Protein 3UXF (pdb70)

Nearest PDB structures (foldseek):
  3uxf-assembly1_A  TM=1.002E+00  e=2.538E-98  Actinomyces oris
  3qdh-assembly1_A  TM=6.823E-01  e=2.660E-15  Actinomyces naeslundii
  7k7f-assembly1_A  TM=7.252E-01  e=3.217E-06  Corynebacterium diphtheriae NCTC 13129
  7fe0-assembly1_C  TM=3.734E-01  e=6.989E-04  Streptomyces hygroscopicus
  7fe6-assembly1_C  TM=3.518E-01  e=1.606E-03  Streptomyces hygroscopicus

Radius of gyration: 30.36 Å; Cα contacts (8 Å, |Δi|>4): 1164; chains: 1; bounding box: 41×104×48 Å

Secondary structure (DSSP, 8-state):
--SSS--TT---EEEEE-BS----SS--S-S---B--S-EEEEEEES--TTSHHHHHHHHHTTT-HHHHGGGEEEEEEEEE--TT-EEEE-TTT--SEEEEEEEEE--TTSPPBPPEEEEESEE-TT-TT-EESEEEE-PPBSS--EEEEEE-TT--BTTS-EEEEEEEE-----TTTT------EEEEEE-TTS-TT----EEEEESSS-EE--BTTTEEEEEEE-SSSEEEEEEE-HHHHHHHHHHHHTS-TT-EEEEEEEE---TT---BEEEEEEEEEE-S--TT----TT--TT--SPPSEEPPPEEEEEEEEEEEEEETT--S-GGGGTT-EEEEEEEEEETTEEEEPPS-TTSSS-PPPPBTTBS-EE-BTTTEEEEEEEE-TTEETTEE--S--TTSEEEEEEEEPPTTBPPPSS-EEE---HHHHTTT--EEEEEEEPB-

Sequence (449 aa):
PNGSTIDPDAATTLTVHKCEQTGTGNEDPQAECKPVSDVEFTITKLNVDLTTYDGWKTLADLKGDVVKAGALKSTTVQKITTGANGLASFTDAQTEVGAYLVSETRTPDKVIPAEDFVVTLPMTNPQDTAKWNYNVHVYPKNTLSGVDKQVTDKPAPGSGRDITYTITTSIPKVDYPGGARIKRYEVVDRLDKRIKKEALTPVVKIVGQNEVTLAETTDYTTLITAEGKDHNWATIQLTEEGRRKASEARYNGNGETKLQVTLNAKFDAAVNLEGDLSNTAGLIPNDSPNFTWDPNNPGTTTDIPGIPTTPVLSKYGKVILTKTGTDDLADKTKYNGAQFQVYECTKTASGATLRDSDPSTQTVDPLTIGGEKTFTTAGQGTVEINYLRANDYVNGAKKDQLTDEDYYCLVETKAPEGYNLQADPLPFRVLAEKAEKKAATEVTVTDIPK

Organism: Actinomyces viscosus (NCBI:txid1656)

B-factor: mean 20.88, std 10.11, range [7.26, 96.85]

Solvent-accessible surface area: 21769 Å² total; per-residue (Å²): 149,98,59,83,86,28,32,82,135,19,64,0,40,0,12,0,20,4,8,95,120,90,124,56,4,38,104,73,108,149,41,173,49,139,63,14,55,70,0,31,1,16,1,14,38,0,97,10,77,3,63,57,164,103,5,70,92,50,23,63,85,28,183,69,51,46,129,127,0,17,96,38,111,25,137,66,69,69,121,41,61,6,37,92,95,1,54,0,48,1,66,74,104,37,9,91,13,0,0,4,15,0,29,21,71,98,29,39,58,94,27,23,35,7,76,67,37,49,7,20,0,0,39,64,22,63,129,57,106,82,120,59,25,40,75,0,33,21,81,12,129,16,46,5,62,11,17,78,12,107,4,55,0,127,94,0,10,0,1,13,117,79,1,42,2,25,1,23,2,3,2,23,119,34,76,36,92,60,48,40,84,7,129,43,1,6,2,0,2,57,0,28,92,74,5,64,47,135,33,3,89,24,56,0,50,10,26,41,124,136,97,74,88,8,47,91,107,75,4,9,45,43,27,44,11,117,12,118,79,39,10,1,2,0,3,57,1,31,137,58,0,52,70,57,0,0,63,29,28,78,104,24,71,29,104,9,15,1,40,1,26,3,33,0,62,15,89,53,88,16,91,0,23,0,59,1,41,1,10,0,1,0,0,5,49,86,39,123,62,21,119,22,58,11,97,102,10,50,107,50,58,78,11,20,2,5,41,6,106,80,16,43,2,10,0,0,34,0,47,0,52,2,24,5,86,56,104,65,96,70,75,64,117,0,40,30,0,53,0,35,0,20,40,0,34,89,53,119,94,16,20,83,54,92,36,44,60,119,96,57,173,96,74,37,20,9,37,1,15,39,101,111,59,16,56,2,58,50,110,0,48,24,80,0,44,24,0,12,0,12,6,33,21,59,23,56,121,69,120,137,60,71,77,109,22,33,0,0,0,34,10,61,119,21,2,167,41,16,53,105,51,105,64,24,47,47,15,64,0,55,4,111,94,0,66,150,130,37,24,15,144,26,89,2,62,0,96,49,179

CATH classification: 2.60.40.10 (+2 more: 2.60.40.740, 2.60.40.10)

Structure (mmCIF, N/CA/C/O backbone):
data_3UXF
#
_entry.id   3UXF
#
_cell.length_a   77.239
_cell.length_b   176.587
_cell.length_c   40.119
_cell.angle_alpha   90.00
_cell.angle_beta   90.00
_cell.angle_gamma   90.00
#
_symmetry.space_group_name_H-M   'P 21 21 2'
#
loop_
_entity.id
_entity.type
_entity.pdbx_description
1 polymer 'Fimbrial subunit type 1'
2 non-polymer 'CALCIUM ION'
3 water water
#
loop_
_atom_site.group_PDB
_atom_site.id
_atom_site.type_symbol
_atom_site.label_atom_id
_atom_site.label_alt_id
_atom_site.label_comp_id
_atom_site.label_asym_id
_atom_site.label_entity_id
_atom_site.label_seq_id
_atom_site.pdbx_PDB_ins_code
_atom_site.Cartn_x
_atom_site.Cartn_y
_atom_site.Cartn_z
_atom_site.occupancy
_atom_site.B_iso_or_equiv
_atom_site.auth_seq_id
_atom_site.auth_comp_id
_atom_site.auth_asym_id
_atom_site.auth_atom_id
_atom_site.pdbx_PDB_model_num
ATOM 1 N N . PRO A 1 32 ? 35.488 -74.520 -21.921 1.00 53.64 35 PRO A N 1
ATOM 2 C CA . PRO A 1 32 ? 34.179 -74.598 -21.251 1.00 47.57 35 PRO A CA 1
ATOM 3 C C . PRO A 1 32 ? 33.006 -74.150 -22.146 1.00 45.36 35 PRO A C 1
ATOM 4 O O . PRO A 1 32 ? 33.187 -73.390 -23.110 1.00 47.45 35 PRO A O 1
ATOM 8 N N . ASN A 1 33 ? 31.809 -74.632 -21.830 1.00 32.81 36 ASN A N 1
ATOM 9 C CA . ASN A 1 33 ? 30.632 -74.289 -22.618 1.00 30.04 36 ASN A CA 1
ATOM 10 C C . ASN A 1 33 ? 30.310 -72.806 -22.450 1.00 29.57 36 ASN A C 1
ATOM 11 O O . ASN A 1 33 ? 30.325 -72.283 -21.324 1.00 31.24 36 ASN A O 1
ATOM 16 N N . GLY A 1 34 ? 30.005 -72.124 -23.552 1.00 24.82 37 GLY A N 1
ATOM 17 C CA . GLY A 1 34 ? 29.796 -70.693 -23.481 1.00 23.02 37 GLY A CA 1
ATOM 18 C C . GLY A 1 34 ? 28.472 -70.315 -22.859 1.00 18.23 37 GLY A C 1
ATOM 19 O O . GLY A 1 34 ? 28.312 -69.192 -22.393 1.00 21.86 37 GLY A O 1
ATOM 20 N N . SER A 1 35 ? 27.503 -71.241 -22.855 1.00 13.87 38 SER A N 1
ATOM 21 C CA . SER A 1 35 ? 26.149 -70.870 -22.455 1.00 14.02 38 SER A CA 1
ATOM 22 C C . SER A 1 35 ? 25.918 -70.999 -20.968 1.00 11.50 38 SER A C 1
ATOM 23 O O . SER A 1 35 ? 24.987 -70.396 -20.430 1.00 12.58 38 SER A O 1
ATOM 26 N N . THR A 1 36 ? 26.735 -71.819 -20.314 1.00 14.24 39 THR A N 1
ATOM 27 C CA . THR A 1 36 ? 26.624 -72.021 -18.879 1.00 13.35 39 THR A CA 1
ATOM 28 C C . THR A 1 36 ? 27.769 -71.314 -18.174 1.00 13.58 39 THR A C 1
ATOM 29 O O . THR A 1 36 ? 28.742 -70.904 -18.820 1.00 14.84 39 THR A O 1
ATOM 33 N N . ILE A 1 37 ? 27.657 -71.153 -16.861 1.00 13.24 40 ILE A N 1
ATOM 34 C CA . ILE A 1 37 ? 28.666 -70.386 -16.125 1.00 13.42 40 ILE A CA 1
ATOM 35 C C . ILE A 1 37 ? 29.906 -71.194 -15.842 1.00 15.57 40 ILE A C 1
ATOM 36 O O . ILE A 1 37 ? 29.839 -72.321 -15.322 1.00 15.56 40 ILE A O 1
ATOM 41 N N . ASP A 1 38 ? 31.045 -70.643 -16.245 1.00 15.08 41 ASP A N 1
ATOM 42 C CA . ASP A 1 38 ? 32.334 -71.282 -15.979 1.00 15.70 41 ASP A CA 1
ATOM 43 C C . ASP A 1 38 ? 32.835 -70.893 -14.582 1.00 18.27 41 ASP A C 1
ATOM 44 O O . ASP A 1 38 ? 33.225 -69.752 -14.361 1.00 14.56 41 ASP A O 1
ATOM 49 N N . PRO A 1 39 ? 32.790 -71.812 -13.615 1.00 13.01 42 PRO A N 1
ATOM 50 C CA . PRO A 1 39 ? 33.150 -71.460 -12.237 1.00 15.41 42 PRO A CA 1
ATOM 51 C C . PRO A 1 39 ? 34.553 -70.889 -12.133 1.00 17.10 42 PRO A C 1
ATOM 52 O O . PRO A 1 39 ? 34.811 -70.117 -11.198 1.00 18.69 42 PRO A O 1
ATOM 56 N N . ASP A 1 40 ? 35.435 -71.255 -13.051 1.00 17.30 43 ASP A N 1
ATOM 57 C CA . ASP A 1 40 ? 36.819 -70.806 -12.945 1.00 18.76 43 ASP A CA 1
ATOM 58 C C . ASP A 1 40 ? 37.155 -69.656 -13.895 1.00 18.03 43 ASP A C 1
ATOM 59 O O . ASP A 1 40 ? 38.337 -69.363 -14.141 1.00 18.63 43 ASP A O 1
ATOM 64 N N . ALA A 1 41 ? 36.121 -69.005 -14.430 1.00 16.66 44 ALA A N 1
ATOM 65 C CA . ALA A 1 41 ? 36.340 -67.933 -15.403 1.00 16.94 44 ALA A CA 1
ATOM 66 C C . ALA A 1 41 ? 37.094 -66.781 -14.776 1.00 15.98 44 ALA A C 1
ATOM 67 O O . ALA A 1 41 ? 36.888 -66.465 -13.604 1.00 15.48 44 ALA A O 1
ATOM 69 N N . ALA A 1 42 ? 37.944 -66.143 -15.580 1.00 15.96 45 ALA A N 1
ATOM 70 C CA . ALA A 1 42 ? 38.504 -64.841 -15.195 1.00 13.83 45 ALA A CA 1
ATOM 71 C C . ALA A 1 42 ? 37.373 -63.834 -15.231 1.00 14.13 45 ALA A C 1
ATOM 72 O O . ALA A 1 42 ? 36.481 -63.917 -16.080 1.00 16.49 45 ALA A O 1
ATOM 74 N N . THR A 1 43 ? 37.419 -62.888 -14.292 1.00 13.19 46 THR A N 1
ATOM 75 C CA . THR A 1 43 ? 36.398 -61.836 -14.237 1.00 13.44 46 THR A CA 1
ATOM 76 C C . THR A 1 43 ? 37.048 -60.501 -13.984 1.00 12.93 46 THR A C 1
ATOM 77 O O . THR A 1 43 ? 38.135 -60.429 -13.418 1.00 14.19 46 THR A O 1
ATOM 81 N N . THR A 1 44 ? 36.356 -59.420 -14.369 1.00 10.99 47 THR A N 1
ATOM 82 C CA . THR A 1 44 ? 36.741 -58.083 -13.905 1.00 14.38 47 THR A CA 1
ATOM 83 C C . THR A 1 44 ? 35.475 -57.284 -13.640 1.00 13.67 47 THR A C 1
ATOM 84 O O . THR A 1 44 ? 34.415 -57.595 -14.194 1.00 12.84 47 THR A O 1
ATOM 88 N N . LEU A 1 45 ? 35.596 -56.268 -12.779 1.00 12.39 48 LEU A N 1
ATOM 89 C CA . LEU A 1 45 ? 34.482 -55.365 -12.496 1.00 12.31 48 LEU A CA 1
ATOM 90 C C . LEU A 1 45 ? 35.037 -53.954 -12.609 1.00 11.12 48 LEU A C 1
ATOM 91 O O . LEU A 1 45 ? 35.953 -53.634 -11.884 1.00 14.40 48 LEU A O 1
ATOM 96 N N . THR A 1 46 ? 34.477 -53.126 -13.484 1.00 12.75 49 THR A N 1
ATOM 97 C CA . THR A 1 46 ? 34.993 -51.768 -13.690 1.00 13.67 49 THR A CA 1
ATOM 98 C C . THR A 1 46 ? 33.877 -50.805 -13.330 1.00 12.99 49 THR A C 1
ATOM 99 O O . THR A 1 46 ? 32.821 -50.812 -13.959 1.00 13.69 49 THR A O 1
ATOM 103 N N . VAL A 1 47 ? 34.088 -50.019 -12.280 1.00 13.46 50 VAL A N 1
ATOM 104 C CA . VAL A 1 47 ? 33.083 -49.042 -11.830 1.00 13.91 50 VAL A CA 1
ATOM 105 C C . VAL A 1 47 ? 33.490 -47.665 -12.371 1.00 13.60 50 VAL A C 1
ATOM 106 O O . VAL A 1 47 ? 34.627 -47.261 -12.178 1.00 15.10 50 VAL A O 1
ATOM 110 N N . HIS A 1 48 ? 32.575 -47.003 -13.083 1.00 14.82 51 HIS A N 1
ATOM 111 C CA . HIS A 1 48 ? 32.858 -45.704 -13.703 1.00 16.54 51 HIS A CA 1
ATOM 112 C C . HIS A 1 48 ? 32.263 -44.607 -12.806 1.00 14.19 51 HIS A C 1
ATOM 113 O O . HIS A 1 48 ? 31.043 -44.526 -12.670 1.00 16.92 51 HIS A O 1
ATOM 120 N N . LYS A 1 49 ? 33.127 -43.802 -12.179 1.00 14.41 52 LYS A N 1
ATOM 121 C CA . LYS A 1 49 ? 32.670 -42.744 -11.281 1.00 16.74 52 LYS A CA 1
ATOM 122 C C . LYS A 1 49 ? 32.659 -41.417 -12.046 1.00 20.12 52 LYS A C 1
ATOM 123 O O . LYS A 1 49 ? 33.687 -40.976 -12.565 1.00 20.23 52 LYS A O 1
ATOM 129 N N . CYS A 1 50 ? 31.471 -40.821 -12.121 1.00 16.48 53 CYS A N 1
ATOM 130 C CA . CYS A 1 50 ? 31.223 -39.626 -12.930 1.00 20.90 53 CYS A CA 1
ATOM 131 C C . CYS A 1 50 ? 30.558 -38.566 -12.068 1.00 22.43 53 CYS A C 1
ATOM 132 O O . CYS A 1 50 ? 29.818 -38.882 -11.152 1.00 21.56 53 CYS A O 1
ATOM 135 N N . GLU A 1 51 ? 30.798 -37.294 -12.379 1.00 21.38 54 GLU A N 1
ATOM 136 C CA . GLU A 1 51 ? 30.223 -36.208 -11.581 1.00 23.70 54 GLU A CA 1
ATOM 137 C C . GLU A 1 51 ? 28.702 -36.187 -11.648 1.00 24.90 54 GLU A C 1
ATOM 138 O O . GLU A 1 51 ? 28.043 -35.949 -10.635 1.00 25.35 54 GLU A O 1
ATOM 144 N N . GLN A 1 52 ? 28.173 -36.415 -12.851 1.00 27.13 55 GLN A N 1
ATOM 145 C CA . GLN A 1 52 ? 26.735 -36.403 -13.129 1.00 30.31 55 GLN A CA 1
ATOM 146 C C . GLN A 1 52 ? 26.224 -37.759 -13.572 1.00 32.64 55 GLN A C 1
ATOM 147 O O . GLN A 1 52 ? 26.876 -38.457 -14.354 1.00 33.15 55 GLN A O 1
ATOM 153 N N . THR A 1 53 ? 25.035 -38.111 -13.097 1.00 33.60 56 THR A N 1
ATOM 154 C CA . THR A 1 53 ? 24.409 -39.353 -13.495 1.00 37.22 56 THR A CA 1
ATOM 155 C C . THR A 1 53 ? 22.918 -39.104 -13.744 1.00 41.77 56 THR A C 1
ATOM 156 O O . THR A 1 53 ? 22.348 -39.616 -14.711 1.00 50.66 56 THR A O 1
ATOM 160 N N . GLY A 1 61 ? 21.255 -50.316 -17.012 1.00 43.49 64 GLY A N 1
ATOM 161 C CA . GLY A 1 61 ? 22.618 -50.788 -16.797 1.00 37.58 64 GLY A CA 1
ATOM 162 C C . GLY A 1 61 ? 22.894 -52.112 -17.493 1.00 29.21 64 GLY A C 1
ATOM 163 O O . GLY A 1 61 ? 22.582 -53.183 -16.952 1.00 29.96 64 GLY A O 1
ATOM 164 N N . THR A 1 62 ? 23.521 -52.045 -18.669 1.00 24.34 65 THR A N 1
ATOM 165 C CA . THR A 1 62 ? 23.743 -53.243 -19.486 1.00 21.74 65 THR A CA 1
ATOM 166 C C . THR A 1 62 ? 24.899 -54.123 -19.046 1.00 19.05 65 THR A C 1
ATOM 167 O O . THR A 1 62 ? 24.952 -55.295 -19.429 1.00 17.70 65 THR A O 1
ATOM 171 N N . GLY A 1 63 ? 25.829 -53.575 -18.265 1.00 17.81 66 GLY A N 1
ATOM 172 C CA . GLY A 1 63 ? 27.058 -54.295 -17.929 1.00 15.12 66 GLY A CA 1
ATOM 173 C C . GLY A 1 63 ? 28.176 -54.146 -18.945 1.00 13.87 66 GLY A C 1
ATOM 174 O O . GLY A 1 63 ? 29.326 -54.599 -18.724 1.00 14.61 66 GLY A O 1
ATOM 175 N N . ASN A 1 64 ? 27.857 -53.485 -20.047 1.00 14.64 67 ASN A N 1
ATOM 176 C CA . ASN A 1 64 ? 28.847 -53.263 -21.104 1.00 19.01 67 ASN A CA 1
ATOM 177 C C . ASN A 1 64 ? 29.423 -51.866 -21.011 1.00 19.45 67 ASN A C 1
ATOM 178 O O . ASN A 1 64 ? 28.730 -50.917 -20.646 1.00 21.43 67 ASN A O 1
ATOM 183 N N . GLU A 1 65 ? 30.685 -51.718 -21.393 1.00 19.30 68 GLU A N 1
ATOM 184 C CA . GLU A 1 65 ? 31.303 -50.400 -21.415 1.00 21.15 68 GLU A CA 1
ATOM 185 C C . GLU A 1 65 ? 30.561 -49.503 -22.406 1.00 25.70 68 GLU A C 1
ATOM 186 O O . GLU A 1 65 ? 30.185 -49.943 -23.488 1.00 28.19 68 GLU A O 1
ATOM 192 N N . ASP A 1 66 ? 30.352 -48.247 -22.023 1.00 23.06 69 ASP A N 1
ATOM 193 C CA . ASP A 1 66 ? 29.648 -47.279 -22.860 1.00 31.39 69 ASP A CA 1
ATOM 194 C C . ASP A 1 66 ? 30.531 -46.065 -23.138 1.00 40.33 69 ASP A C 1
ATOM 195 O O . ASP A 1 66 ? 30.499 -45.083 -22.402 1.00 40.11 69 ASP A O 1
ATOM 200 N N . PRO A 1 67 ? 31.319 -46.144 -24.204 1.00 57.84 70 PRO A N 1
ATOM 201 C CA . PRO A 1 67 ? 32.259 -45.078 -24.565 1.00 63.96 70 PRO A CA 1
ATOM 202 C C . PRO A 1 67 ? 31.587 -43.749 -24.907 1.00 65.66 70 PRO A C 1
ATOM 203 O O . PRO A 1 67 ? 31.793 -43.232 -26.002 1.00 68.85 70 PRO A O 1
ATOM 207 N N . GLN A 1 68 ? 30.808 -43.203 -23.980 1.00 75.68 71 GLN A N 1
ATOM 208 C CA . GLN A 1 68 ? 30.142 -41.923 -24.199 1.00 76.06 71 GLN A CA 1
ATOM 209 C C . GLN A 1 68 ? 28.664 -42.089 -24.516 1.00 77.94 71 GLN A C 1
ATOM 210 O O . GLN A 1 68 ? 28.284 -42.192 -25.680 1.00 82.07 71 GLN A O 1
ATOM 216 N N . ALA A 1 69 ? 27.828 -42.097 -23.483 1.00 57.15 72 ALA A N 1
ATOM 217 C CA . ALA A 1 69 ? 28.285 -42.026 -22.098 1.00 54.30 72 ALA A CA 1
ATOM 218 C C . ALA A 1 69 ? 29.043 -40.752 -21.723 1.00 51.76 72 ALA A C 1
ATOM 219 O O . ALA A 1 69 ? 30.270 -40.747 -21.658 1.00 50.61 72 ALA A O 1
ATOM 221 N N . GLU A 1 70 ? 28.304 -39.681 -21.460 1.00 68.34 73 GLU A N 1
ATOM 222 C CA . GLU A 1 70 ? 28.893 -38.452 -20.967 1.00 67.71 73 GLU A CA 1
ATOM 223 C C . GLU A 1 70 ? 29.347 -38.738 -19.546 1.00 60.47 73 GLU A C 1
ATOM 224 O O . GLU A 1 70 ? 28.560 -39.189 -18.707 1.00 62.65 73 GLU A O 1
ATOM 230 N N . CYS A 1 71 ? 30.623 -38.504 -19.278 1.00 48.51 74 CYS A N 1
ATOM 231 C CA . CYS A 1 71 ? 31.161 -38.755 -17.952 1.00 38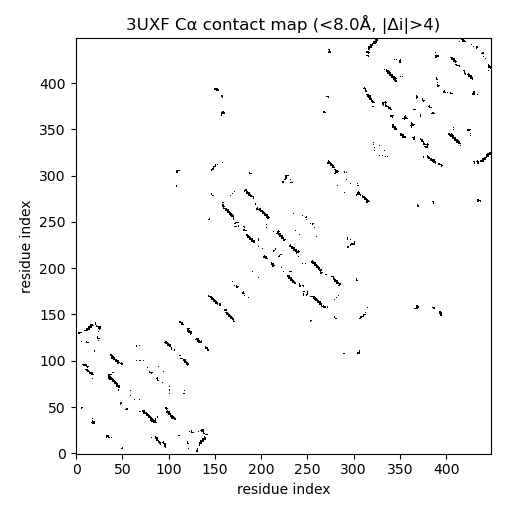.83 74 CYS A CA 1
ATOM 232 C C . CYS A 1 71 ? 32.291 -37.798 -17.648 1.00 36.46 74 CYS A C 1
ATOM 233 O O . CYS A 1 71 ? 33.329 -37.813 -18.314 1.00 39.10 74 CYS A O 1
ATOM 236 N N . LYS A 1 72 ? 32.090 -36.944 -16.657 1.00 27.52 75 LYS A N 1
ATOM 237 C CA . LYS A 1 72 ? 33.201 -36.185 -16.128 1.00 25.95 75 LYS A CA 1
ATOM 238 C C . LYS A 1 72 ? 33.781 -36.991 -14.980 1.00 23.13 75 LYS A C 1
ATOM 239 O O . LYS A 1 72 ? 33.154 -37.139 -13.938 1.00 22.93 75 LYS A O 1
ATOM 245 N N . PRO A 1 73 ? 34.973 -37.551 -15.189 1.00 26.10 76 PRO A N 1
ATOM 246 C CA . PRO A 1 73 ? 35.480 -38.539 -14.235 1.00 22.23 76 PRO A CA 1
ATOM 247 C C . PRO A 1 73 ? 35.824 -37.891 -12.914 1.00 23.84 76 PRO A C 1
ATOM 248 O O . PRO A 1 73 ? 36.178 -36.697 -12.849 1.00 23.46 76 PRO A O 1
ATOM 252 N N . VAL A 1 74 ? 35.680 -38.658 -11.846 1.00 18.59 77 VAL A N 1
ATOM 253 C CA . VAL A 1 74 ? 36.017 -38.180 -10.514 1.00 17.47 77 VAL A CA 1
ATOM 254 C C . VAL A 1 74 ? 37.119 -39.029 -9.906 1.00 20.57 77 VAL A C 1
ATOM 255 O O . VAL A 1 74 ? 36.945 -40.247 -9.769 1.00 18.62 77 VAL A O 1
ATOM 259 N N . SER A 1 75 ? 38.240 -38.404 -9.546 1.00 21.74 78 SER A N 1
ATOM 260 C CA . SER A 1 75 ? 39.374 -39.122 -8.965 1.00 21.98 78 SER A CA 1
ATOM 261 C C . SER A 1 75 ? 39.265 -39.200 -7.464 1.00 20.17 78 SER A C 1
ATOM 262 O O . SER A 1 75 ? 38.499 -38.470 -6.849 1.00 21.41 78 SER A O 1
ATOM 265 N N . ASP A 1 76 ? 40.041 -40.110 -6.867 1.00 19.75 79 ASP A N 1
ATOM 266 C CA . ASP A 1 76 ? 40.170 -40.210 -5.431 1.00 18.37 79 ASP A CA 1
ATOM 267 C C . ASP A 1 76 ? 38.914 -40.654 -4.696 1.00 19.62 79 ASP A C 1
ATOM 268 O O . ASP A 1 76 ? 38.726 -40.318 -3.532 1.00 20.63 79 ASP A O 1
ATOM 273 N N . VAL A 1 77 ? 38.103 -41.483 -5.350 1.00 16.28 80 VAL A N 1
ATOM 274 C CA . VAL A 1 77 ? 36.927 -42.043 -4.722 1.00 16.22 80 VAL A CA 1
ATOM 275 C C . VAL A 1 77 ? 37.203 -43.525 -4.476 1.00 15.79 80 VAL A C 1
ATOM 276 O O . VAL A 1 77 ? 37.628 -44.204 -5.386 1.00 18.93 80 VAL A O 1
ATOM 280 N N . GLU A 1 78 ? 36.969 -43.989 -3.263 1.00 14.84 81 GLU A N 1
ATOM 281 C CA . GLU A 1 78 ? 37.214 -45.412 -2.963 1.00 16.16 81 GLU A CA 1
ATOM 282 C C . GLU A 1 78 ? 35.924 -46.210 -3.085 1.00 17.27 81 GLU A C 1
ATOM 283 O O . GLU A 1 78 ? 34.896 -45.816 -2.524 1.00 16.38 81 GLU A O 1
ATOM 289 N N . PHE A 1 79 ? 35.974 -47.342 -3.794 1.00 15.12 82 PHE A N 1
ATOM 290 C CA . PHE A 1 79 ? 34.883 -48.311 -3.819 1.00 16.24 82 PHE A CA 1
ATOM 291 C C . PHE A 1 79 ? 35.315 -49.571 -3.129 1.00 15.83 82 PHE A C 1
ATOM 292 O O . PHE A 1 79 ? 36.458 -49.983 -3.270 1.00 17.44 82 PHE A O 1
ATOM 300 N N . THR A 1 80 ? 34.404 -50.135 -2.361 1.00 13.93 83 THR A N 1
ATOM 301 C CA . THR A 1 80 ? 34.610 -51.436 -1.748 1.00 13.39 83 THR A CA 1
ATOM 302 C C . THR A 1 80 ? 33.621 -52.417 -2.372 1.00 17.38 83 THR A C 1
ATOM 303 O O . THR A 1 80 ? 32.449 -52.105 -2.537 1.00 16.54 83 THR A O 1
ATOM 307 N N . ILE A 1 81 ? 34.087 -53.613 -2.712 1.00 14.24 84 ILE A N 1
ATOM 308 C CA . ILE A 1 81 ? 33.164 -54.662 -3.107 1.00 14.95 84 ILE A CA 1
ATOM 309 C C . ILE A 1 81 ? 33.156 -55.752 -2.044 1.00 13.45 84 ILE A C 1
ATOM 310 O O . ILE A 1 81 ? 34.218 -56.115 -1.517 1.00 15.96 84 ILE A O 1
ATOM 315 N N . THR A 1 82 ? 31.974 -56.274 -1.727 1.00 13.89 85 THR A N 1
ATOM 316 C CA . THR A 1 82 ? 31.891 -57.361 -0.755 1.00 13.17 85 THR A CA 1
ATOM 317 C C . THR A 1 82 ? 31.187 -58.552 -1.399 1.00 12.88 85 THR A C 1
ATOM 318 O O . THR A 1 82 ? 30.069 -58.403 -1.897 1.00 13.16 85 THR A O 1
ATOM 322 N N . LYS A 1 83 ? 31.828 -59.731 -1.433 1.00 13.53 86 LYS A N 1
ATOM 323 C CA . LYS A 1 83 ? 31.177 -60.896 -2.031 1.00 13.52 86 LYS A CA 1
ATOM 324 C C . LYS A 1 83 ? 29.983 -61.371 -1.209 1.00 13.72 86 LYS A C 1
ATOM 325 O O . LYS A 1 83 ? 30.049 -61.389 0.022 1.00 18.05 86 LYS A O 1
ATOM 331 N N . LEU A 1 84 ? 28.890 -61.697 -1.885 1.00 14.53 87 LEU A N 1
ATOM 332 C CA . LEU A 1 84 ? 27.684 -62.140 -1.187 1.00 14.59 87 LEU A CA 1
ATOM 333 C C . LEU A 1 84 ? 27.699 -63.645 -1.113 1.00 16.92 87 LEU A C 1
ATOM 334 O O . LEU A 1 84 ? 28.331 -64.328 -1.943 1.00 16.38 87 LEU A O 1
ATOM 339 N N . ASN A 1 85 ? 26.999 -64.173 -0.111 1.00 14.96 88 ASN A N 1
ATOM 340 C CA . ASN A 1 85 ? 26.964 -65.618 0.086 1.00 16.95 88 ASN A CA 1
ATOM 341 C C . ASN A 1 85 ? 25.869 -66.244 -0.766 1.00 18.76 88 ASN A C 1
ATOM 342 O O . ASN A 1 85 ? 24.857 -66.759 -0.263 1.00 19.49 88 ASN A O 1
ATOM 347 N N . VAL A 1 86 ? 26.070 -66.162 -2.078 1.00 16.54 89 VAL A N 1
ATOM 348 C CA . VAL A 1 86 ? 25.251 -66.868 -3.051 1.00 16.83 89 VAL A CA 1
ATOM 349 C C . VAL A 1 86 ? 26.198 -67.528 -4.034 1.00 14.97 89 VAL A C 1
ATOM 350 O O . VAL A 1 86 ? 27.254 -66.984 -4.380 1.00 16.56 89 VAL A O 1
ATOM 354 N N . ASP A 1 87 ? 25.849 -68.735 -4.458 1.00 14.59 90 ASP A N 1
ATOM 355 C CA . ASP A 1 87 ? 26.710 -69.450 -5.389 1.00 13.39 90 ASP A CA 1
ATOM 356 C C . ASP A 1 87 ? 26.139 -69.300 -6.792 1.00 13.87 90 ASP A C 1
ATOM 357 O O . ASP A 1 87 ? 25.132 -69.936 -7.127 1.00 14.64 90 ASP A O 1
ATOM 362 N N . LEU A 1 88 ? 26.788 -68.476 -7.629 1.00 12.70 91 LEU A N 1
ATOM 363 C CA . LEU A 1 88 ? 26.204 -68.192 -8.940 1.00 12.31 91 LEU A CA 1
ATOM 364 C C . LEU A 1 88 ? 26.540 -69.309 -9.948 1.00 12.52 91 LEU A C 1
ATOM 365 O O . LEU A 1 88 ? 26.177 -69.226 -11.137 1.00 12.59 91 LEU A O 1
ATOM 370 N N . THR A 1 89 ? 27.207 -70.361 -9.482 1.00 11.20 92 THR A N 1
ATOM 371 C CA . THR A 1 89 ? 27.338 -71.535 -10.327 1.00 13.06 92 THR A CA 1
ATOM 372 C C . THR A 1 89 ? 26.142 -72.468 -10.149 1.00 12.51 92 THR A C 1
ATOM 373 O O . THR A 1 89 ? 26.128 -73.564 -10.722 1.00 13.63 92 THR A O 1
ATOM 377 N N . THR A 1 90 ? 25.144 -72.028 -9.387 1.00 13.44 93 THR A N 1
ATOM 378 C CA . THR A 1 90 ? 23.907 -72.781 -9.172 1.00 15.13 93 THR A CA 1
ATOM 379 C C . THR A 1 90 ? 22.688 -71.892 -9.445 1.00 14.08 93 THR A C 1
ATOM 380 O O . THR A 1 90 ? 22.697 -70.661 -9.210 1.00 14.58 93 THR A O 1
ATOM 384 N N . TYR A 1 91 ? 21.620 -72.521 -9.912 1.00 14.01 94 TYR A N 1
ATOM 385 C CA . TYR A 1 91 ? 20.361 -71.828 -10.064 1.00 14.23 94 TYR A CA 1
ATOM 386 C C . TYR A 1 91 ? 19.909 -71.248 -8.712 1.00 14.65 94 TYR A C 1
ATOM 387 O O . TYR A 1 91 ? 19.426 -70.111 -8.655 1.00 15.12 94 TYR A O 1
ATOM 396 N N . ASP A 1 92 ? 20.082 -72.013 -7.624 1.00 16.46 95 ASP A N 1
ATOM 397 C CA . ASP A 1 92 ? 19.615 -71.537 -6.311 1.00 19.84 95 ASP A CA 1
ATOM 398 C C . ASP A 1 92 ? 20.236 -70.194 -5.917 1.00 16.21 95 ASP A C 1
ATOM 399 O O . ASP A 1 92 ? 19.574 -69.359 -5.311 1.00 17.29 95 ASP A O 1
ATOM 404 N N . GLY A 1 93 ? 21.497 -69.988 -6.266 1.00 14.48 96 GLY A N 1
ATOM 405 C CA . GLY A 1 93 ? 22.151 -68.726 -5.956 1.00 14.95 96 GLY A CA 1
ATOM 406 C C . GLY A 1 93 ? 21.494 -67.574 -6.698 1.00 13.63 96 GLY A C 1
ATOM 407 O O . GLY A 1 93 ? 21.264 -66.505 -6.136 1.00 14.74 96 GLY A O 1
ATOM 408 N N . TRP A 1 94 ? 21.184 -67.784 -7.974 1.00 14.40 97 TRP A N 1
ATOM 409 C CA . TRP A 1 94 ? 20.527 -66.746 -8.743 1.00 15.35 97 TRP A CA 1
ATOM 410 C C . TRP A 1 94 ? 19.118 -66.509 -8.223 1.00 17.61 97 TRP A C 1
ATOM 411 O O . TRP A 1 94 ? 18.670 -65.381 -8.193 1.00 15.87 97 TRP A O 1
ATOM 422 N N . LYS A 1 95 ? 18.453 -67.584 -7.797 1.00 14.98 98 LYS A N 1
ATOM 423 C CA . LYS A 1 95 ? 17.093 -67.488 -7.256 1.00 18.18 98 LYS A CA 1
ATOM 424 C C . LYS A 1 95 ? 17.088 -66.669 -5.962 1.00 19.05 98 LYS A C 1
ATOM 425 O O . LYS A 1 95 ? 16.217 -65.836 -5.777 1.00 19.15 98 LYS A O 1
ATOM 431 N N . THR A 1 96 ? 18.070 -66.898 -5.091 1.00 16.99 99 THR A N 1
ATOM 432 C CA . THR A 1 96 ? 18.201 -66.090 -3.874 1.00 19.39 99 THR A CA 1
ATOM 433 C C . THR A 1 96 ? 18.282 -64.612 -4.208 1.00 20.20 99 THR A C 1
ATOM 434 O O . THR A 1 96 ? 17.622 -63.768 -3.580 1.00 21.47 99 THR A O 1
ATOM 438 N N . LEU A 1 97 ? 19.100 -64.276 -5.198 1.00 17.77 100 LEU A N 1
ATOM 439 C CA . LEU A 1 97 ? 19.191 -62.869 -5.611 1.00 17.40 100 LEU A CA 1
ATOM 440 C C . LEU A 1 97 ? 17.868 -62.330 -6.155 1.00 19.90 100 LEU A C 1
ATOM 441 O O . LEU A 1 97 ? 17.487 -61.191 -5.848 1.00 20.62 100 LEU A O 1
ATOM 446 N N . ALA A 1 98 ? 17.205 -63.115 -6.994 1.00 16.73 101 ALA A N 1
ATOM 447 C CA . ALA A 1 98 ? 15.947 -62.708 -7.598 1.00 22.10 101 ALA A CA 1
ATOM 448 C C . ALA A 1 98 ? 14.927 -62.414 -6.499 1.00 21.63 101 ALA A C 1
ATOM 449 O O . ALA A 1 98 ? 14.176 -61.448 -6.590 1.00 23.71 101 ALA A O 1
ATOM 451 N N . ASP A 1 99 ? 14.943 -63.244 -5.456 1.00 21.67 102 ASP A N 1
ATOM 452 C CA . ASP A 1 99 ? 13.977 -63.126 -4.361 1.00 25.57 102 ASP A CA 1
ATOM 453 C C . ASP A 1 99 ? 14.123 -61.824 -3.598 1.00 25.95 102 ASP A C 1
ATOM 454 O O . ASP A 1 99 ? 13.192 -61.412 -2.900 1.00 27.74 102 ASP A O 1
ATOM 459 N N . LEU A 1 100 ? 15.283 -61.181 -3.700 1.00 21.48 103 LEU A N 1
ATOM 460 C CA . LEU A 1 100 ? 15.499 -59.892 -3.044 1.00 23.41 103 LEU A CA 1
ATOM 461 C C . LEU A 1 100 ? 14.705 -58.794 -3.729 1.00 23.32 103 LEU A C 1
ATOM 462 O O . LEU A 1 100 ? 14.474 -57.743 -3.148 1.00 26.59 103 LEU A O 1
ATOM 467 N N . LYS A 1 101 ? 14.303 -59.038 -4.968 1.00 30.33 104 LYS A N 1
ATOM 468 C CA . LYS A 1 101 ? 13.519 -58.064 -5.727 1.00 29.48 104 LYS A CA 1
ATOM 469 C C . LYS A 1 101 ? 14.228 -56.719 -5.744 1.00 31.90 104 LYS A C 1
ATOM 470 O O . LYS A 1 101 ? 13.598 -55.655 -5.635 1.00 34.54 104 LYS A O 1
ATOM 476 N N . GLY A 1 102 ? 15.549 -56.773 -5.879 1.00 26.79 105 GLY A N 1
ATOM 477 C CA . GLY A 1 102 ? 16.335 -55.562 -6.029 1.00 27.31 105 GLY A CA 1
ATOM 478 C C . GLY A 1 102 ? 16.553 -54.750 -4.766 1.00 28.53 105 GLY A C 1
ATOM 479 O O . GLY A 1 102 ? 17.067 -53.632 -4.816 1.00 32.65 105 GLY A O 1
ATOM 480 N N . ASP A 1 103 ? 16.167 -55.295 -3.623 1.00 28.97 106 ASP A N 1
ATOM 481 C CA . ASP A 1 103 ? 16.413 -54.617 -2.361 1.00 27.32 106 ASP A CA 1
ATOM 482 C C . ASP A 1 103 ? 17.885 -54.709 -1.945 1.00 25.77 106 ASP A C 1
ATOM 483 O O . ASP A 1 103 ? 18.360 -55.768 -1.520 1.00 27.66 106 ASP A O 1
ATOM 488 N N . VAL A 1 104 ? 18.602 -53.597 -2.049 1.00 21.00 107 VAL A N 1
ATOM 489 C CA . VAL A 1 104 ? 20.036 -53.570 -1.789 1.00 21.93 107 VAL A CA 1
ATOM 490 C C . VAL A 1 104 ? 20.338 -53.706 -0.313 1.00 22.94 107 VAL A C 1
ATOM 491 O O . VAL A 1 104 ? 21.326 -54.320 0.075 1.00 23.94 107 VAL A O 1
ATOM 495 N N . VAL A 1 105 ? 19.470 -53.174 0.541 1.00 25.77 108 VAL A N 1
ATOM 496 C CA . VAL A 1 105 ? 19.687 -53.367 1.971 1.00 24.95 108 VAL A CA 1
ATOM 497 C C . VAL A 1 105 ? 19.549 -54.836 2.396 1.00 24.10 108 VAL A C 1
ATOM 498 O O . VAL A 1 105 ? 20.339 -55.327 3.190 1.00 28.35 108 VAL A O 1
ATOM 502 N N . LYS A 1 106 ? 18.547 -55.530 1.874 1.00 22.87 109 LYS A N 1
ATOM 503 C CA . LYS A 1 106 ? 18.389 -56.953 2.148 1.00 24.10 109 LYS A CA 1
ATOM 504 C C . LYS A 1 106 ? 19.586 -57.749 1.618 1.00 24.18 109 LYS A C 1
ATOM 505 O O . LYS A 1 106 ? 19.990 -58.736 2.230 1.00 24.55 109 LYS A O 1
ATOM 511 N N . ALA A 1 107 ? 20.165 -57.304 0.498 1.00 23.11 110 ALA A N 1
ATOM 512 C CA . ALA A 1 107 ? 21.371 -57.967 -0.015 1.00 24.45 110 ALA A CA 1
ATOM 513 C C . ALA A 1 107 ? 22.497 -57.935 1.002 1.00 22.04 110 ALA A C 1
ATOM 514 O O . ALA A 1 107 ? 23.329 -58.843 1.042 1.00 22.46 110 ALA A O 1
ATOM 516 N N . GLY A 1 108 ? 22.535 -56.883 1.817 1.00 24.37 111 GLY A N 1
ATOM 517 C CA . GLY A 1 108 ? 23.560 -56.746 2.839 1.00 23.99 111 GLY A CA 1
ATOM 518 C C . GLY A 1 108 ? 23.595 -57.868 3.859 1.00 21.61 111 GLY A C 1
ATOM 519 O O . GLY A 1 108 ? 24.658 -58.164 4.411 1.00 25.29 111 GLY A O 1
ATOM 520 N N . ALA A 1 109 ? 22.446 -58.497 4.093 1.00 22.48 112 ALA A N 1
ATOM 521 C CA . ALA A 1 109 ? 22.342 -59.636 4.995 1.00 25.00 112 ALA A CA 1
ATOM 522 C C . ALA A 1 109 ? 23.126 -60.839 4.470 1.00 25.43 112 ALA A C 1
ATOM 523 O O . ALA A 1 109 ? 23.410 -61.777 5.211 1.00 26.22 112 ALA A O 1
ATOM 525 N N . LEU A 1 110 ? 23.468 -60.810 3.182 1.00 18.67 113 LEU A N 1
ATOM 526 C CA . LEU A 1 110 ? 24.227 -61.910 2.553 1.00 19.03 113 LEU A CA 1
ATOM 527 C C . LEU A 1 110 ? 25.734 -61.661 2.477 1.00 19.30 113 LEU A C 1
ATOM 528 O O . LEU A 1 110 ? 26.475 -62.465 1.898 1.00 18.74 113 LEU A O 1
ATOM 533 N N . LYS A 1 111 ? 26.210 -60.574 3.085 1.00 17.70 114 LYS A N 1
ATOM 534 C CA . LYS A 1 111 ? 27.625 -60.227 2.976 1.00 16.56 114 LYS A CA 1
ATOM 535 C C . LYS A 1 111 ? 28.534 -61.249 3.592 1.00 20.18 114 LYS A C 1
ATOM 536 O O . LYS A 1 111 ? 28.293 -61.670 4.726 1.00 21.56 114 LYS A O 1
ATOM 542 N N . SER A 1 112 ? 29.588 -61.617 2.860 1.00 17.99 115 SER A N 1
ATOM 543 C CA . SER A 1 112 ? 30.664 -62.458 3.389 1.00 19.84 115 SER A CA 1
ATOM 544 C C . SER A 1 112 ? 31.730 -61.544 3.969 1.00 21.15 115 SER A C 1
ATOM 545 O O . SER A 1 112 ? 31.581 -60.328 3.942 1.00 21.64 115 SER A O 1
ATOM 548 N N . THR A 1 113 ? 32.827 -62.137 4.438 1.00 22.24 116 THR A N 1
ATOM 549 C CA . THR A 1 113 ? 33.982 -61.376 4.863 1.00 22.27 116 THR A CA 1
ATOM 550 C C . THR A 1 113 ? 34.991 -61.166 3.728 1.00 22.64 116 THR A C 1
ATOM 551 O O . THR A 1 113 ? 36.071 -60.627 3.954 1.00 25.24 116 THR A O 1
ATOM 555 N N . THR A 1 114 ? 34.634 -61.579 2.511 1.00 18.16 117 THR A N 1
ATOM 556 C CA . THR A 1 114 ? 35.511 -61.388 1.367 1.00 19.23 117 THR A CA 1
ATOM 557 C C . THR A 1 114 ? 35.320 -59.989 0.777 1.00 16.49 117 THR A C 1
ATOM 558 O O . THR A 1 114 ? 34.273 -59.701 0.196 1.00 18.25 117 THR A O 1
ATOM 562 N N . VAL A 1 115 ? 36.326 -59.142 0.953 1.00 16.14 118 VAL A N 1
ATOM 563 C CA . VAL A 1 115 ? 36.234 -57.708 0.625 1.00 18.46 118 VAL A CA 1
ATOM 564 C C . VAL A 1 115 ? 37.454 -57.235 -0.188 1.00 19.42 118 VAL A C 1
ATOM 565 O O . VAL A 1 115 ? 38.561 -57.698 0.047 1.00 19.70 118 VAL A O 1
ATOM 569 N N . GLN A 1 116 ? 37.257 -56.338 -1.160 1.00 16.83 119 GLN A N 1
ATOM 570 C CA . GLN A 1 116 ? 38.353 -55.719 -1.877 1.00 15.42 119 GLN A CA 1
ATOM 571 C C . GLN A 1 116 ? 38.023 -54.249 -2.058 1.00 17.86 119 GLN A C 1
ATOM 572 O O . GLN A 1 116 ? 36.841 -53.892 -2.107 1.00 16.78 119 GLN A O 1
ATOM 578 N N . LYS A 1 117 ? 39.055 -53.417 -2.158 1.00 17.01 120 LYS A N 1
ATOM 579 C CA . LYS A 1 117 ? 38.879 -51.981 -2.344 1.00 18.75 120 LYS A CA 1
ATOM 580 C C . LYS A 1 117 ? 39.786 -51.436 -3.436 1.00 21.78 120 LYS A C 1
ATOM 581 O O . LYS A 1 117 ? 40.866 -51.963 -3.685 1.00 22.67 120 LYS A O 1
ATOM 587 N N . ILE A 1 118 ? 39.336 -50.358 -4.066 1.00 18.67 121 ILE A N 1
ATOM 588 C CA . ILE A 1 118 ? 40.104 -49.664 -5.089 1.00 17.57 121 ILE A CA 1
ATOM 589 C C . ILE A 1 118 ? 39.727 -48.18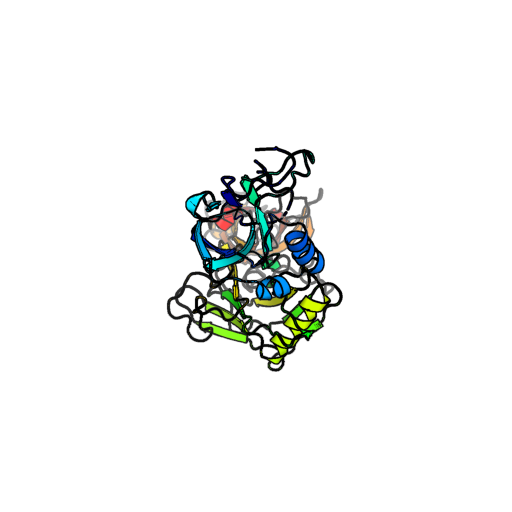8 -5.071 1.00 21.72 121 ILE A C 1
ATOM 590 O O . ILE A 1 118 ? 38.577 -47.842 -4.822 1.00 20.26 121 ILE A O 1
ATOM 595 N N . THR A 1 119 ? 40.700 -47.323 -5.336 1.00 20.54 122 THR A N 1
ATOM 596 C CA . THR A 1 119 ? 40.451 -45.887 -5.382 1.00 20.82 122 THR A CA 1
ATOM 597 C C . THR A 1 119 ? 40.618 -45.400 -6.813 1.00 25.37 122 THR A C 1
ATOM 598 O O . THR A 1 119 ? 41.556 -45.797 -7.499 1.00 27.22 122 THR A O 1
ATOM 602 N N . THR A 1 120 ? 39.706 -44.550 -7.274 1.00 19.30 123 THR A N 1
ATOM 603 C CA . THR A 1 120 ? 39.758 -44.113 -8.651 1.00 17.49 123 THR A CA 1
ATOM 604 C C . THR A 1 120 ? 40.910 -43.134 -8.867 1.00 19.75 123 THR A C 1
ATOM 605 O O . THR A 1 120 ? 41.313 -42.390 -7.955 1.00 21.18 123 THR A O 1
ATOM 609 N N . GLY A 1 121 ? 41.410 -43.147 -10.090 1.00 22.09 124 GLY A N 1
ATOM 610 C CA . GLY A 1 121 ? 42.416 -42.203 -10.522 1.00 23.27 124 GLY A CA 1
ATOM 611 C C . GLY A 1 121 ? 41.764 -41.155 -11.406 1.00 25.49 124 GLY A C 1
ATOM 612 O O . GLY A 1 121 ? 40.549 -40.955 -11.353 1.00 22.40 124 GLY A O 1
ATOM 613 N N . ALA A 1 122 ? 42.576 -40.499 -12.231 1.00 26.38 125 ALA A N 1
ATOM 614 C CA . ALA A 1 122 ? 42.129 -39.372 -13.039 1.00 27.23 125 ALA A CA 1
ATOM 615 C C . ALA A 1 122 ? 40.947 -39.704 -13.927 1.00 26.03 125 ALA A C 1
ATOM 616 O O . ALA A 1 122 ? 40.086 -38.834 -14.177 1.00 23.47 125 ALA A O 1
ATOM 618 N N . ASN A 1 123 ? 40.901 -40.943 -14.418 1.00 23.60 126 ASN A N 1
ATOM 619 C CA . ASN A 1 123 ? 39.866 -41.340 -15.357 1.00 25.44 126 ASN A CA 1
ATOM 620 C C . ASN A 1 123 ? 38.596 -41.864 -14.685 1.00 19.37 126 ASN A C 1
ATOM 621 O O . ASN A 1 123 ? 37.683 -42.264 -15.377 1.00 21.73 126 ASN A O 1
ATOM 626 N N . GLY A 1 124 ? 38.559 -41.799 -13.352 1.00 21.46 127 GLY A N 1
ATOM 627 C CA . GLY A 1 124 ? 37.358 -42.080 -12.580 1.00 17.54 127 GLY A CA 1
ATOM 628 C C . GLY A 1 124 ? 37.059 -43.575 -12.491 1.00 17.92 127 GLY A C 1
ATOM 629 O O . GLY A 1 124 ? 36.014 -43.930 -11.976 1.00 17.53 127 GLY A O 1
ATOM 630 N N . LEU A 1 125 ? 37.960 -44.426 -12.984 1.00 17.36 128 LEU A N 1
ATOM 631 C CA . LEU A 1 125 ? 37.687 -45.872 -12.936 1.00 16.74 128 LEU A CA 1
ATOM 632 C C . LEU A 1 125 ? 38.135 -46.552 -11.662 1.00 16.68 128 LEU A C 1
ATOM 633 O O . LEU A 1 125 ? 39.253 -46.369 -11.217 1.00 16.42 128 LEU A O 1
ATOM 638 N N . ALA A 1 126 ? 37.282 -47.396 -11.088 1.00 16.01 129 ALA A N 1
ATOM 639 C CA . ALA A 1 126 ? 37.739 -48.330 -10.077 1.00 15.96 129 ALA A CA 1
ATOM 640 C C . ALA A 1 126 ? 37.731 -49.713 -10.756 1.00 14.61 129 ALA A C 1
ATOM 641 O O . ALA A 1 126 ? 36.664 -50.293 -11.001 1.00 16.48 129 ALA A O 1
ATOM 643 N N . SER A 1 127 ? 38.919 -50.180 -11.131 1.00 15.07 130 SER A N 1
ATOM 644 C CA . SER A 1 127 ? 39.011 -51.365 -11.979 1.00 14.72 130 SER A CA 1
ATOM 645 C C . SER A 1 127 ? 39.387 -52.568 -11.173 1.00 15.73 130 SER A C 1
ATOM 646 O O . SER A 1 127 ? 40.569 -52.812 -10.962 1.00 19.75 130 SER A O 1
ATOM 649 N N . PHE A 1 128 ? 38.396 -53.325 -10.724 1.00 14.03 131 PHE A N 1
ATOM 650 C CA . PHE A 1 128 ? 38.695 -54.525 -9.952 1.00 14.03 131 PHE A CA 1
ATOM 651 C C . PHE A 1 128 ? 39.131 -55.645 -10.888 1.00 13.85 131 PHE A C 1
ATOM 652 O O . PHE A 1 128 ? 38.487 -55.894 -11.905 1.00 15.68 131 PHE A O 1
ATOM 660 N N . THR A 1 129 ? 40.239 -56.309 -10.550 1.00 13.06 132 THR A N 1
ATOM 661 C CA . THR A 1 129 ? 40.878 -57.213 -11.499 1.00 15.92 132 THR A CA 1
ATOM 662 C C . THR A 1 129 ? 40.410 -58.635 -11.278 1.00 12.73 132 THR A C 1
ATOM 663 O O . THR A 1 129 ? 39.648 -58.913 -10.354 1.00 14.76 132 THR A O 1
ATOM 667 N N . ASP A 1 130 ? 40.939 -59.530 -12.099 1.00 13.76 133 ASP A N 1
ATOM 668 C CA . ASP A 1 130 ? 40.718 -60.969 -11.911 1.00 14.19 133 ASP A CA 1
ATOM 669 C C . ASP A 1 130 ? 41.267 -61.451 -10.562 1.00 15.33 133 ASP A C 1
ATOM 670 O O . ASP A 1 130 ? 40.701 -62.353 -9.941 1.00 14.69 133 ASP A O 1
ATOM 675 N N . ALA A 1 131 ? 42.355 -60.861 -10.087 1.00 14.11 134 ALA A N 1
ATOM 676 C CA . ALA A 1 131 ? 42.845 -61.245 -8.756 1.00 14.88 134 ALA A CA 1
ATOM 677 C C . ALA A 1 131 ? 41.873 -60.867 -7.648 1.00 15.33 134 ALA A C 1
ATOM 678 O O . ALA A 1 131 ? 41.842 -61.510 -6.590 1.00 16.90 134 ALA A O 1
ATOM 680 N N . GLN A 1 132 ? 41.120 -59.779 -7.880 1.00 13.27 135 GLN A N 1
ATOM 681 C CA . GLN A 1 132 ? 40.211 -59.270 -6.863 1.00 14.49 135 GLN A CA 1
ATOM 682 C C . GLN A 1 132 ? 38.787 -59.773 -6.955 1.00 14.88 135 GLN A C 1
ATOM 683 O O . GLN A 1 132 ? 37.984 -59.502 -6.068 1.00 15.37 135 GLN A O 1
ATOM 689 N N . THR A 1 133 ? 38.461 -60.506 -8.010 1.00 13.54 136 THR A N 1
ATOM 690 C CA . THR A 1 133 ? 37.071 -60.882 -8.213 1.00 13.05 136 THR A CA 1
ATOM 691 C C . THR A 1 133 ? 36.977 -62.324 -8.662 1.00 13.65 136 THR A C 1
ATOM 692 O O . THR A 1 133 ? 37.906 -62.859 -9.286 1.00 13.71 136 THR A O 1
ATOM 696 N N . GLU A 1 134 ? 35.855 -62.948 -8.343 1.00 14.63 137 GLU A N 1
ATOM 697 C CA . GLU A 1 134 ? 35.589 -64.288 -8.845 1.00 15.32 137 GLU A CA 1
ATOM 698 C C . GLU A 1 134 ? 34.124 -64.339 -9.262 1.00 13.68 137 GLU A C 1
ATOM 699 O O . GLU A 1 134 ? 33.380 -63.377 -9.042 1.00 14.21 137 GLU A O 1
ATOM 705 N N . VAL A 1 135 ? 33.734 -65.431 -9.913 1.00 11.59 138 VAL A N 1
ATOM 706 C CA . VAL A 1 135 ? 32.320 -65.634 -10.240 1.00 12.10 138 VAL A CA 1
ATOM 707 C C . VAL A 1 135 ? 31.485 -65.540 -8.981 1.00 12.12 138 VAL A C 1
ATOM 708 O O . VAL A 1 135 ? 31.710 -66.254 -7.975 1.00 14.15 138 VAL A O 1
ATOM 712 N N . GLY A 1 136 ? 30.500 -64.652 -9.010 1.00 11.77 139 GLY A N 1
ATOM 713 C CA . GLY A 1 136 ? 29.630 -64.465 -7.868 1.00 12.79 139 GLY A CA 1
ATOM 714 C C . GLY A 1 136 ? 28.971 -63.102 -7.848 1.00 12.50 139 GLY A C 1
ATOM 715 O O . GLY A 1 136 ? 29.117 -62.320 -8.780 1.00 12.69 139 GLY A O 1
ATOM 716 N N . ALA A 1 137 ? 28.239 -62.824 -6.776 1.00 12.39 140 ALA A N 1
ATOM 717 C CA . ALA A 1 137 ? 27.554 -61.550 -6.629 1.00 13.63 140 ALA A CA 1
ATOM 718 C C . ALA A 1 137 ? 28.282 -60.670 -5.622 1.00 13.31 140 ALA A C 1
ATOM 719 O O . ALA A 1 137 ? 28.815 -61.155 -4.631 1.00 13.92 140 ALA A O 1
ATOM 721 N N . TYR A 1 138 ? 28.304 -59.370 -5.889 1.00 13.63 141 TYR A N 1
ATOM 722 C CA . TYR A 1 138 ? 28.996 -58.431 -5.021 1.00 13.03 141 TYR A CA 1
ATOM 723 C C . TYR A 1 138 ? 28.147 -57.227 -4.666 1.00 17.21 141 TYR A C 1
ATOM 724 O O . TYR A 1 138 ? 27.413 -56.700 -5.498 1.00 16.28 141 TYR A O 1
ATOM 733 N N . LEU A 1 139 ? 28.278 -56.786 -3.423 1.00 14.08 142 LEU A N 1
ATOM 734 C CA . LEU A 1 139 ? 27.661 -55.556 -2.975 1.00 15.40 142 LEU A CA 1
ATOM 735 C C . LEU A 1 139 ? 28.738 -54.498 -3.149 1.00 16.92 142 LEU A C 1
ATOM 736 O O . LEU A 1 139 ? 29.837 -54.635 -2.621 1.00 16.29 142 LEU A O 1
ATOM 741 N N . VAL A 1 140 ? 28.428 -53.457 -3.910 1.00 13.97 143 VAL A N 1
ATOM 742 C CA . VAL A 1 140 ? 29.398 -52.412 -4.212 1.00 14.41 143 VAL A CA 1
ATOM 743 C C . VAL A 1 140 ? 29.020 -51.132 -3.498 1.00 13.48 143 VAL A C 1
ATOM 744 O O . VAL A 1 140 ? 27.889 -50.643 -3.651 1.00 14.96 143 VAL A O 1
ATOM 748 N N . SER A 1 141 ? 29.950 -50.586 -2.736 1.00 13.94 144 SER A N 1
ATOM 749 C CA . SER A 1 141 ? 29.660 -49.385 -1.960 1.00 15.13 144 SER A CA 1
ATOM 750 C C . SER A 1 141 ? 30.789 -48.366 -2.079 1.00 15.15 144 SER A C 1
ATOM 751 O O . SER A 1 141 ? 31.979 -48.703 -2.040 1.00 14.70 144 SER A O 1
ATOM 754 N N . GLU A 1 142 ? 30.425 -47.092 -2.207 1.00 14.27 145 GLU A N 1
ATOM 755 C CA . GLU A 1 142 ? 31.436 -46.054 -2.186 1.00 14.71 145 GLU A CA 1
ATOM 756 C C . GLU A 1 142 ? 31.817 -45.737 -0.749 1.00 16.06 145 GLU A C 1
ATOM 757 O O . GLU A 1 142 ? 30.998 -45.231 0.017 1.00 19.21 145 GLU A O 1
ATOM 763 N N . THR A 1 143 ? 33.045 -46.071 -0.370 1.00 15.21 146 THR A N 1
ATOM 764 C CA . THR A 1 143 ? 33.419 -46.052 1.045 1.00 14.76 146 THR A CA 1
ATOM 765 C C . THR A 1 143 ? 34.344 -44.910 1.462 1.00 17.83 146 THR A C 1
ATOM 766 O O . THR A 1 143 ? 34.602 -44.727 2.668 1.00 20.66 146 THR A O 1
ATOM 770 N N . ARG A 1 144 ? 34.902 -44.197 0.485 1.00 17.01 147 ARG A N 1
ATOM 771 C CA . ARG A 1 144 ? 35.543 -42.906 0.785 1.00 19.81 147 ARG A CA 1
ATOM 772 C C . ARG A 1 144 ? 35.278 -41.920 -0.330 1.00 19.96 147 ARG A C 1
ATOM 773 O O . ARG A 1 144 ? 35.567 -42.193 -1.504 1.00 19.18 147 ARG A O 1
ATOM 781 N N . THR A 1 145 ? 34.769 -40.744 0.055 1.00 19.71 148 THR A N 1
ATOM 782 C CA . THR A 1 145 ? 34.267 -39.774 -0.888 1.00 16.92 148 THR A CA 1
ATOM 783 C C . THR A 1 145 ? 34.825 -38.423 -0.491 1.00 18.35 148 THR A C 1
ATOM 784 O O . THR A 1 145 ? 34.576 -38.007 0.621 1.00 19.50 148 THR A O 1
ATOM 788 N N . PRO A 1 146 ? 35.571 -37.771 -1.383 1.00 18.03 149 PRO A N 1
ATOM 789 C CA . PRO A 1 146 ? 36.047 -36.409 -1.093 1.00 18.25 149 PRO A CA 1
ATOM 790 C C . PRO A 1 146 ? 34.860 -35.522 -0.715 1.00 19.86 149 PRO A C 1
ATOM 791 O O . PRO A 1 146 ? 33.760 -35.752 -1.221 1.00 18.21 149 PRO A O 1
ATOM 795 N N . ASP A 1 147 ? 35.088 -34.524 0.134 1.00 19.69 150 ASP A N 1
ATOM 796 C CA . ASP A 1 147 ? 33.980 -33.732 0.654 1.00 19.31 150 ASP A CA 1
ATOM 797 C C . ASP A 1 147 ? 33.036 -33.192 -0.429 1.00 18.43 150 ASP A C 1
ATOM 798 O O . ASP A 1 147 ? 31.809 -33.121 -0.231 1.00 19.22 150 ASP A O 1
ATOM 803 N N . LYS A 1 148 ? 33.613 -32.750 -1.538 1.00 16.22 151 LYS A N 1
ATOM 804 C CA . LYS A 1 148 ? 32.860 -32.073 -2.580 1.00 17.31 151 LYS A CA 1
ATOM 805 C C . LYS A 1 148 ? 32.071 -32.996 -3.482 1.00 15.63 151 LYS A C 1
ATOM 806 O O . LYS A 1 148 ? 31.323 -32.528 -4.339 1.00 18.00 151 LYS A O 1
ATOM 812 N N . VAL A 1 149 ? 32.258 -34.309 -3.331 1.00 17.29 152 VAL A N 1
ATOM 813 C CA . VAL A 1 149 ? 31.725 -35.255 -4.306 1.00 16.70 152 VAL A CA 1
ATOM 814 C C . VAL A 1 149 ? 30.423 -35.899 -3.817 1.00 15.85 152 VAL A C 1
ATOM 815 O O . VAL A 1 149 ? 30.270 -36.231 -2.656 1.00 18.01 152 VAL A O 1
ATOM 819 N N . ILE A 1 150 ? 29.450 -36.083 -4.704 1.00 15.62 153 ILE A N 1
ATOM 820 C CA . ILE A 1 150 ? 28.236 -36.787 -4.324 1.00 17.01 153 ILE A CA 1
ATOM 821 C C . ILE A 1 150 ? 28.443 -38.328 -4.344 1.00 14.23 153 ILE A C 1
ATOM 822 O O . ILE A 1 150 ? 28.848 -38.851 -5.369 1.00 18.26 153 ILE A O 1
ATOM 827 N N . PRO A 1 151 ? 28.152 -39.013 -3.227 1.00 16.03 154 PRO A N 1
ATOM 828 C CA . PRO A 1 151 ? 28.388 -40.467 -3.226 1.00 16.33 154 PRO A CA 1
ATOM 829 C C . PRO A 1 151 ? 27.467 -41.200 -4.179 1.00 17.67 154 PRO A C 1
ATOM 830 O O . PRO A 1 151 ? 26.305 -40.810 -4.401 1.00 17.90 154 PRO A O 1
ATOM 834 N N . ALA A 1 152 ? 27.983 -42.295 -4.730 1.00 16.16 155 ALA A N 1
ATOM 835 C CA . ALA A 1 152 ? 27.131 -43.245 -5.446 1.00 16.51 155 ALA A CA 1
ATOM 836 C C . ALA A 1 152 ? 26.202 -44.028 -4.522 1.00 16.33 155 ALA A C 1
ATOM 837 O O . ALA A 1 152 ? 26.514 -44.267 -3.344 1.00 19.14 155 ALA A O 1
ATOM 839 N N . GLU A 1 153 ? 25.070 -44.486 -5.065 1.00 19.13 156 GLU A N 1
ATOM 840 C CA . GLU A 1 153 ? 24.200 -45.393 -4.324 1.00 19.30 156 GLU A CA 1
ATOM 841 C C . GLU A 1 153 ? 24.807 -46.777 -4.317 1.00 18.54 156 GLU A C 1
ATOM 842 O O . GLU A 1 153 ? 25.371 -47.174 -5.315 1.00 17.96 156 GLU A O 1
ATOM 848 N N . ASP A 1 154 ? 24.683 -47.480 -3.205 1.00 15.16 157 ASP A N 1
ATOM 849 C CA . ASP A 1 154 ? 25.116 -48.887 -3.147 1.00 14.35 157 ASP A CA 1
ATOM 850 C C . ASP A 1 154 ? 24.342 -49.698 -4.183 1.00 17.13 157 ASP A C 1
ATOM 851 O O . ASP A 1 154 ? 23.152 -49.437 -4.472 1.00 18.40 157 ASP A O 1
ATOM 856 N N . PHE A 1 155 ? 24.974 -50.755 -4.690 1.00 15.02 158 PHE A N 1
ATOM 857 C CA . PHE A 1 155 ? 24.292 -51.576 -5.662 1.00 16.37 158 PHE A CA 1
ATOM 858 C C . PHE A 1 155 ? 24.880 -52.976 -5.660 1.00 13.99 158 PHE A C 1
ATOM 859 O O . PHE A 1 155 ? 25.949 -53.202 -5.071 1.00 15.59 158 PHE A O 1
ATOM 867 N N . VAL A 1 156 ? 24.139 -53.906 -6.258 1.00 15.85 159 VAL A N 1
ATOM 868 C CA . VAL A 1 156 ? 24.566 -55.294 -6.352 1.00 16.25 159 VAL A CA 1
ATOM 869 C C . VAL A 1 156 ? 24.888 -55.587 -7.805 1.00 15.73 159 VAL A C 1
ATOM 870 O O . VAL A 1 156 ? 24.136 -55.180 -8.712 1.00 16.72 159 VAL A O 1
ATOM 874 N N . VAL A 1 157 ? 25.992 -56.299 -8.042 1.00 14.63 160 VAL A N 1
ATOM 875 C CA . VAL A 1 157 ? 26.364 -56.684 -9.387 1.00 15.54 160 VAL A CA 1
ATOM 876 C C . VAL A 1 157 ? 26.674 -58.180 -9.396 1.00 12.76 160 VAL A C 1
ATOM 877 O O . VAL A 1 157 ? 27.078 -58.731 -8.362 1.00 14.59 160 VAL A O 1
ATOM 881 N N . THR A 1 158 ? 26.443 -58.846 -10.524 1.00 13.18 161 THR A N 1
ATOM 882 C CA . THR A 1 158 ? 26.862 -60.228 -10.668 1.00 12.22 161 THR A CA 1
ATOM 883 C C . THR A 1 158 ? 28.004 -60.312 -11.686 1.00 12.25 161 THR A C 1
ATOM 884 O O . THR A 1 158 ? 27.992 -59.592 -12.689 1.00 11.92 161 THR A O 1
ATOM 888 N N . LEU A 1 159 ? 28.960 -61.192 -11.418 1.00 12.62 162 LEU A N 1
ATOM 889 C CA . LEU A 1 159 ? 29.984 -61.563 -12.395 1.00 11.90 162 LEU A CA 1
ATOM 890 C C . LEU A 1 159 ? 29.798 -63.042 -12.623 1.00 12.89 162 LEU A C 1
ATOM 891 O O . LEU A 1 159 ? 30.019 -63.834 -11.707 1.00 12.58 162 LEU A O 1
ATOM 896 N N . PRO A 1 160 ? 29.398 -63.457 -13.839 1.00 11.58 163 PRO A N 1
ATOM 897 C CA . PRO A 1 160 ? 29.076 -62.639 -15.013 1.00 14.12 163 PRO A CA 1
ATOM 898 C C . PRO A 1 160 ? 27.655 -62.095 -14.964 1.00 12.84 163 PRO A C 1
ATOM 899 O O . PRO A 1 160 ? 26.881 -62.391 -14.035 1.00 13.65 163 PRO A O 1
ATOM 903 N N . MET A 1 161 ? 27.321 -61.289 -15.974 1.00 11.86 164 MET A N 1
ATOM 904 C CA . MET A 1 161 ? 25.974 -60.838 -16.268 1.00 11.78 164 MET A CA 1
ATOM 905 C C . MET A 1 161 ? 25.634 -61.424 -17.603 1.00 12.56 164 MET A C 1
ATOM 906 O O . MET A 1 161 ? 26.531 -61.639 -18.416 1.00 14.95 164 MET A O 1
ATOM 911 N N . THR A 1 162 ? 24.349 -61.615 -17.863 1.00 11.81 165 THR A N 1
ATOM 912 C CA . THR A 1 162 ? 23.903 -62.001 -19.185 1.00 13.32 165 THR A CA 1
ATOM 913 C C . THR A 1 162 ? 23.875 -60.712 -20.000 1.00 14.83 165 THR A C 1
ATOM 914 O O . THR A 1 162 ? 23.245 -59.741 -19.598 1.00 17.07 165 THR A O 1
ATOM 918 N N . ASN A 1 163 ? 24.577 -60.702 -21.127 1.00 12.20 166 ASN A N 1
ATOM 919 C CA . ASN A 1 163 ? 24.651 -59.521 -21.984 1.00 13.61 166 ASN A CA 1
ATOM 920 C C . ASN A 1 163 ? 23.319 -59.217 -22.662 1.00 17.61 166 ASN A C 1
ATOM 921 O O . ASN A 1 163 ? 22.878 -59.962 -23.528 1.00 17.07 166 ASN A O 1
ATOM 926 N N . PRO A 1 164 ? 22.682 -58.118 -22.268 1.00 17.53 167 PRO A N 1
ATOM 927 C CA . PRO A 1 164 ? 21.387 -57.747 -22.847 1.00 18.27 167 PRO A CA 1
ATOM 928 C C . PRO A 1 164 ? 21.481 -57.429 -24.338 1.00 21.46 167 PRO A C 1
ATOM 929 O O . PRO A 1 164 ? 20.479 -57.520 -25.040 1.00 24.53 167 PRO A O 1
ATOM 933 N N . GLN A 1 165 ? 22.670 -57.070 -24.810 1.00 22.08 168 GLN A N 1
ATOM 934 C CA . GLN A 1 165 ? 22.865 -56.763 -26.223 1.00 25.79 168 GLN A CA 1
ATOM 935 C C . GLN A 1 165 ? 23.117 -58.034 -27.030 1.00 27.47 168 GLN A C 1
ATOM 936 O O . GLN A 1 165 ? 23.081 -58.024 -28.257 1.00 26.68 168 GLN A O 1
ATOM 942 N N . ASP A 1 166 ? 23.372 -59.125 -26.319 1.00 21.43 169 ASP A N 1
ATOM 943 C CA . ASP A 1 166 ? 23.582 -60.432 -26.927 1.00 16.64 169 ASP A CA 1
ATOM 944 C C . ASP A 1 166 ? 23.305 -61.478 -25.855 1.00 16.10 169 ASP A C 1
ATOM 945 O O . ASP A 1 166 ? 24.213 -61.931 -25.167 1.00 16.25 169 ASP A O 1
ATOM 950 N N . THR A 1 167 ? 22.035 -61.836 -25.708 1.00 17.67 170 THR A N 1
ATOM 951 C CA . THR A 1 167 ? 21.602 -62.738 -24.646 1.00 13.77 170 THR A CA 1
ATOM 952 C C . THR A 1 167 ? 22.070 -64.182 -24.806 1.00 15.93 170 THR A C 1
ATOM 953 O O . THR A 1 167 ? 21.609 -65.071 -24.097 1.00 14.53 170 THR A O 1
ATOM 957 N N . ALA A 1 168 ? 22.997 -64.405 -25.728 1.00 14.40 171 ALA A N 1
ATOM 958 C CA . ALA A 1 168 ? 23.587 -65.722 -25.897 1.00 14.86 171 ALA A CA 1
ATOM 959 C C . ALA A 1 168 ? 24.933 -65.740 -25.185 1.00 12.51 171 ALA A C 1
ATOM 960 O O . ALA A 1 168 ? 25.615 -66.760 -25.142 1.00 14.39 171 ALA A O 1
ATOM 962 N N . LYS A 1 169 ? 25.307 -64.596 -24.623 1.00 14.10 172 LYS A N 1
ATOM 963 C CA . LYS A 1 169 ? 26.608 -64.450 -23.991 1.00 13.62 172 LYS A CA 1
ATOM 964 C C . LYS A 1 169 ? 26.567 -64.104 -22.510 1.00 13.56 172 LYS A C 1
ATOM 965 O O . LYS A 1 169 ? 25.772 -63.276 -22.072 1.00 13.99 172 LYS A O 1
ATOM 971 N N . TRP A 1 170 ? 27.458 -64.733 -21.754 1.00 14.06 173 TRP A N 1
ATOM 972 C CA . TRP A 1 170 ? 27.692 -64.375 -20.371 1.00 13.71 173 TRP A CA 1
ATOM 973 C C . TRP A 1 170 ? 28.843 -63.379 -20.433 1.00 14.10 173 TRP A C 1
ATOM 974 O O . TRP A 1 170 ? 29.862 -63.650 -21.060 1.00 16.87 173 TRP A O 1
ATOM 985 N N . ASN A 1 171 ? 28.682 -62.224 -19.801 1.00 12.53 174 ASN A N 1
ATOM 986 C CA . ASN A 1 171 ? 29.736 -61.217 -19.794 1.00 13.80 174 ASN A CA 1
ATOM 987 C C . ASN A 1 171 ? 30.484 -61.246 -18.469 1.00 11.92 174 ASN A C 1
ATOM 988 O O . ASN A 1 171 ? 29.917 -60.936 -17.428 1.00 11.60 174 ASN A O 1
ATOM 993 N N . TYR A 1 172 ? 31.754 -61.638 -18.512 1.00 13.28 175 TYR A N 1
ATOM 994 C CA . TYR A 1 172 ? 32.556 -61.772 -17.301 1.00 11.92 175 TYR A CA 1
ATOM 995 C C . TYR A 1 172 ? 33.365 -60.519 -16.972 1.00 12.63 175 TYR A C 1
ATOM 996 O O . TYR A 1 172 ? 34.028 -60.458 -15.945 1.00 12.25 175 TYR A O 1
ATOM 1005 N N . ASN A 1 173 ? 33.313 -59.529 -17.853 1.00 13.13 176 ASN A N 1
ATOM 1006 C CA . ASN A 1 173 ? 34.021 -58.273 -17.640 1.00 12.95 176 ASN A CA 1
ATOM 1007 C C . ASN A 1 173 ? 32.987 -57.168 -17.583 1.00 12.41 176 ASN A C 1
ATOM 1008 O O . ASN A 1 173 ? 32.663 -56.552 -18.593 1.00 14.64 176 ASN A O 1
ATOM 1013 N N . VAL A 1 174 ? 32.423 -56.981 -16.399 1.00 12.69 177 VAL A N 1
ATOM 1014 C CA . VAL A 1 174 ? 31.296 -56.090 -16.215 1.00 14.32 177 VAL A CA 1
ATOM 1015 C C . VAL A 1 174 ? 31.692 -54.646 -15.945 1.00 11.84 177 VAL A C 1
ATOM 1016 O O . VAL A 1 174 ? 32.609 -54.372 -15.178 1.00 13.19 177 VAL A O 1
ATOM 1020 N N . HIS A 1 175 ? 30.981 -53.733 -16.594 1.00 13.19 178 HIS A N 1
ATOM 1021 C CA . HIS A 1 175 ? 31.185 -52.308 -16.408 1.00 13.23 178 HIS A CA 1
ATOM 1022 C C . HIS A 1 175 ? 29.915 -51.730 -15.817 1.00 12.71 178 HIS A C 1
ATOM 1023 O O . HIS A 1 175 ? 28.824 -51.987 -16.312 1.00 15.67 178 HIS A O 1
ATOM 1030 N N . VAL A 1 176 ? 30.056 -50.955 -14.751 1.00 14.76 179 VAL A N 1
ATOM 1031 C CA . VAL A 1 176 ? 28.899 -50.350 -14.114 1.00 13.85 179 VAL A CA 1
ATOM 1032 C C . VAL A 1 176 ? 29.077 -48.845 -13.954 1.00 15.67 179 VAL A C 1
ATOM 1033 O O . VAL A 1 176 ? 30.170 -48.364 -13.669 1.00 15.20 179 VAL A O 1
ATOM 1037 N N . TYR A 1 177 ? 27.987 -48.113 -14.153 1.00 17.37 180 TYR A N 1
ATOM 1038 C CA . TYR A 1 177 ? 27.975 -46.664 -14.007 1.00 19.79 180 TYR A CA 1
ATOM 1039 C C . TYR A 1 177 ? 26.984 -46.315 -12.908 1.00 17.65 180 TYR A C 1
ATOM 1040 O O . TYR A 1 177 ? 25.803 -46.107 -13.171 1.00 23.36 180 TYR A O 1
ATOM 1049 N N . PRO A 1 178 ? 27.468 -46.275 -11.672 1.00 19.41 181 PRO A N 1
ATOM 1050 C CA . PRO A 1 178 ? 26.601 -46.036 -10.516 1.00 21.49 181 PRO A CA 1
ATOM 1051 C C . PRO A 1 178 ? 25.924 -44.672 -10.539 1.00 23.93 181 PRO A C 1
ATOM 1052 O O . PRO A 1 178 ? 26.431 -43.721 -11.128 1.00 23.98 181 PRO A O 1
ATOM 1056 N N . LYS A 1 179 ? 24.773 -44.602 -9.886 1.00 19.91 182 LYS A N 1
ATOM 1057 C CA . LYS A 1 179 ? 23.980 -43.385 -9.808 1.00 23.30 182 LYS A CA 1
ATOM 1058 C C . LYS A 1 179 ? 24.322 -42.570 -8.562 1.00 19.60 182 LYS A C 1
ATOM 1059 O O . LYS A 1 179 ? 24.508 -43.120 -7.479 1.00 20.48 182 LYS A O 1
ATOM 1065 N N . ASN A 1 180 ? 24.351 -41.243 -8.708 1.00 17.62 183 ASN A N 1
ATOM 1066 C CA . ASN A 1 180 ? 24.472 -40.385 -7.540 1.00 17.79 183 ASN A CA 1
ATOM 1067 C C . ASN A 1 180 ? 23.316 -40.490 -6.556 1.00 16.79 183 ASN A C 1
ATOM 1068 O O . ASN A 1 180 ? 22.143 -40.542 -6.946 1.00 20.32 183 ASN A O 1
ATOM 1073 N N . THR A 1 181 ? 23.627 -40.472 -5.270 1.00 19.36 184 THR A N 1
ATOM 1074 C CA . THR A 1 181 ? 22.595 -40.481 -4.254 1.00 18.71 184 THR A CA 1
ATOM 1075 C C . THR A 1 181 ? 21.824 -39.179 -4.194 1.00 22.13 184 THR A C 1
ATOM 1076 O O . THR A 1 181 ? 20.708 -39.152 -3.670 1.00 24.80 184 THR A O 1
ATOM 1080 N N . LEU A 1 182 ? 22.436 -38.112 -4.681 1.00 18.24 185 LEU A N 1
ATOM 1081 C CA . LEU A 1 182 ? 21.791 -36.791 -4.642 1.00 18.30 185 LEU A CA 1
ATOM 1082 C C . LEU A 1 182 ? 21.781 -36.210 -6.025 1.00 19.06 185 LEU A C 1
ATOM 1083 O O . LEU A 1 182 ? 22.795 -36.225 -6.713 1.00 19.89 185 LEU A O 1
ATOM 1088 N N . SER A 1 183 ? 20.645 -35.652 -6.429 1.00 18.50 186 SER A N 1
ATOM 1089 C CA . SER A 1 183 ? 20.517 -35.100 -7.759 1.00 21.40 186 SER A CA 1
ATOM 1090 C C . SER A 1 183 ? 21.226 -33.778 -7.938 1.00 24.04 186 SER A C 1
ATOM 1091 O O . SER A 1 183 ? 21.535 -33.397 -9.063 1.00 28.00 186 SER A O 1
ATOM 1094 N N . GLY A 1 184 ? 21.488 -33.061 -6.846 1.00 22.75 187 GLY A N 1
ATOM 1095 C CA . GLY A 1 184 ? 22.269 -31.851 -6.990 1.00 25.30 187 GLY A CA 1
ATOM 1096 C C . GLY A 1 184 ? 22.096 -30.811 -5.902 1.00 19.31 187 GLY A C 1
ATOM 1097 O O . GLY A 1 184 ? 21.231 -30.935 -5.026 1.00 17.71 187 GLY A O 1
ATOM 1098 N N . VAL A 1 185 ? 22.962 -29.811 -5.960 1.00 17.29 188 VAL A N 1
ATOM 1099 C CA . VAL A 1 185 ? 22.855 -28.643 -5.112 1.00 13.62 188 VAL A CA 1
ATOM 1100 C C . VAL A 1 185 ? 23.002 -27.454 -6.036 1.00 16.38 188 VAL A C 1
ATOM 1101 O O . VAL A 1 185 ? 23.802 -27.484 -6.972 1.00 18.93 188 VAL A O 1
ATOM 1105 N N . ASP A 1 186 ? 22.260 -26.382 -5.770 1.00 14.49 189 ASP A N 1
ATOM 1106 C CA . ASP A 1 186 ? 22.232 -25.269 -6.691 1.00 13.36 189 ASP A CA 1
ATOM 1107 C C . ASP A 1 186 ? 22.039 -23.977 -5.923 1.00 12.54 189 ASP A C 1
ATOM 1108 O O . ASP A 1 186 ? 21.455 -23.995 -4.835 1.00 13.40 189 ASP A O 1
ATOM 1113 N N . LYS A 1 187 ? 22.627 -22.905 -6.442 1.00 12.78 190 LYS A N 1
ATOM 1114 C CA . LYS A 1 187 ? 22.372 -21.577 -5.873 1.00 11.20 190 LYS A CA 1
ATOM 1115 C C . LYS A 1 187 ? 21.947 -20.647 -6.980 1.00 13.53 190 LYS A C 1
ATOM 1116 O O . LYS A 1 187 ? 22.516 -20.691 -8.073 1.00 16.03 190 LYS A O 1
ATOM 1122 N N . GLN A 1 188 ? 20.943 -19.822 -6.700 1.00 10.91 191 GLN A N 1
ATOM 1123 C CA . GLN A 1 188 ? 20.509 -18.800 -7.642 1.00 11.32 191 GLN A CA 1
ATOM 1124 C C . GLN A 1 188 ? 20.550 -17.456 -6.971 1.00 11.88 191 GLN A C 1
ATOM 1125 O O . GLN A 1 188 ? 20.509 -17.337 -5.728 1.00 10.38 191 GLN A O 1
ATOM 1131 N N . VAL A 1 189 ? 20.586 -16.422 -7.793 1.00 10.47 192 VAL A N 1
ATOM 1132 C CA . VAL A 1 189 ? 20.497 -15.062 -7.271 1.00 10.17 192 VAL A CA 1
ATOM 1133 C C . VAL A 1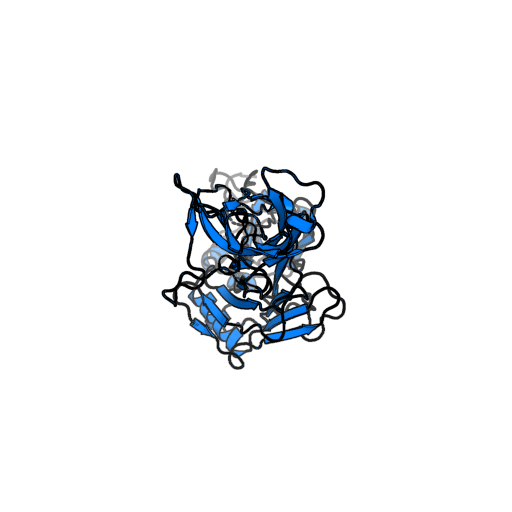 189 ? 19.405 -14.332 -8.029 1.00 12.64 192 VAL A C 1
ATOM 1134 O O . VAL A 1 189 ? 19.228 -14.527 -9.242 1.00 12.69 192 VAL A O 1
ATOM 1138 N N . THR A 1 190 ? 18.639 -13.501 -7.318 1.00 10.18 193 THR A N 1
ATOM 1139 C CA . THR A 1 190 ? 17.676 -12.645 -7.976 1.00 10.72 193 THR A CA 1
ATOM 1140 C C . THR A 1 190 ? 18.112 -11.217 -7.720 1.00 10.86 193 THR A C 1
ATOM 1141 O O . THR A 1 190 ? 18.044 -10.758 -6.584 1.00 11.28 193 THR A O 1
ATOM 1145 N N . ASP A 1 191 ? 18.615 -10.553 -8.758 1.00 9.40 194 ASP A N 1
ATOM 1146 C CA . ASP A 1 191 ? 19.022 -9.160 -8.632 1.00 9.97 194 ASP A CA 1
ATOM 1147 C C . ASP A 1 191 ? 18.432 -8.309 -9.717 1.00 10.24 194 ASP A C 1
ATOM 1148 O O . ASP A 1 191 ? 18.788 -7.155 -9.848 1.00 9.45 194 ASP A O 1
ATOM 1153 N N . LYS A 1 192 ? 17.479 -8.865 -10.468 1.00 8.84 195 LYS A N 1
ATOM 1154 C CA . LYS A 1 192 ? 16.687 -7.984 -11.350 1.00 10.32 195 LYS A CA 1
ATOM 1155 C C . LYS A 1 192 ? 16.043 -6.788 -10.587 1.00 11.71 195 LYS A C 1
ATOM 1156 O O . LYS A 1 192 ? 16.003 -5.675 -11.117 1.00 12.67 195 LYS A O 1
ATOM 1162 N N . PRO A 1 193 ? 15.576 -6.991 -9.345 1.00 10.43 196 PRO A N 1
ATOM 1163 C CA . PRO A 1 193 ? 15.062 -5.863 -8.552 1.00 12.06 196 PRO A CA 1
ATOM 1164 C C . PRO A 1 193 ? 16.123 -4.924 -8.016 1.00 13.73 196 PRO A C 1
ATOM 1165 O O . PRO A 1 193 ? 15.740 -3.947 -7.356 1.00 14.93 196 PRO A O 1
ATOM 1169 N N . ALA A 1 194 ? 17.393 -5.182 -8.295 1.00 11.67 197 ALA A N 1
ATOM 1170 C CA . ALA A 1 194 ? 18.468 -4.367 -7.727 1.00 11.96 197 ALA A CA 1
ATOM 1171 C C . ALA A 1 194 ? 19.392 -3.778 -8.808 1.00 8.67 197 ALA A C 1
ATOM 1172 O O . ALA A 1 194 ? 20.608 -3.948 -8.768 1.00 9.02 197 ALA A O 1
ATOM 1174 N N . PRO A 1 195 ? 18.835 -2.976 -9.724 1.00 9.28 198 PRO A N 1
ATOM 1175 C CA . PRO A 1 195 ? 19.703 -2.330 -10.710 1.00 9.44 198 PRO A CA 1
ATOM 1176 C C . PRO A 1 195 ? 20.681 -1.354 -10.032 1.00 9.91 198 PRO A C 1
ATOM 1177 O O . PRO A 1 195 ? 21.839 -1.277 -10.416 1.00 9.62 198 PRO A O 1
ATOM 1181 N N . GLY A 1 196 ? 20.212 -0.623 -9.020 1.00 9.68 199 GLY A N 1
ATOM 1182 C CA . GLY A 1 196 ? 21.095 0.288 -8.301 1.00 11.62 199 GLY A CA 1
ATOM 1183 C C . GLY A 1 196 ? 21.807 -0.436 -7.174 1.00 9.99 199 GLY A C 1
ATOM 1184 O O . GLY A 1 196 ? 21.172 -1.176 -6.412 1.00 10.57 199 GLY A O 1
ATOM 1185 N N . SER A 1 197 ? 23.093 -0.171 -7.000 1.00 10.40 200 SER A N 1
ATOM 1186 C CA . SER A 1 197 ? 23.837 -0.836 -5.943 1.00 9.71 200 SER A CA 1
ATOM 1187 C C . SER A 1 197 ? 23.283 -0.445 -4.590 1.00 11.16 200 SER A C 1
ATOM 1188 O O . SER A 1 197 ? 22.870 0.695 -4.362 1.00 12.24 200 SER A O 1
ATOM 1191 N N . GLY A 1 198 ? 23.317 -1.429 -3.702 1.00 11.13 201 GLY A N 1
ATOM 1192 C CA . GLY A 1 198 ? 22.829 -1.224 -2.355 1.00 11.51 201 GLY A CA 1
ATOM 1193 C C . GLY A 1 198 ? 21.406 -1.686 -2.135 1.00 12.90 201 GLY A C 1
ATOM 1194 O O . GLY A 1 198 ? 20.944 -1.752 -0.998 1.00 14.39 201 GLY A O 1
ATOM 1195 N N . ARG A 1 199 ? 20.677 -1.973 -3.211 1.00 11.74 202 ARG A N 1
ATOM 1196 C CA . ARG A 1 199 ? 19.341 -2.528 -3.076 1.00 12.97 202 ARG A CA 1
ATOM 1197 C C . ARG A 1 199 ? 19.427 -4.022 -2.730 1.00 11.66 202 ARG A C 1
ATOM 1198 O O . ARG A 1 199 ? 20.423 -4.701 -3.005 1.00 12.86 202 ARG A O 1
ATOM 1206 N N . ASP A 1 200 ? 18.349 -4.523 -2.134 1.00 12.24 203 ASP A N 1
ATOM 1207 C CA . ASP A 1 200 ? 18.294 -5.892 -1.650 1.00 11.45 203 ASP A CA 1
ATOM 1208 C C . ASP A 1 200 ? 18.538 -6.906 -2.767 1.00 10.92 203 ASP A C 1
ATOM 1209 O O . ASP A 1 200 ? 17.984 -6.752 -3.858 1.00 11.88 203 ASP A O 1
ATOM 1214 N N . ILE A 1 201 ? 19.277 -7.964 -2.461 1.00 11.18 204 ILE A N 1
ATOM 1215 C CA . ILE A 1 201 ? 19.470 -9.055 -3.419 1.00 10.29 204 ILE A CA 1
ATOM 1216 C C . ILE A 1 201 ? 18.993 -10.336 -2.741 1.00 14.14 204 ILE A C 1
ATOM 1217 O O . ILE A 1 201 ? 19.215 -10.516 -1.556 1.00 14.48 204 ILE A O 1
ATOM 1222 N N . THR A 1 202 ? 18.350 -11.244 -3.473 1.00 10.75 205 THR A N 1
ATOM 1223 C CA . THR A 1 202 ? 17.853 -12.463 -2.851 1.00 12.05 205 THR A CA 1
ATOM 1224 C C . THR A 1 202 ? 18.642 -13.676 -3.349 1.00 11.18 205 THR A C 1
ATOM 1225 O O . THR A 1 202 ? 18.843 -13.826 -4.560 1.00 12.60 205 THR A O 1
ATOM 1229 N N . TYR A 1 203 ? 19.092 -14.516 -2.426 1.00 9.70 206 TYR A N 1
ATOM 1230 C CA . TYR A 1 203 ? 19.737 -15.770 -2.808 1.00 9.80 206 TYR A CA 1
ATOM 1231 C C . TYR A 1 203 ? 18.850 -16.960 -2.488 1.00 11.12 206 TYR A C 1
ATOM 1232 O O . TYR A 1 203 ? 18.160 -16.976 -1.458 1.00 10.49 206 TYR A O 1
ATOM 1241 N N . THR A 1 204 ? 18.819 -17.947 -3.391 1.00 8.70 207 THR A N 1
ATOM 1242 C CA . THR A 1 204 ? 17.982 -19.120 -3.185 1.00 9.62 207 THR A CA 1
ATOM 1243 C C . THR A 1 204 ? 18.861 -20.324 -3.357 1.00 10.47 207 THR A C 1
ATOM 1244 O O . THR A 1 204 ? 19.494 -20.494 -4.404 1.00 12.92 207 THR A O 1
ATOM 1248 N N . ILE A 1 205 ? 18.968 -21.140 -2.305 1.00 8.72 208 ILE A N 1
ATOM 1249 C CA . ILE A 1 205 ? 19.838 -22.311 -2.329 1.00 10.86 208 ILE A CA 1
ATOM 1250 C C . ILE A 1 205 ? 18.964 -23.562 -2.269 1.00 11.68 208 ILE A C 1
ATOM 1251 O O . ILE A 1 205 ? 18.107 -23.684 -1.417 1.00 10.61 208 ILE A O 1
ATOM 1256 N N . THR A 1 206 ? 19.141 -24.491 -3.213 1.00 10.15 209 THR A N 1
ATOM 1257 C CA . THR A 1 206 ? 18.271 -25.641 -3.278 1.00 11.25 209 THR A CA 1
ATOM 1258 C C . THR A 1 206 ? 19.117 -26.889 -3.260 1.00 10.99 209 THR A C 1
ATOM 1259 O O . THR A 1 206 ? 20.000 -27.047 -4.110 1.00 13.83 209 THR A O 1
ATOM 1263 N N . THR A 1 207 ? 18.865 -27.748 -2.283 1.00 10.51 210 THR A N 1
ATOM 1264 C CA . THR A 1 207 ? 19.763 -28.901 -2.042 1.00 12.48 210 THR A CA 1
ATOM 1265 C C . THR A 1 207 ? 18.990 -30.212 -1.960 1.00 14.32 210 THR A C 1
ATOM 1266 O O . THR A 1 207 ? 17.982 -30.323 -1.238 1.00 14.18 210 THR A O 1
ATOM 1270 N N . SER A 1 208 ? 19.507 -31.250 -2.635 1.00 14.02 211 SER A N 1
ATOM 1271 C CA . SER A 1 208 ? 18.933 -32.592 -2.480 1.00 14.53 211 SER A CA 1
ATOM 1272 C C . SER A 1 208 ? 18.953 -33.051 -1.029 1.00 13.35 211 SER A C 1
ATOM 1273 O O . SER A 1 208 ? 19.793 -32.605 -0.214 1.00 14.29 211 SER A O 1
ATOM 1276 N N . ILE A 1 209 ? 18.055 -33.984 -0.707 1.00 14.35 212 ILE A N 1
ATOM 1277 C CA . ILE A 1 209 ? 17.956 -34.564 0.625 1.00 15.20 212 ILE A CA 1
ATOM 1278 C C . ILE A 1 209 ? 18.215 -36.073 0.476 1.00 16.89 212 ILE A C 1
ATOM 1279 O O . ILE A 1 209 ? 17.629 -36.701 -0.395 1.00 18.50 212 ILE A O 1
ATOM 1284 N N . PRO A 1 210 ? 19.108 -36.639 1.295 1.00 17.26 213 PRO A N 1
ATOM 1285 C CA . PRO A 1 210 ? 19.331 -38.097 1.184 1.00 18.37 213 PRO A CA 1
ATOM 1286 C C . PRO A 1 210 ? 18.061 -38.899 1.441 1.00 20.80 213 PRO A C 1
ATOM 1287 O O . PRO A 1 210 ? 17.281 -38.525 2.293 1.00 18.25 213 PRO A O 1
ATOM 1291 N N . LYS A 1 211 ? 17.891 -40.012 0.726 1.00 21.85 214 LYS A N 1
ATOM 1292 C CA . LYS A 1 211 ? 16.797 -40.936 1.040 1.00 26.56 214 LYS A CA 1
ATOM 1293 C C . LYS A 1 211 ? 17.252 -41.948 2.092 1.00 21.24 214 LYS A C 1
ATOM 1294 O O . LYS A 1 211 ? 18.226 -42.668 1.872 1.00 28.67 214 LYS A O 1
ATOM 1300 N N . VAL A 1 212 ? 16.608 -41.954 3.251 1.00 19.74 215 VAL A N 1
ATOM 1301 C CA . VAL A 1 212 ? 16.925 -42.915 4.310 1.00 21.31 215 VAL A CA 1
ATOM 1302 C C . VAL A 1 212 ? 15.650 -43.720 4.570 1.00 24.57 215 VAL A C 1
ATOM 1303 O O . VAL A 1 212 ? 14.587 -43.316 4.113 1.00 21.19 215 VAL A O 1
ATOM 1307 N N . ASP A 1 213 ? 15.762 -44.845 5.292 1.00 23.71 216 ASP A N 1
ATOM 1308 C CA . ASP A 1 213 ? 14.627 -45.750 5.509 1.00 23.93 216 ASP A CA 1
ATOM 1309 C C . ASP A 1 213 ? 13.779 -45.248 6.650 1.00 22.88 216 ASP A C 1
ATOM 1310 O O . ASP A 1 213 ? 13.845 -45.733 7.796 1.00 22.41 216 ASP A O 1
ATOM 1315 N N . TYR A 1 214 ? 12.994 -44.218 6.348 1.00 21.73 217 TYR A N 1
ATOM 1316 C CA . TYR A 1 214 ? 12.245 -43.559 7.381 1.00 23.46 217 TYR A CA 1
ATOM 1317 C C . TYR A 1 214 ? 11.323 -44.512 8.177 1.00 22.36 217 TYR A C 1
ATOM 1318 O O . TYR A 1 214 ? 11.321 -44.493 9.403 1.00 25.19 217 TYR A O 1
ATOM 1327 N N . PRO A 1 215 ? 10.558 -45.360 7.476 1.00 27.80 218 PRO A N 1
ATOM 1328 C CA . PRO A 1 215 ? 9.645 -46.179 8.280 1.00 30.69 218 PRO A CA 1
ATOM 1329 C C . PRO A 1 215 ? 10.385 -47.179 9.167 1.00 31.77 218 PRO A C 1
ATOM 1330 O O . PRO A 1 215 ? 9.878 -47.546 10.234 1.00 33.27 218 PRO A O 1
ATOM 1334 N N . GLY A 1 216 ? 11.592 -47.556 8.751 1.00 32.96 219 GLY A N 1
ATOM 1335 C CA . GLY A 1 216 ? 12.453 -48.432 9.539 1.00 31.55 219 GLY A CA 1
ATOM 1336 C C . GLY A 1 216 ? 13.118 -47.796 10.752 1.00 34.50 219 GLY A C 1
ATOM 1337 O O . GLY A 1 216 ? 13.719 -48.475 11.595 1.00 34.95 219 GLY A O 1
ATOM 1338 N N . GLY A 1 217 ? 13.028 -46.476 10.847 1.00 26.21 220 GLY A N 1
ATOM 1339 C CA . GLY A 1 217 ? 13.576 -45.790 11.998 1.00 26.21 220 GLY A CA 1
ATOM 1340 C C . GLY A 1 217 ? 14.812 -44.975 11.675 1.00 24.06 220 GLY A C 1
ATOM 1341 O O . GLY A 1 217 ? 15.306 -44.277 12.564 1.00 27.68 220 GLY A O 1
ATOM 1342 N N . ALA A 1 218 ? 15.264 -45.051 10.424 1.00 22.96 221 ALA A N 1
ATOM 1343 C CA . ALA A 1 218 ? 16.465 -44.334 9.967 1.00 23.55 221 ALA A CA 1
ATOM 1344 C C . ALA A 1 218 ? 16.153 -42.849 9.870 1.00 24.46 221 ALA A C 1
ATOM 1345 O O . ALA A 1 218 ? 15.069 -42.468 9.453 1.00 23.94 221 ALA A O 1
ATOM 1347 N N . ARG A 1 219 ? 17.130 -42.032 10.229 1.00 20.51 222 ARG A N 1
ATOM 1348 C CA . ARG A 1 219 ? 16.951 -40.586 10.256 1.00 19.65 222 ARG A CA 1
ATOM 1349 C C . ARG A 1 219 ? 18.233 -39.951 9.784 1.00 22.77 222 ARG A C 1
ATOM 1350 O O . ARG A 1 219 ? 19.320 -40.374 10.171 1.00 22.93 222 ARG A O 1
ATOM 1358 N N . ILE A 1 220 ? 18.110 -38.917 8.959 1.00 18.35 223 ILE A N 1
ATOM 1359 C CA . ILE A 1 220 ? 19.271 -38.071 8.685 1.00 17.02 223 ILE A CA 1
ATOM 1360 C C . ILE A 1 220 ? 19.780 -37.512 10.007 1.00 17.31 223 ILE A C 1
ATOM 1361 O O . ILE A 1 220 ? 18.997 -37.007 10.826 1.00 18.94 223 ILE A O 1
ATOM 1366 N N . LYS A 1 221 ? 21.084 -37.637 10.245 1.00 18.04 224 LYS A N 1
ATOM 1367 C CA . LYS A 1 221 ? 21.672 -37.237 11.524 1.00 18.72 224 LYS A CA 1
ATOM 1368 C C . LYS A 1 221 ? 22.275 -35.836 11.528 1.00 15.70 224 LYS A C 1
ATOM 1369 O O . LYS A 1 221 ? 22.441 -35.229 12.580 1.00 19.01 224 LYS A O 1
ATOM 1375 N N . ARG A 1 222 ? 22.608 -35.337 10.347 1.00 16.88 225 ARG A N 1
ATOM 1376 C CA . ARG A 1 222 ? 23.136 -33.990 10.207 1.00 15.91 225 ARG A CA 1
ATOM 1377 C C . ARG A 1 222 ? 22.786 -33.457 8.829 1.00 13.42 225 ARG A C 1
ATOM 1378 O O . ARG A 1 222 ? 22.959 -34.142 7.829 1.00 14.04 225 ARG A O 1
ATOM 1386 N N . TYR A 1 223 ? 22.285 -32.231 8.788 1.00 15.78 226 TYR A N 1
ATOM 1387 C CA . TYR A 1 223 ? 21.949 -31.592 7.530 1.00 13.45 226 TYR A CA 1
ATOM 1388 C C . TYR A 1 223 ? 22.151 -30.095 7.670 1.00 12.65 226 TYR A C 1
ATOM 1389 O O . TYR A 1 223 ? 21.364 -29.410 8.314 1.00 13.20 226 TYR A O 1
ATOM 1398 N N . GLU A 1 224 ? 23.225 -29.600 7.069 1.00 12.24 227 GLU A N 1
ATOM 1399 C CA . GLU A 1 224 ? 23.545 -28.186 7.130 1.00 12.16 227 GLU A CA 1
ATOM 1400 C C . GLU A 1 224 ? 23.788 -27.619 5.740 1.00 11.01 227 GLU A C 1
ATOM 1401 O O . GLU A 1 224 ? 24.455 -28.235 4.913 1.00 13.26 227 GLU A O 1
ATOM 1407 N N . VAL A 1 225 ? 23.228 -26.440 5.499 1.00 10.83 228 VAL A N 1
ATOM 1408 C CA . VAL A 1 225 ? 23.440 -25.713 4.261 1.00 10.78 228 VAL A CA 1
ATOM 1409 C C . VAL A 1 225 ? 24.281 -24.504 4.639 1.00 11.48 228 VAL A C 1
ATOM 1410 O O . VAL A 1 225 ? 23.865 -23.685 5.455 1.00 13.12 228 VAL A O 1
ATOM 1414 N N . VAL A 1 226 ? 25.474 -24.414 4.065 1.00 9.04 229 VAL A N 1
ATOM 1415 C CA . VAL A 1 226 ? 26.425 -23.368 4.450 1.00 9.99 229 VAL A CA 1
ATOM 1416 C C . VAL A 1 226 ? 26.559 -22.388 3.328 1.00 10.54 229 VAL A C 1
ATOM 1417 O O . VAL A 1 226 ? 26.724 -22.774 2.169 1.00 12.53 229 VAL A O 1
ATOM 1421 N N . ASP A 1 227 ? 26.486 -21.091 3.651 1.00 10.73 230 ASP A N 1
ATOM 1422 C CA . ASP A 1 227 ? 26.676 -20.100 2.637 1.00 10.81 230 ASP A CA 1
ATOM 1423 C C . ASP A 1 227 ? 27.940 -19.295 2.962 1.00 10.33 230 ASP A C 1
ATOM 1424 O O . ASP A 1 227 ? 28.104 -18.760 4.074 1.00 12.14 230 ASP A O 1
ATOM 1429 N N . ARG A 1 228 ? 28.833 -19.223 1.985 1.00 8.97 231 ARG A N 1
ATOM 1430 C CA . ARG A 1 228 ? 30.013 -18.373 2.097 1.00 9.61 231 ARG A CA 1
ATOM 1431 C C . ARG A 1 228 ? 29.639 -16.975 1.632 1.00 11.36 231 ARG A C 1
ATOM 1432 O O . ARG A 1 228 ? 29.431 -16.741 0.443 1.00 11.63 231 ARG A O 1
ATOM 1440 N N . LEU A 1 229 ? 29.574 -16.046 2.581 1.00 10.20 232 LEU A N 1
ATOM 1441 C CA . LEU A 1 229 ? 29.042 -14.705 2.314 1.00 11.70 232 LEU A CA 1
ATOM 1442 C C . LEU A 1 229 ? 30.152 -13.704 2.086 1.00 12.42 232 LEU A C 1
ATOM 1443 O O . LEU A 1 229 ? 31.082 -13.587 2.874 1.00 13.19 232 LEU A O 1
ATOM 1448 N N . ASP A 1 230 ? 30.031 -12.944 1.010 1.00 10.30 233 ASP A N 1
ATOM 1449 C CA . ASP A 1 230 ? 30.902 -11.806 0.823 1.00 11.54 233 ASP A CA 1
ATOM 1450 C C . ASP A 1 230 ? 30.743 -10.881 2.033 1.00 11.30 233 ASP A C 1
ATOM 1451 O O . ASP A 1 230 ? 29.640 -10.670 2.548 1.00 12.32 233 ASP A O 1
ATOM 1456 N N . LYS A 1 231 ? 31.863 -10.332 2.488 1.00 10.99 234 LYS A N 1
ATOM 1457 C CA . LYS A 1 231 ? 31.800 -9.456 3.650 1.00 13.30 234 LYS A CA 1
ATOM 1458 C C . LYS A 1 231 ? 31.016 -8.161 3.471 1.00 11.58 234 LYS A C 1
ATOM 1459 O O . LYS A 1 231 ? 30.664 -7.518 4.471 1.00 14.06 234 LYS A O 1
ATOM 1465 N N . ARG A 1 232 ? 30.665 -7.783 2.240 1.00 11.25 235 ARG A N 1
ATOM 1466 C CA . ARG A 1 232 ? 29.785 -6.633 2.037 1.00 10.81 235 ARG A CA 1
ATOM 1467 C C . ARG A 1 232 ? 28.307 -6.858 2.423 1.00 10.45 235 ARG A C 1
ATOM 1468 O O . ARG A 1 232 ? 27.562 -5.901 2.560 1.00 12.10 235 ARG A O 1
ATOM 1476 N N . ILE A 1 233 ? 27.888 -8.124 2.620 1.00 10.13 236 ILE A N 1
ATOM 1477 C CA . ILE A 1 233 ? 26.525 -8.448 3.016 1.00 9.58 236 ILE A CA 1
ATOM 1478 C C . ILE A 1 233 ? 26.391 -8.322 4.537 1.00 10.11 236 ILE A C 1
ATOM 1479 O O . ILE A 1 233 ? 27.309 -8.684 5.264 1.00 13.07 236 ILE A O 1
ATOM 1484 N N . LYS A 1 234 ? 25.256 -7.809 4.989 1.00 11.54 237 LYS A N 1
ATOM 1485 C CA . LYS A 1 234 ? 24.973 -7.713 6.424 1.00 12.29 237 LYS A CA 1
ATOM 1486 C C . LYS A 1 234 ? 24.601 -9.105 6.941 1.00 11.13 237 LYS A C 1
ATOM 1487 O O . LYS A 1 234 ? 23.472 -9.566 6.787 1.00 13.43 237 LYS A O 1
ATOM 1493 N N . LYS A 1 235 ? 25.545 -9.781 7.580 1.00 10.03 238 LYS A N 1
ATOM 1494 C CA . LYS A 1 235 ? 25.240 -11.157 7.978 1.00 10.45 238 LYS A CA 1
ATOM 1495 C C . LYS A 1 235 ? 24.223 -11.271 9.098 1.00 9.50 238 LYS A C 1
ATOM 1496 O O . LYS A 1 235 ? 23.588 -12.308 9.275 1.00 11.63 238 LYS A O 1
ATOM 1502 N N . GLU A 1 236 ? 23.999 -10.166 9.816 1.00 11.74 239 GLU A N 1
ATOM 1503 C CA . GLU A 1 236 ? 23.018 -10.124 10.894 1.00 10.89 239 GLU A CA 1
ATOM 1504 C C . GLU A 1 236 ? 21.600 -9.842 10.401 1.00 10.28 239 GLU A C 1
ATOM 1505 O O . GLU A 1 236 ? 20.672 -9.761 11.178 1.00 10.28 239 GLU A O 1
ATOM 1511 N N . ALA A 1 237 ? 21.403 -9.712 9.082 1.00 9.95 240 ALA A N 1
ATOM 1512 C CA . ALA A 1 237 ? 20.083 -9.353 8.578 1.00 10.39 240 ALA A CA 1
ATOM 1513 C C . ALA A 1 237 ? 19.717 -10.128 7.337 1.00 12.34 240 ALA A C 1
ATOM 1514 O O . ALA A 1 237 ? 19.371 -9.543 6.305 1.00 13.30 240 ALA A O 1
ATOM 1516 N N . LEU A 1 238 ? 19.755 -11.447 7.464 1.00 9.84 241 LEU A N 1
ATOM 1517 C CA . LEU A 1 238 ? 19.499 -12.333 6.317 1.00 10.02 241 LEU A CA 1
ATOM 1518 C C . LEU A 1 238 ? 18.032 -12.763 6.188 1.00 13.19 241 LEU A C 1
ATOM 1519 O O . LEU A 1 238 ? 17.643 -13.351 5.155 1.00 11.30 241 LEU A O 1
ATOM 1524 N N . THR A 1 239 ? 17.217 -12.519 7.222 1.00 10.95 242 THR A N 1
ATOM 1525 C CA . THR A 1 239 ? 15.812 -12.968 7.300 1.00 12.17 242 THR A CA 1
ATOM 1526 C C . THR A 1 239 ? 15.502 -14.242 6.509 1.00 11.94 242 THR A C 1
ATOM 1527 O O . THR A 1 239 ? 14.695 -14.208 5.588 1.00 12.31 242 THR A O 1
ATOM 1531 N N . PRO A 1 240 ? 16.135 -15.352 6.885 1.00 12.02 243 PRO A N 1
ATOM 1532 C CA . PRO A 1 240 ? 16.003 -16.578 6.090 1.00 12.26 243 PRO A CA 1
ATOM 1533 C C . PRO A 1 240 ? 14.572 -17.133 6.070 1.00 11.32 243 PRO A C 1
ATOM 1534 O O . PRO A 1 240 ? 13.832 -16.990 7.069 1.00 13.56 243 PRO A O 1
ATOM 1538 N N . VAL A 1 241 ? 14.246 -17.812 4.959 1.00 11.54 244 VAL A N 1
ATOM 1539 C CA . VAL A 1 241 ? 13.037 -18.602 4.830 1.00 10.66 244 VAL A CA 1
ATOM 1540 C C . VAL A 1 241 ? 13.515 -19.973 4.373 1.00 11.90 244 VAL A C 1
ATOM 1541 O O . VAL A 1 241 ? 14.338 -20.063 3.455 1.00 12.41 244 VAL A O 1
ATOM 1545 N N . VAL A 1 242 ? 13.049 -21.024 5.043 1.00 10.83 245 VAL A N 1
ATOM 1546 C CA . VAL A 1 242 ? 13.465 -22.389 4.741 1.00 10.53 245 VAL A CA 1
ATOM 1547 C C . VAL A 1 242 ? 12.233 -23.218 4.429 1.00 11.69 245 VAL A C 1
ATOM 1548 O O . VAL A 1 242 ? 11.273 -23.214 5.188 1.00 12.61 245 VAL A O 1
ATOM 1552 N N . LYS A 1 243 ? 12.278 -23.911 3.308 1.00 10.62 246 LYS A N 1
ATOM 1553 C CA . LYS A 1 243 ? 11.152 -24.741 2.863 1.00 10.62 246 LYS A CA 1
ATOM 1554 C C . LYS A 1 243 ? 11.616 -26.111 2.438 1.00 11.92 246 LYS A C 1
ATOM 1555 O O . LYS A 1 243 ? 12.770 -26.311 2.059 1.00 12.03 246 LYS A O 1
ATOM 1561 N N . ILE A 1 244 ? 10.682 -27.050 2.421 1.00 10.74 247 ILE A N 1
ATOM 1562 C CA . ILE A 1 244 ? 10.910 -28.281 1.677 1.00 11.15 247 ILE A CA 1
ATOM 1563 C C . ILE A 1 244 ? 10.054 -28.132 0.432 1.00 15.49 247 ILE A C 1
ATOM 1564 O O . ILE A 1 244 ? 8.849 -27.925 0.549 1.00 17.40 247 ILE A O 1
ATOM 1569 N N . VAL A 1 245 ? 10.679 -28.197 -0.746 1.00 14.22 248 VAL A N 1
ATOM 1570 C CA . VAL A 1 245 ? 9.983 -27.988 -2.022 1.00 14.41 248 VAL A CA 1
ATOM 1571 C C . VAL A 1 245 ? 9.890 -29.280 -2.792 1.00 18.48 248 VAL A C 1
ATOM 1572 O O . VAL A 1 245 ? 10.525 -30.250 -2.443 1.00 20.01 248 VAL A O 1
ATOM 1576 N N . GLY A 1 246 ? 9.100 -29.254 -3.857 1.00 22.15 249 GLY A N 1
ATOM 1577 C CA . GLY A 1 246 ? 8.835 -30.471 -4.613 1.00 25.86 249 GLY A CA 1
ATOM 1578 C C . GLY A 1 246 ? 7.339 -30.518 -4.807 1.00 29.47 249 GLY A C 1
ATOM 1579 O O . GLY A 1 246 ? 6.727 -29.469 -5.058 1.00 33.60 249 GLY A O 1
ATOM 1580 N N . GLN A 1 247 ? 6.748 -31.699 -4.662 1.00 51.29 250 GLN A N 1
ATOM 1581 C CA . GLN A 1 247 ? 5.319 -31.889 -4.927 1.00 58.11 250 GLN A CA 1
ATOM 1582 C C . GLN A 1 247 ? 4.441 -30.872 -4.190 1.00 53.53 250 GLN A C 1
ATOM 1583 O O . GLN A 1 247 ? 3.750 -30.066 -4.822 1.00 59.94 250 GLN A O 1
ATOM 1589 N N . ASN A 1 248 ? 4.478 -30.916 -2.861 1.00 33.76 251 ASN A N 1
ATOM 1590 C CA . ASN A 1 248 ? 3.656 -30.039 -2.029 1.00 32.29 251 ASN A CA 1
ATOM 1591 C C . ASN A 1 248 ? 4.503 -29.351 -0.986 1.00 25.21 251 ASN A C 1
ATOM 1592 O O . ASN A 1 248 ? 4.821 -29.941 0.057 1.00 26.71 251 ASN A O 1
ATOM 1597 N N . GLU A 1 249 ? 4.849 -28.108 -1.256 1.00 23.64 252 GLU A N 1
ATOM 1598 C CA . GLU A 1 249 ? 5.830 -27.436 -0.428 1.00 23.37 252 GLU A CA 1
ATOM 1599 C C . GLU A 1 249 ? 5.344 -27.142 0.991 1.00 21.64 252 GLU A C 1
ATOM 1600 O O . GLU A 1 249 ? 4.148 -26.951 1.237 1.00 20.24 252 GLU A O 1
ATOM 1606 N N . VAL A 1 250 ? 6.269 -27.128 1.945 1.00 18.73 253 VAL A N 1
ATOM 1607 C CA . VAL A 1 250 ? 5.957 -26.607 3.263 1.00 17.69 253 VAL A CA 1
ATOM 1608 C C . VAL A 1 250 ? 7.037 -25.613 3.645 1.00 15.36 253 VAL A C 1
ATOM 1609 O O . VAL A 1 250 ? 8.159 -25.681 3.148 1.00 14.61 253 VAL A O 1
ATOM 1613 N N . THR A 1 251 ? 6.684 -24.721 4.547 1.00 14.15 254 THR A N 1
ATOM 1614 C CA . THR A 1 251 ? 7.656 -23.828 5.140 1.00 13.00 254 THR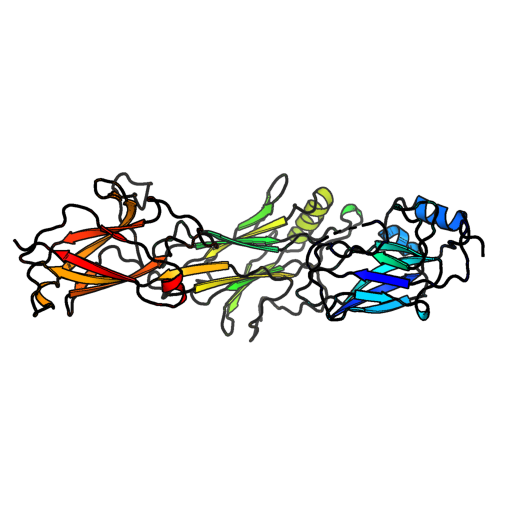 A CA 1
ATOM 1615 C C . THR A 1 251 ? 8.010 -24.330 6.527 1.00 15.43 254 THR A C 1
ATOM 1616 O O . THR A 1 251 ? 7.128 -24.680 7.329 1.00 17.10 254 THR A O 1
ATOM 1620 N N . LEU A 1 252 ? 9.309 -24.372 6.816 1.00 12.88 255 LEU A N 1
ATOM 1621 C CA . LEU A 1 252 ? 9.793 -24.792 8.103 1.00 12.71 255 LEU A CA 1
ATOM 1622 C C . LEU A 1 252 ? 9.921 -23.612 9.064 1.00 14.72 255 LEU A C 1
ATOM 1623 O O . LEU A 1 252 ? 9.925 -22.440 8.639 1.00 16.41 255 LEU A O 1
ATOM 1628 N N . ALA A 1 253 ? 9.996 -23.925 10.353 1.00 14.56 256 ALA A N 1
ATOM 1629 C CA . ALA A 1 253 ? 9.972 -22.895 11.391 1.00 16.94 256 ALA A CA 1
ATOM 1630 C C . ALA A 1 253 ? 11.314 -22.740 12.062 1.00 16.70 256 ALA A C 1
ATOM 1631 O O . ALA A 1 253 ? 11.948 -23.730 12.447 1.00 16.36 256 ALA A O 1
ATOM 1633 N N . GLU A 1 254 ? 11.760 -21.491 12.238 1.00 16.31 257 GLU A N 1
ATOM 1634 C CA . GLU A 1 254 ? 13.017 -21.304 12.948 1.00 18.96 257 GLU A CA 1
ATOM 1635 C C . GLU A 1 254 ? 12.857 -21.819 14.385 1.00 19.54 257 GLU A C 1
ATOM 1636 O O . GLU A 1 254 ? 11.743 -21.773 14.939 1.00 22.11 257 GLU A O 1
ATOM 1642 N N . THR A 1 255 ? 13.960 -22.296 14.954 1.00 21.62 258 THR A N 1
ATOM 1643 C CA . THR A 1 255 ? 14.031 -22.924 16.277 1.00 20.73 258 THR A CA 1
ATOM 1644 C C . THR A 1 255 ? 13.443 -24.326 16.280 1.00 19.38 258 THR A C 1
ATOM 1645 O O . THR A 1 255 ? 14.114 -25.297 16.659 1.00 24.19 258 THR A O 1
ATOM 1649 N N . THR A 1 256 ? 12.186 -24.452 15.853 1.00 17.45 259 THR A N 1
ATOM 1650 C CA . THR A 1 256 ? 11.572 -25.781 15.775 1.00 17.89 259 THR A CA 1
ATOM 1651 C C . THR A 1 256 ? 12.295 -26.694 14.788 1.00 16.68 259 THR A C 1
ATOM 1652 O O . THR A 1 256 ? 12.660 -27.823 15.124 1.00 16.63 259 THR A O 1
ATOM 1656 N N . ASP A 1 257 ? 12.515 -26.207 13.561 1.00 16.04 260 ASP A N 1
ATOM 1657 C CA . ASP A 1 257 ? 13.001 -27.063 12.487 1.00 14.24 260 ASP A CA 1
ATOM 1658 C C . ASP A 1 257 ? 14.450 -26.791 12.069 1.00 13.49 260 ASP A C 1
ATOM 1659 O O . ASP A 1 257 ? 15.126 -27.662 11.508 1.00 15.34 260 ASP A O 1
ATOM 1664 N N . TYR A 1 258 ? 14.885 -25.558 12.289 1.00 14.64 261 TYR A N 1
ATOM 1665 C CA . TYR A 1 258 ? 16.268 -25.223 11.937 1.00 16.16 261 TYR A CA 1
ATOM 1666 C C . TYR A 1 258 ? 16.732 -24.063 12.766 1.00 16.90 261 TYR A C 1
ATOM 1667 O O . TYR A 1 258 ? 15.927 -23.357 13.382 1.00 17.50 261 TYR A O 1
ATOM 1676 N N A THR A 1 259 ? 18.042 -23.856 12.836 0.61 15.42 262 THR A N 1
ATOM 1677 N N B THR A 1 259 ? 18.040 -23.856 12.737 0.39 15.39 262 THR A N 1
ATOM 1678 C CA A THR A 1 259 ? 18.552 -22.601 13.384 0.61 17.30 262 THR A CA 1
ATOM 1679 C CA B THR A 1 259 ? 18.644 -22.669 13.291 0.39 17.28 262 THR A CA 1
ATOM 1680 C C A THR A 1 259 ? 19.574 -22.008 12.404 0.61 14.44 262 THR A C 1
ATOM 1681 C C B THR A 1 259 ? 19.460 -21.984 12.200 0.39 14.31 262 THR A C 1
ATOM 1682 O O A THR A 1 259 ? 20.324 -22.773 11.751 0.61 14.71 262 THR A O 1
ATOM 1683 O O B THR A 1 259 ? 19.958 -22.633 11.277 0.39 14.18 262 THR A O 1
ATOM 1690 N N . LEU A 1 260 ? 19.582 -20.673 12.302 1.00 15.29 263 LEU A N 1
ATOM 1691 C CA . LEU A 1 260 ? 20.549 -19.949 11.480 1.00 15.84 263 LEU A CA 1
ATOM 1692 C C . LEU A 1 260 ? 21.728 -19.601 12.373 1.00 16.67 263 LEU A C 1
ATOM 1693 O O . LEU A 1 260 ? 21.530 -19.015 13.441 1.00 18.13 263 LEU A O 1
ATOM 1698 N N . ILE A 1 261 ? 22.928 -20.001 11.961 1.00 11.26 264 ILE A N 1
ATOM 1699 C CA . ILE A 1 261 ? 24.151 -19.668 12.704 1.00 13.08 264 ILE A CA 1
ATOM 1700 C C . ILE A 1 261 ? 25.077 -18.860 11.813 1.00 13.93 264 ILE A C 1
ATOM 1701 O O . ILE A 1 261 ? 25.522 -19.384 10.795 1.00 12.74 264 ILE A O 1
ATOM 1706 N N . THR A 1 262 ? 25.367 -17.600 12.151 1.00 14.24 265 THR A N 1
ATOM 1707 C CA . THR A 1 262 ? 26.323 -16.845 11.345 1.00 14.21 265 THR A CA 1
ATOM 1708 C C . THR A 1 262 ? 27.621 -16.657 12.104 1.00 15.96 265 THR A C 1
ATOM 1709 O O . THR A 1 262 ? 27.656 -16.750 13.342 1.00 18.81 265 THR A O 1
ATOM 1713 N N . ALA A 1 263 ? 28.690 -16.391 11.365 1.00 12.47 266 ALA A N 1
ATOM 1714 C CA . ALA A 1 263 ? 30.012 -16.260 11.994 1.00 14.09 266 ALA A CA 1
ATOM 1715 C C . ALA A 1 263 ? 30.902 -15.388 11.119 1.00 18.04 266 ALA A C 1
ATOM 1716 O O . ALA A 1 263 ? 30.820 -15.428 9.888 1.00 15.37 266 ALA A O 1
ATOM 1718 N N . GLU A 1 264 ? 31.788 -14.628 11.762 1.00 17.13 267 GLU A N 1
ATOM 1719 C CA . GLU A 1 264 ? 32.804 -13.900 11.040 1.00 16.91 267 GLU A CA 1
ATOM 1720 C C . GLU A 1 264 ? 33.872 -14.848 10.503 1.00 20.38 267 GLU A C 1
ATOM 1721 O O . GLU A 1 264 ? 34.293 -15.788 11.167 1.00 21.28 267 GLU A O 1
ATOM 1727 N N . GLY A 1 265 ? 34.349 -14.577 9.301 1.00 16.81 268 GLY A N 1
ATOM 1728 C CA . GLY A 1 265 ? 35.393 -15.365 8.726 1.00 16.50 268 GLY A CA 1
ATOM 1729 C C . GLY A 1 265 ? 36.593 -14.508 8.366 1.00 16.56 268 GLY A C 1
ATOM 1730 O O . GLY A 1 265 ? 36.643 -13.284 8.646 1.00 18.58 268 GLY A O 1
ATOM 1731 N N . LYS A 1 266 ? 37.540 -15.157 7.716 1.00 18.74 269 LYS A N 1
ATOM 1732 C CA . LYS A 1 266 ? 38.812 -14.522 7.382 1.00 19.76 269 LYS A CA 1
ATOM 1733 C C . LYS A 1 266 ? 38.649 -13.580 6.208 1.00 20.89 269 LYS A C 1
ATOM 1734 O O . LYS A 1 266 ? 38.881 -12.381 6.345 1.00 19.46 269 LYS A O 1
ATOM 1740 N N . ASP A 1 267 ? 38.233 -14.131 5.066 1.00 19.43 270 ASP A N 1
ATOM 1741 C CA . ASP A 1 267 ? 38.055 -13.354 3.846 1.00 14.92 270 ASP A CA 1
ATOM 1742 C C . ASP A 1 267 ? 36.586 -13.256 3.465 1.00 16.40 270 ASP A C 1
ATOM 1743 O O . ASP A 1 267 ? 36.229 -12.557 2.508 1.00 15.67 270 ASP A O 1
ATOM 1748 N N . HIS A 1 268 ? 35.764 -13.966 4.221 1.00 16.26 271 HIS A N 1
ATOM 1749 C CA . HIS A 1 268 ? 34.316 -14.010 3.992 1.00 13.52 271 HIS A CA 1
ATOM 1750 C C . HIS A 1 268 ? 33.679 -14.122 5.350 1.00 15.03 271 HIS A C 1
ATOM 1751 O O . HIS A 1 268 ? 34.359 -14.385 6.348 1.00 18.52 271 HIS A O 1
ATOM 1758 N N . ASN A 1 269 ? 32.364 -13.970 5.397 1.00 12.34 272 ASN A N 1
ATOM 1759 C CA . ASN A 1 269 ? 31.620 -14.427 6.557 1.00 10.61 272 ASN A CA 1
ATOM 1760 C C . ASN A 1 269 ? 30.817 -15.647 6.178 1.00 1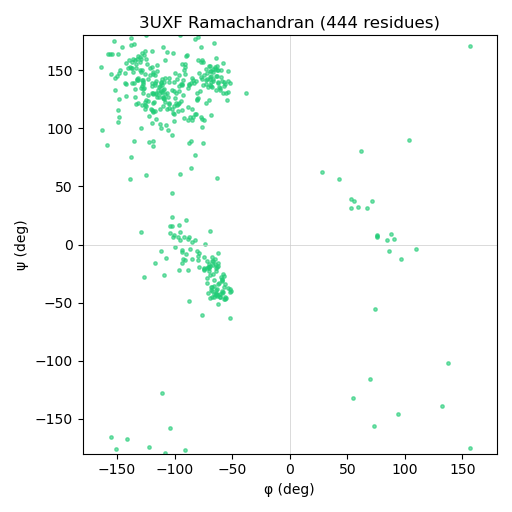1.35 272 ASN A C 1
ATOM 1761 O O . ASN A 1 269 ? 30.949 -16.154 5.055 1.00 10.36 272 ASN A O 1
ATOM 1766 N N . TRP A 1 270 ? 30.079 -16.167 7.155 1.00 11.56 273 TRP A N 1
ATOM 1767 C CA . TRP A 1 270 ? 29.524 -17.510 7.010 1.00 11.55 273 TRP A CA 1
ATOM 1768 C C . TRP A 1 270 ? 28.134 -17.598 7.615 1.00 10.68 273 TRP A C 1
ATOM 1769 O O . TRP A 1 270 ? 27.848 -17.006 8.660 1.00 11.87 273 TRP A O 1
ATOM 1780 N N . ALA A 1 271 ? 27.223 -18.308 6.923 1.00 12.12 274 ALA A N 1
ATOM 1781 C CA . ALA A 1 271 ? 25.879 -18.516 7.445 1.00 9.63 274 ALA A CA 1
ATOM 1782 C C . ALA A 1 271 ? 25.556 -19.980 7.244 1.00 13.26 274 ALA A C 1
ATOM 1783 O O . ALA A 1 271 ? 25.677 -20.486 6.133 1.00 16.02 274 ALA A O 1
ATOM 1785 N N . THR A 1 272 ? 25.143 -20.660 8.305 1.00 11.72 275 THR A N 1
ATOM 1786 C CA . THR A 1 272 ? 24.756 -22.062 8.202 1.00 11.60 275 THR A CA 1
ATOM 1787 C C . THR A 1 272 ? 23.294 -22.193 8.607 1.00 11.82 275 THR A C 1
ATOM 1788 O O . THR A 1 272 ? 22.877 -21.693 9.673 1.00 14.22 275 THR A O 1
ATOM 1792 N N . ILE A 1 273 ? 22.507 -22.865 7.767 1.00 11.75 276 ILE A N 1
ATOM 1793 C CA . ILE A 1 273 ? 21.181 -23.306 8.175 1.00 12.20 276 ILE A CA 1
ATOM 1794 C C . ILE A 1 273 ? 21.347 -24.750 8.611 1.00 11.46 276 ILE A C 1
ATOM 1795 O O . ILE A 1 273 ? 21.741 -25.604 7.819 1.00 12.47 276 ILE A O 1
ATOM 1800 N N . GLN A 1 274 ? 21.117 -24.992 9.890 1.00 10.92 277 GLN A N 1
ATOM 1801 C CA . GLN A 1 274 ? 21.323 -26.308 10.484 1.00 13.93 277 GLN A CA 1
ATOM 1802 C C . GLN A 1 274 ? 19.967 -26.873 10.877 1.00 11.81 277 GLN A C 1
ATOM 1803 O O . GLN A 1 274 ? 19.272 -26.287 11.688 1.00 14.54 277 GLN A O 1
ATOM 1809 N N . LEU A 1 275 ? 19.575 -27.989 10.265 1.00 12.84 278 LEU A N 1
ATOM 1810 C CA . LEU A 1 275 ? 18.298 -28.594 10.637 1.00 14.34 278 LEU A CA 1
ATOM 1811 C C . LEU A 1 275 ? 18.412 -29.157 12.075 1.00 19.49 278 LEU A C 1
ATOM 1812 O O . LEU A 1 275 ? 19.452 -29.735 12.449 1.00 18.67 278 LEU A O 1
ATOM 1817 N N . THR A 1 276 ? 17.361 -28.991 12.870 1.00 15.65 279 THR A N 1
ATOM 1818 C CA . THR A 1 276 ? 17.276 -29.592 14.211 1.00 17.76 279 THR A CA 1
ATOM 1819 C C . THR A 1 276 ? 16.873 -31.057 14.084 1.00 18.47 279 THR A C 1
ATOM 1820 O O . THR A 1 276 ? 16.634 -31.558 12.982 1.00 15.86 279 THR A O 1
ATOM 1824 N N . GLU A 1 277 ? 16.778 -31.759 15.210 1.00 17.75 280 GLU A N 1
ATOM 1825 C CA . GLU A 1 277 ? 16.315 -33.137 15.153 1.00 20.84 280 GLU A CA 1
ATOM 1826 C C . GLU A 1 277 ? 14.925 -33.208 14.458 1.00 17.24 280 GLU A C 1
ATOM 1827 O O . GLU A 1 277 ? 14.711 -34.048 13.567 1.00 17.40 280 GLU A O 1
ATOM 1833 N N . GLU A 1 278 ? 14.014 -32.314 14.837 1.00 18.34 281 GLU A N 1
ATOM 1834 C CA . GLU A 1 278 ? 12.689 -32.324 14.206 1.00 17.49 281 GLU A CA 1
ATOM 1835 C C . GLU A 1 278 ? 12.768 -31.921 12.729 1.00 16.82 281 GLU A C 1
ATOM 1836 O O . GLU A 1 278 ? 12.111 -32.520 11.873 1.00 15.18 281 GLU A O 1
ATOM 1842 N N . GLY A 1 279 ? 13.602 -30.921 12.399 1.00 17.19 282 GLY A N 1
ATOM 1843 C CA . GLY A 1 279 ? 13.764 -30.586 10.990 1.00 16.35 282 GLY A CA 1
ATOM 1844 C C . GLY A 1 279 ? 14.364 -31.716 10.179 1.00 15.62 282 GLY A C 1
ATOM 1845 O O . GLY A 1 279 ? 13.960 -31.987 9.048 1.00 14.98 282 GLY A O 1
ATOM 1846 N N . ARG A 1 280 ? 15.318 -32.442 10.767 1.00 15.40 283 ARG A N 1
ATOM 1847 C CA . ARG A 1 280 ? 15.864 -33.570 10.074 1.00 16.25 283 ARG A CA 1
ATOM 1848 C C . ARG A 1 280 ? 14.837 -34.678 9.875 1.00 16.27 283 ARG A C 1
ATOM 1849 O O . ARG A 1 280 ? 14.820 -35.344 8.828 1.00 18.28 283 ARG A O 1
ATOM 1857 N N . ARG A 1 281 ? 13.973 -34.826 10.868 1.00 15.45 284 ARG A N 1
ATOM 1858 C CA . ARG A 1 281 ? 12.923 -35.834 10.784 1.00 16.98 284 ARG A CA 1
ATOM 1859 C C . ARG A 1 281 ? 11.964 -35.461 9.653 1.00 15.86 284 ARG A C 1
ATOM 1860 O O . ARG A 1 281 ? 11.642 -36.286 8.797 1.00 16.51 284 ARG A O 1
ATOM 1868 N N . LYS A 1 282 ? 11.572 -34.182 9.586 1.00 17.06 285 LYS A N 1
ATOM 1869 C CA . LYS A 1 282 ? 10.700 -33.779 8.505 1.00 16.49 285 LYS A CA 1
ATOM 1870 C C . LYS A 1 282 ? 11.355 -34.013 7.156 1.00 16.83 285 LYS A C 1
ATOM 1871 O O . LYS A 1 282 ? 10.713 -34.484 6.224 1.00 15.75 285 LYS A O 1
ATOM 1877 N N . ALA A 1 283 ? 12.636 -33.639 7.015 1.00 14.32 286 ALA A N 1
ATOM 1878 C CA . ALA A 1 283 ? 13.310 -33.879 5.766 1.00 15.52 286 ALA A CA 1
ATOM 1879 C C . ALA A 1 283 ? 13.424 -35.368 5.399 1.00 15.85 286 ALA A C 1
ATOM 1880 O O . ALA A 1 283 ? 13.289 -35.722 4.234 1.00 18.16 286 ALA A O 1
ATOM 1882 N N . SER A 1 284 ? 13.778 -36.206 6.373 1.00 16.05 287 SER A N 1
ATOM 1883 C CA . SER A 1 284 ? 13.937 -37.631 6.127 1.00 18.13 287 SER A CA 1
ATOM 1884 C C . SER A 1 284 ? 12.629 -38.199 5.557 1.00 18.56 287 SER A C 1
ATOM 1885 O O . SER A 1 284 ? 12.623 -38.915 4.560 1.00 19.32 287 SER A O 1
ATOM 1888 N N . GLU A 1 285 ? 11.544 -37.827 6.193 1.00 16.56 288 GLU A N 1
ATOM 1889 C CA . GLU A 1 285 ? 10.212 -38.318 5.811 1.00 16.84 288 GLU A CA 1
ATOM 1890 C C . GLU A 1 285 ? 9.764 -37.806 4.459 1.00 19.31 288 GLU A C 1
ATOM 1891 O O . GLU A 1 285 ? 9.252 -38.547 3.621 1.00 19.39 288 GLU A O 1
ATOM 1897 N N . ALA A 1 286 ? 9.959 -36.505 4.238 1.00 15.67 289 ALA A N 1
ATOM 1898 C CA . ALA A 1 286 ? 9.529 -35.886 2.991 1.00 16.70 289 ALA A CA 1
ATOM 1899 C C . ALA A 1 286 ? 10.218 -36.520 1.802 1.00 20.90 289 ALA A C 1
ATOM 1900 O O . ALA A 1 286 ? 9.595 -36.763 0.766 1.00 18.81 289 ALA A O 1
ATOM 1902 N N . ARG A 1 287 ? 11.519 -36.778 1.925 1.00 16.51 290 ARG A N 1
ATOM 1903 C CA . ARG A 1 287 ? 12.261 -37.334 0.822 1.00 18.51 290 ARG A CA 1
ATOM 1904 C C . ARG A 1 287 ? 11.852 -38.803 0.602 1.00 16.42 290 ARG A C 1
ATOM 1905 O O . ARG A 1 287 ? 11.749 -39.234 -0.540 1.00 21.36 290 ARG A O 1
ATOM 1913 N N . TYR A 1 288 ? 11.683 -39.542 1.687 1.00 19.56 291 TYR A N 1
ATOM 1914 C CA . TYR A 1 288 ? 11.333 -40.969 1.567 1.00 20.89 291 TYR A CA 1
ATOM 1915 C C . TYR A 1 288 ? 10.002 -41.083 0.831 1.00 22.24 291 TYR A C 1
ATOM 1916 O O . TYR A 1 288 ? 9.874 -41.888 -0.103 1.00 24.71 291 TYR A O 1
ATOM 1925 N N . ASN A 1 289 ? 9.031 -40.248 1.219 1.00 20.04 292 ASN A N 1
ATOM 1926 C CA . ASN A 1 289 ? 7.696 -40.256 0.574 1.00 23.82 292 ASN A CA 1
ATOM 1927 C C . ASN A 1 289 ? 7.669 -39.495 -0.739 1.00 24.16 292 ASN A C 1
ATOM 1928 O O . ASN A 1 289 ? 6.644 -39.416 -1.414 1.00 29.80 292 ASN A O 1
ATOM 1933 N N . GLY A 1 290 ? 8.768 -38.848 -1.084 1.00 21.25 293 GLY A N 1
ATOM 1934 C CA . GLY A 1 290 ? 8.743 -38.021 -2.263 1.00 20.05 293 GLY A CA 1
ATOM 1935 C C . GLY A 1 290 ? 9.581 -38.608 -3.356 1.00 26.86 293 GLY A C 1
ATOM 1936 O O . GLY A 1 290 ? 9.443 -39.775 -3.716 1.00 27.21 293 GLY A O 1
ATOM 1937 N N . ASN A 1 291 ? 10.481 -37.810 -3.897 1.00 24.13 294 ASN A N 1
ATOM 1938 C CA . ASN A 1 291 ? 11.414 -38.358 -4.850 1.00 28.27 294 ASN A CA 1
ATOM 1939 C C . ASN A 1 291 ? 12.644 -37.481 -4.848 1.00 28.81 294 ASN A C 1
ATOM 1940 O O . ASN A 1 291 ? 12.814 -36.654 -3.941 1.00 23.46 294 ASN A O 1
ATOM 1945 N N . GLY A 1 292 ? 13.475 -37.654 -5.864 1.00 32.53 295 GLY A N 1
ATOM 1946 C CA . GLY A 1 292 ? 14.732 -36.936 -5.974 1.00 34.44 295 GLY A CA 1
ATOM 1947 C C . GLY A 1 292 ? 14.603 -35.432 -6.089 1.00 33.91 295 GLY A C 1
ATOM 1948 O O . GLY A 1 292 ? 15.601 -34.704 -5.916 1.00 35.09 295 GLY A O 1
ATOM 1949 N N . GLU A 1 293 ? 13.407 -34.946 -6.402 1.00 29.98 296 GLU A N 1
ATOM 1950 C CA . GLU A 1 293 ? 13.206 -33.507 -6.529 1.00 31.60 296 GLU A CA 1
ATOM 1951 C C . GLU A 1 293 ? 12.555 -32.880 -5.294 1.00 23.52 296 GLU A C 1
ATOM 1952 O O . GLU A 1 293 ? 12.220 -31.691 -5.292 1.00 24.17 296 GLU A O 1
ATOM 1958 N N . THR A 1 294 ? 12.414 -33.673 -4.235 1.00 20.34 297 THR A N 1
ATOM 1959 C CA . THR A 1 294 ? 12.008 -33.164 -2.927 1.00 16.77 297 THR A CA 1
ATOM 1960 C C . THR A 1 294 ? 13.274 -32.623 -2.293 1.00 16.74 297 THR A C 1
ATOM 1961 O O . THR A 1 294 ? 14.188 -33.395 -2.009 1.00 18.76 297 THR A O 1
ATOM 1965 N N . LYS A 1 295 ? 13.357 -31.301 -2.106 1.00 15.00 298 LYS A N 1
ATOM 1966 C CA . LYS A 1 295 ? 14.652 -30.660 -1.791 1.00 15.76 298 LYS A CA 1
ATOM 1967 C C . LYS A 1 295 ? 14.470 -29.643 -0.691 1.00 13.32 298 LYS A C 1
ATOM 1968 O O . LYS A 1 295 ? 13.346 -29.165 -0.453 1.00 13.98 298 LYS A O 1
ATOM 1974 N N . LEU A 1 296 ? 15.557 -29.286 -0.013 1.00 13.26 299 LEU A N 1
ATOM 1975 C CA . LEU A 1 296 ? 15.481 -28.126 0.902 1.00 11.20 299 LEU A CA 1
ATOM 1976 C C . LEU A 1 296 ? 15.736 -26.857 0.097 1.00 10.07 299 LEU A C 1
ATOM 1977 O O . LEU A 1 296 ? 16.583 -26.820 -0.776 1.00 11.79 299 LEU A O 1
ATOM 1982 N N . GLN A 1 297 ? 14.975 -25.806 0.390 1.00 9.41 300 GLN A N 1
ATOM 1983 C CA . GLN A 1 297 ? 15.188 -24.542 -0.275 1.00 10.14 300 GLN A CA 1
ATOM 1984 C C . GLN A 1 297 ? 15.383 -23.470 0.807 1.00 10.18 300 GLN A C 1
ATOM 1985 O O . GLN A 1 297 ? 14.513 -23.227 1.660 1.00 11.38 300 GLN A O 1
ATOM 1991 N N . VAL A 1 298 ? 16.546 -22.837 0.760 1.00 10.62 301 VAL A N 1
ATOM 1992 C CA . VAL A 1 298 ? 16.883 -21.775 1.701 1.00 11.25 301 VAL A CA 1
ATOM 1993 C C . VAL A 1 298 ? 16.897 -20.445 0.939 1.00 8.76 301 VAL A C 1
ATOM 1994 O O . VAL A 1 298 ? 17.641 -20.285 -0.016 1.00 10.74 301 VAL A O 1
ATOM 1998 N N . THR A 1 299 ? 16.157 -19.462 1.439 1.00 9.67 302 THR A N 1
ATOM 1999 C CA . THR A 1 299 ? 16.178 -18.119 0.834 1.00 9.77 302 THR A CA 1
ATOM 2000 C C . THR A 1 299 ? 16.901 -17.226 1.823 1.00 9.71 302 THR A C 1
ATOM 2001 O O . THR A 1 299 ? 16.533 -17.233 3.017 1.00 11.52 302 THR A O 1
ATOM 2005 N N . LEU A 1 300 ? 17.934 -16.530 1.337 1.00 8.51 303 LEU A N 1
ATOM 2006 C CA . LEU A 1 300 ? 18.675 -15.549 2.142 1.00 9.79 303 LEU A CA 1
ATOM 2007 C C . LEU A 1 300 ? 18.424 -14.202 1.531 1.00 11.86 303 LEU A C 1
ATOM 2008 O O . LEU A 1 300 ? 18.535 -14.037 0.305 1.00 12.50 303 LEU A O 1
ATOM 2013 N N . ASN A 1 301 ? 18.096 -13.216 2.366 1.00 9.68 304 ASN A N 1
ATOM 2014 C CA . ASN A 1 301 ? 17.794 -11.884 1.850 1.00 11.17 304 ASN A CA 1
ATOM 2015 C C . ASN A 1 301 ? 18.976 -10.980 2.166 1.00 11.71 304 ASN A C 1
ATOM 2016 O O . ASN A 1 301 ? 19.105 -10.481 3.299 1.00 15.01 304 ASN A O 1
ATOM 2021 N N . ALA A 1 302 ? 19.848 -10.778 1.181 1.00 10.91 305 ALA A N 1
ATOM 2022 C CA . ALA A 1 302 ? 21.096 -10.078 1.392 1.00 11.40 305 ALA A CA 1
ATOM 2023 C C . ALA A 1 302 ? 20.867 -8.577 1.384 1.00 13.92 305 ALA A C 1
ATOM 2024 O O . ALA A 1 302 ? 20.238 -8.041 0.485 1.00 13.10 305 ALA A O 1
ATOM 2026 N N . LYS A 1 303 ? 21.388 -7.904 2.403 1.00 10.01 306 LYS A N 1
ATOM 2027 C CA . LYS A 1 303 ? 21.212 -6.468 2.539 1.00 11.83 306 LYS A CA 1
ATOM 2028 C C . LYS A 1 303 ? 22.564 -5.816 2.627 1.00 10.56 306 LYS A C 1
ATOM 2029 O O . LYS A 1 303 ? 23.539 -6.445 3.075 1.00 12.75 306 LYS A O 1
ATOM 2035 N N . PHE A 1 304 ? 22.624 -4.537 2.249 1.00 11.05 307 PHE A N 1
ATOM 2036 C CA . PHE A 1 304 ? 23.875 -3.801 2.170 1.00 11.68 307 PHE A CA 1
ATOM 2037 C C . PHE A 1 304 ? 23.715 -2.425 2.808 1.00 10.74 307 PHE A C 1
ATOM 2038 O O . PHE A 1 304 ? 22.622 -1.898 2.869 1.00 13.06 307 PHE A O 1
ATOM 2046 N N . ASP A 1 305 ? 24.831 -1.823 3.196 1.00 13.23 308 ASP A N 1
ATOM 2047 C CA . ASP A 1 305 ? 24.791 -0.372 3.389 1.00 12.62 308 ASP A CA 1
ATOM 2048 C C . ASP A 1 305 ? 24.560 0.237 2.014 1.00 12.76 308 ASP A C 1
ATOM 2049 O O . ASP A 1 305 ? 25.132 -0.244 1.017 1.00 12.81 308 ASP A O 1
ATOM 2054 N N . ALA A 1 306 ? 23.779 1.301 1.962 1.00 15.74 309 ALA A N 1
ATOM 2055 C CA . ALA A 1 306 ? 23.482 1.942 0.689 1.00 15.80 309 ALA A CA 1
ATOM 2056 C C . ALA A 1 306 ? 24.724 2.270 -0.110 1.00 12.97 309 ALA A C 1
ATOM 2057 O O . ALA A 1 306 ? 24.716 2.062 -1.328 1.00 14.40 309 ALA A O 1
ATOM 2059 N N . ALA A 1 307 ? 25.792 2.748 0.528 1.00 12.48 310 ALA A N 1
ATOM 2060 C CA . ALA A 1 307 ? 26.959 3.160 -0.242 1.00 15.14 310 ALA A CA 1
ATOM 2061 C C . ALA A 1 307 ? 27.978 2.071 -0.470 1.00 14.65 310 ALA A C 1
ATOM 2062 O O . ALA A 1 307 ? 29.132 2.358 -0.781 1.00 15.97 310 ALA A O 1
ATOM 2064 N N . VAL A 1 308 ? 27.535 0.802 -0.355 1.00 13.01 311 VAL A N 1
ATOM 2065 C CA . VAL A 1 308 ? 28.438 -0.330 -0.531 1.00 13.05 311 VAL A CA 1
ATOM 2066 C C . VAL A 1 308 ? 29.227 -0.252 -1.826 1.00 15.57 311 VAL A C 1
ATOM 2067 O O . VAL A 1 308 ? 28.688 0.109 -2.862 1.00 12.94 311 VAL A O 1
ATOM 2071 N N . ASN A 1 309 ? 30.507 -0.599 -1.769 1.00 12.92 312 ASN A N 1
ATOM 2072 C CA . ASN A 1 309 ? 31.293 -0.612 -2.979 1.00 14.04 312 ASN A CA 1
ATOM 2073 C C . ASN A 1 309 ? 31.104 -1.946 -3.662 1.00 12.86 312 ASN A C 1
ATOM 2074 O O . ASN A 1 309 ? 31.834 -2.891 -3.411 1.00 14.07 312 ASN A O 1
ATOM 2079 N N . LEU A 1 310 ? 30.095 -2.015 -4.520 1.00 13.83 313 LEU A N 1
ATOM 2080 C CA . LEU A 1 310 ? 29.789 -3.240 -5.250 1.00 13.12 313 LEU A CA 1
ATOM 2081 C C . LEU A 1 310 ? 30.405 -3.299 -6.637 1.00 12.34 313 LEU A C 1
ATOM 2082 O O . LEU A 1 310 ? 30.070 -4.204 -7.423 1.00 14.06 313 LEU A O 1
ATOM 2087 N N . GLU A 1 311 ? 31.315 -2.376 -6.974 1.00 12.12 314 GLU A N 1
ATOM 2088 C CA . GLU A 1 311 ? 31.924 -2.403 -8.296 1.00 11.63 314 GLU A CA 1
ATOM 2089 C C . GLU A 1 311 ? 32.541 -3.756 -8.603 1.00 13.22 314 GLU A C 1
ATOM 2090 O O . GLU A 1 311 ? 33.307 -4.285 -7.809 1.00 13.62 314 GLU A O 1
ATOM 2096 N N . GLY A 1 312 ? 32.245 -4.300 -9.773 1.00 12.44 315 GLY A N 1
ATOM 2097 C CA . GLY A 1 312 ? 32.789 -5.603 -10.134 1.00 12.57 315 GLY A CA 1
ATOM 2098 C C . GLY A 1 312 ? 31.866 -6.760 -9.810 1.00 11.75 315 GLY A C 1
ATOM 2099 O O . GLY A 1 312 ? 30.659 -6.622 -9.925 1.00 11.63 315 GLY A O 1
ATOM 2100 N N . ASP A 1 313 ? 32.448 -7.909 -9.430 1.00 11.37 316 ASP A N 1
ATOM 2101 C CA . ASP A 1 313 ? 31.680 -9.138 -9.178 1.00 10.59 316 ASP A CA 1
ATOM 2102 C C . ASP A 1 313 ? 31.332 -9.262 -7.715 1.00 11.89 316 ASP A C 1
ATOM 2103 O O . ASP A 1 313 ? 32.178 -9.005 -6.838 1.00 13.51 316 ASP A O 1
ATOM 2108 N N . LEU A 1 314 ? 30.111 -9.679 -7.431 1.00 11.99 317 LEU A N 1
ATOM 2109 C CA . LEU A 1 314 ? 29.706 -10.071 -6.067 1.00 9.67 317 LEU A CA 1
ATOM 2110 C C . LEU A 1 314 ? 29.366 -11.539 -6.227 1.00 11.26 317 LEU A C 1
ATOM 2111 O O . LEU A 1 314 ? 28.463 -11.889 -7.002 1.00 11.20 317 LEU A O 1
ATOM 2116 N N . SER A 1 315 ? 30.144 -12.385 -5.574 1.00 9.22 318 SER A N 1
ATOM 2117 C CA . SER A 1 315 ? 30.023 -13.818 -5.740 1.00 10.33 318 SER A CA 1
ATOM 2118 C C . SER A 1 315 ? 29.425 -14.466 -4.517 1.00 10.48 318 SER A C 1
ATOM 2119 O O . SER A 1 315 ? 29.703 -14.032 -3.378 1.00 12.07 318 SER A O 1
ATOM 2122 N N . ASN A 1 316 ? 28.596 -15.482 -4.727 1.00 9.85 319 ASN A N 1
ATOM 2123 C CA . ASN A 1 316 ? 28.053 -16.220 -3.614 1.00 9.40 319 ASN A CA 1
ATOM 2124 C C . ASN A 1 316 ? 28.097 -17.696 -3.931 1.00 10.78 319 ASN A C 1
ATOM 2125 O O . ASN A 1 316 ? 27.775 -18.106 -5.049 1.00 11.00 319 ASN A O 1
ATOM 2129 N N . THR A 1 317 ? 28.463 -18.492 -2.935 1.00 9.13 320 THR A N 1
ATOM 2130 C CA . THR A 1 317 ? 28.506 -19.958 -3.087 1.00 10.57 320 THR A CA 1
ATOM 2131 C C . THR A 1 317 ? 27.899 -20.604 -1.852 1.00 11.49 320 THR A C 1
ATOM 2132 O O . THR A 1 317 ? 28.033 -20.036 -0.737 1.00 10.59 320 THR A O 1
ATOM 2136 N N . ALA A 1 318 ? 27.256 -21.767 -2.008 1.00 10.16 321 ALA A N 1
ATOM 2137 C CA . ALA A 1 318 ? 26.761 -22.534 -0.863 1.00 10.03 321 ALA A CA 1
ATOM 2138 C C . ALA A 1 318 ? 27.287 -23.957 -0.943 1.00 12.24 321 ALA A C 1
ATOM 2139 O O . ALA A 1 318 ? 27.802 -24.363 -1.992 1.00 12.20 321 ALA A O 1
ATOM 2141 N N . GLY A 1 319 ? 27.221 -24.655 0.175 1.00 11.91 322 GLY A N 1
ATOM 2142 C CA . GLY A 1 319 ? 27.638 -26.052 0.211 1.00 11.67 322 GLY A CA 1
ATOM 2143 C C . GLY A 1 319 ? 26.691 -26.833 1.079 1.00 13.51 322 GLY A C 1
ATOM 2144 O O . GLY A 1 319 ? 26.125 -26.323 2.038 1.00 12.45 322 GLY A O 1
ATOM 2145 N N . LEU A 1 320 ? 26.564 -28.117 0.774 1.00 10.05 323 LEU A N 1
ATOM 2146 C CA . LEU A 1 320 ? 25.698 -28.991 1.545 1.00 11.88 323 LEU A CA 1
ATOM 2147 C C . LEU A 1 320 ? 26.470 -30.036 2.344 1.00 12.70 323 LEU A C 1
ATOM 2148 O O . LEU A 1 320 ? 27.349 -30.709 1.818 1.00 15.76 323 LEU A O 1
ATOM 2153 N N . ILE A 1 321 ? 26.121 -30.164 3.618 1.00 11.68 324 ILE A N 1
ATOM 2154 C CA . ILE A 1 321 ? 26.637 -31.226 4.469 1.00 14.09 324 ILE A CA 1
ATOM 2155 C C . ILE A 1 321 ? 25.422 -32.100 4.744 1.00 13.70 324 ILE A C 1
ATOM 2156 O O . ILE A 1 321 ? 24.583 -31.762 5.570 1.00 14.50 324 ILE A O 1
ATOM 2161 N N . PRO A 1 322 ? 25.322 -33.205 4.012 1.00 12.90 325 PRO A N 1
ATOM 2162 C CA . PRO A 1 322 ? 24.122 -34.047 4.017 1.00 15.93 325 PRO A CA 1
ATOM 2163 C C . PRO A 1 322 ? 24.084 -35.174 5.046 1.00 14.79 325 PRO A C 1
ATOM 2164 O O . PRO A 1 322 ? 23.044 -35.810 5.178 1.00 16.89 325 PRO A O 1
ATOM 2168 N N . ASN A 1 323 ? 25.181 -35.428 5.746 1.00 14.45 326 ASN A N 1
ATOM 2169 C CA . ASN A 1 323 ? 25.201 -36.485 6.751 1.00 17.39 326 ASN A CA 1
ATOM 2170 C C . ASN A 1 323 ? 26.182 -36.183 7.874 1.00 18.28 326 ASN A C 1
ATOM 2171 O O . ASN A 1 323 ? 26.783 -35.113 7.898 1.00 18.00 326 ASN A O 1
ATOM 2176 N N . ASP A 1 324 ? 26.341 -37.115 8.808 1.00 19.24 327 ASP A N 1
ATOM 2177 C CA . ASP A 1 324 ? 27.189 -36.845 9.974 1.00 20.60 327 ASP A CA 1
ATOM 2178 C C . ASP A 1 324 ? 28.554 -37.508 9.857 1.00 21.85 327 ASP A C 1
ATOM 2179 O O . ASP A 1 324 ? 29.215 -37.730 10.871 1.00 24.33 327 ASP A O 1
ATOM 2184 N N . SER A 1 325 ? 28.968 -37.784 8.631 1.00 18.43 328 SER A N 1
ATOM 2185 C CA . SER A 1 325 ? 30.286 -38.362 8.372 1.00 21.28 328 SER A CA 1
ATOM 2186 C C . SER A 1 325 ? 31.363 -37.455 8.953 1.00 21.47 328 SER A C 1
ATOM 2187 O O . SER A 1 325 ? 31.311 -36.238 8.801 1.00 22.11 328 SER A O 1
ATOM 2190 N N . PRO A 1 326 ? 32.367 -38.043 9.610 1.00 22.17 329 PRO A N 1
ATOM 2191 C CA . PRO A 1 326 ? 33.383 -37.233 10.304 1.00 20.77 329 PRO A CA 1
ATOM 2192 C C . PRO A 1 326 ? 34.281 -36.410 9.374 1.00 22.44 329 PRO A C 1
ATOM 2193 O O . PRO A 1 326 ? 34.971 -35.519 9.862 1.00 23.43 329 PRO A O 1
ATOM 2197 N N . ASN A 1 327 ? 34.288 -36.683 8.074 1.00 20.12 330 ASN A N 1
ATOM 2198 C CA . ASN A 1 327 ? 35.103 -35.873 7.175 1.00 19.37 330 ASN A CA 1
ATOM 2199 C C . ASN A 1 327 ? 34.579 -34.435 7.020 1.00 17.66 330 ASN A C 1
ATOM 2200 O O . ASN A 1 327 ? 35.313 -33.551 6.603 1.00 20.43 330 ASN A O 1
ATOM 2205 N N . PHE A 1 328 ? 33.320 -34.195 7.373 1.00 18.49 331 PHE A N 1
ATOM 2206 C CA . PHE A 1 328 ? 32.798 -32.827 7.340 1.00 16.25 331 PHE A CA 1
ATOM 2207 C C . PHE A 1 328 ? 33.093 -32.139 8.664 1.00 17.24 331 PHE A C 1
ATOM 2208 O O . PHE A 1 328 ? 32.283 -32.148 9.597 1.00 17.94 331 PHE A O 1
ATOM 2216 N N . THR A 1 329 ? 34.273 -31.529 8.755 1.00 18.27 332 THR A N 1
ATOM 2217 C CA . THR A 1 329 ? 34.693 -30.965 10.036 1.00 17.65 332 THR A CA 1
ATOM 2218 C C . THR A 1 329 ? 34.200 -29.543 10.281 1.00 17.43 332 THR A C 1
ATOM 2219 O O . THR A 1 329 ? 34.405 -29.002 11.353 1.00 18.43 332 THR A O 1
ATOM 2223 N N . TRP A 1 330 ? 33.524 -28.944 9.300 1.00 16.79 333 TRP A N 1
ATOM 2224 C CA . TRP A 1 330 ? 32.874 -27.662 9.516 1.00 15.33 333 TRP A CA 1
ATOM 2225 C C . TRP A 1 330 ? 32.228 -27.491 10.875 1.00 15.82 333 TRP A C 1
ATOM 2226 O O . TRP A 1 330 ? 31.445 -28.323 11.325 1.00 17.29 333 TRP A O 1
ATOM 2237 N N . ASP A 1 331 ? 32.533 -26.380 11.534 1.00 13.18 334 ASP A N 1
ATOM 2238 C CA . ASP A 1 331 ? 31.856 -26.015 12.765 1.00 15.55 334 ASP A CA 1
ATOM 2239 C C . ASP A 1 331 ? 31.229 -24.638 12.535 1.00 17.84 334 ASP A C 1
ATOM 2240 O O . ASP A 1 331 ? 31.936 -23.651 12.377 1.00 16.83 334 ASP A O 1
ATOM 2245 N N . PRO A 1 332 ? 29.893 -24.568 12.464 1.00 14.47 335 PRO A N 1
ATOM 2246 C CA . PRO A 1 332 ? 29.252 -23.316 12.043 1.00 15.87 335 PRO A CA 1
ATOM 2247 C C . PRO A 1 332 ? 29.608 -22.126 12.910 1.00 17.19 335 PRO A C 1
ATOM 2248 O O . PRO A 1 332 ? 29.516 -20.981 12.477 1.00 18.39 335 PRO A O 1
ATOM 2252 N N . ASN A 1 333 ? 29.971 -22.409 14.158 1.00 18.15 336 ASN A N 1
ATOM 2253 C CA . ASN A 1 333 ? 30.297 -21.372 15.106 1.00 21.18 336 ASN A CA 1
ATOM 2254 C C . ASN A 1 333 ? 31.768 -21.027 15.095 1.00 21.83 336 ASN A C 1
ATOM 2255 O O . ASN A 1 333 ? 32.155 -20.021 15.666 1.00 27.46 336 ASN A O 1
ATOM 2260 N N . ASN A 1 334 ? 32.585 -21.856 14.460 1.00 19.02 337 ASN A N 1
ATOM 2261 C CA . ASN A 1 334 ? 34.032 -21.621 14.402 1.00 21.97 337 ASN A CA 1
ATOM 2262 C C . ASN A 1 334 ? 34.630 -21.887 13.040 1.00 18.85 337 ASN A C 1
ATOM 2263 O O . ASN A 1 334 ? 35.304 -22.901 12.841 1.00 19.28 337 ASN A O 1
ATOM 2268 N N . PRO A 1 335 ? 34.397 -20.967 12.084 1.00 20.61 338 PRO A N 1
ATOM 2269 C CA . PRO A 1 335 ? 34.981 -21.193 10.765 1.00 19.39 338 PRO A CA 1
ATOM 2270 C C . PRO A 1 335 ? 36.463 -20.973 10.818 1.00 23.18 338 PRO A C 1
ATOM 2271 O O . PRO A 1 335 ? 37.128 -21.454 9.935 1.00 21.94 338 PRO A O 1
ATOM 2275 N N . GLY A 1 336 ? 36.949 -20.246 11.818 1.00 20.99 339 GLY A N 1
ATOM 2276 C CA . GLY A 1 336 ? 38.370 -19.980 11.912 1.00 23.77 339 GLY A CA 1
ATOM 2277 C C . GLY A 1 336 ? 38.844 -19.343 10.622 1.00 22.00 339 GLY A C 1
ATOM 2278 O O . GLY A 1 336 ? 38.225 -18.395 10.134 1.00 20.44 339 GLY A O 1
ATOM 2279 N N . THR A 1 337 ? 39.943 -19.847 10.069 1.00 23.34 340 THR A N 1
ATOM 2280 C CA . THR A 1 337 ? 40.509 -19.235 8.879 1.00 22.01 340 THR A CA 1
ATOM 2281 C C . THR A 1 337 ? 40.075 -19.925 7.581 1.00 21.35 340 THR A C 1
ATOM 2282 O O . THR A 1 337 ? 40.685 -19.704 6.542 1.00 24.86 340 THR A O 1
ATOM 2286 N N . THR A 1 3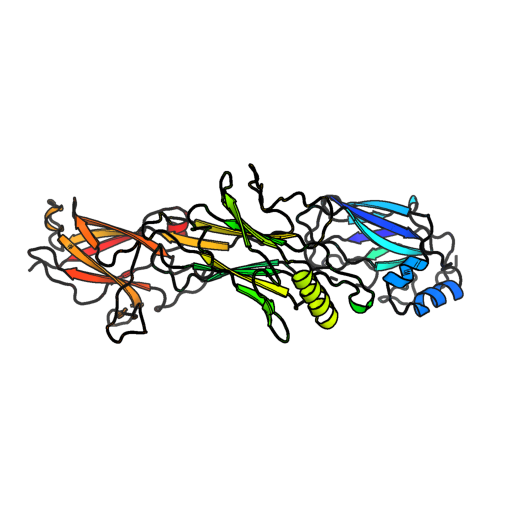38 ? 39.004 -20.729 7.632 1.00 23.49 341 THR A N 1
ATOM 2287 C CA . THR A 1 338 ? 38.475 -21.401 6.433 1.00 20.68 341 THR A CA 1
ATOM 2288 C C . THR A 1 338 ? 38.180 -20.411 5.299 1.00 20.67 341 THR A C 1
ATOM 2289 O O . THR A 1 338 ? 37.690 -19.305 5.546 1.00 21.79 341 THR A O 1
ATOM 2293 N N . THR A 1 339 ? 38.478 -20.813 4.072 1.00 20.95 342 THR A N 1
ATOM 2294 C CA . THR A 1 339 ? 38.142 -19.994 2.900 1.00 22.48 342 THR A CA 1
ATOM 2295 C C . THR A 1 339 ? 37.346 -20.791 1.877 1.00 22.99 342 THR A C 1
ATOM 2296 O O . THR A 1 339 ? 36.600 -20.222 1.100 1.00 22.62 342 THR A O 1
ATOM 2300 N N . ASP A 1 340 ? 37.538 -22.100 1.830 1.00 26.21 343 ASP A N 1
ATOM 2301 C CA . ASP A 1 340 ? 36.809 -22.901 0.856 1.00 22.62 343 ASP A CA 1
ATOM 2302 C C . ASP A 1 340 ? 35.414 -23.298 1.384 1.00 18.32 343 ASP A C 1
ATOM 2303 O O . ASP A 1 340 ? 35.255 -23.553 2.567 1.00 19.64 343 ASP A O 1
ATOM 2308 N N . ILE A 1 341 ? 34.406 -23.334 0.516 1.00 20.85 344 ILE A N 1
ATOM 2309 C CA . ILE A 1 341 ? 33.071 -23.781 0.955 1.00 16.50 344 ILE A CA 1
ATOM 2310 C C . ILE A 1 341 ? 33.144 -25.229 1.445 1.00 14.50 344 ILE A C 1
ATOM 2311 O O . ILE A 1 341 ? 33.763 -26.068 0.786 1.00 17.60 344 ILE A O 1
ATOM 2316 N N . PRO A 1 342 ? 32.494 -25.521 2.586 1.00 13.80 345 PRO A N 1
ATOM 2317 C CA . PRO A 1 342 ? 32.478 -26.918 3.050 1.00 15.53 345 PRO A CA 1
ATOM 2318 C C . PRO A 1 342 ? 31.453 -27.731 2.316 1.00 14.99 345 PRO A C 1
ATOM 2319 O O . PRO A 1 342 ? 30.502 -27.218 1.740 1.00 14.85 345 PRO A O 1
ATOM 2323 N N . GLY A 1 343 ? 31.652 -29.045 2.330 1.00 13.25 346 GLY A N 1
ATOM 2324 C CA . GLY A 1 343 ? 30.639 -29.962 1.827 1.00 15.04 346 GLY A CA 1
ATOM 2325 C C . GLY A 1 343 ? 30.541 -29.950 0.313 1.00 12.12 346 GLY A C 1
ATOM 2326 O O . GLY A 1 343 ? 31.519 -29.654 -0.411 1.00 16.39 346 GLY A O 1
ATOM 2327 N N . ILE A 1 344 ? 29.376 -30.348 -0.184 1.00 12.52 347 ILE A N 1
ATOM 2328 C CA . ILE A 1 344 ? 29.146 -30.512 -1.609 1.00 13.65 347 ILE A CA 1
ATOM 2329 C C . ILE A 1 344 ? 28.753 -29.129 -2.146 1.00 11.74 347 ILE A C 1
ATOM 2330 O O . ILE A 1 344 ? 27.719 -28.596 -1.721 1.00 13.08 347 ILE A O 1
ATOM 2335 N N . PRO A 1 345 ? 29.560 -28.551 -3.050 1.00 12.93 348 PRO A N 1
ATOM 2336 C CA . PRO A 1 345 ? 29.405 -27.135 -3.399 1.00 11.50 348 PRO A CA 1
ATOM 2337 C C . PRO A 1 345 ? 28.480 -26.862 -4.571 1.00 13.53 348 PRO A C 1
ATOM 2338 O O . PRO A 1 345 ? 28.354 -27.642 -5.530 1.00 14.64 348 PRO A O 1
ATOM 2342 N N . THR A 1 346 ? 27.804 -25.717 -4.484 1.00 12.40 349 THR A N 1
ATOM 2343 C CA . THR A 1 346 ? 27.175 -25.158 -5.654 1.00 13.30 349 THR A CA 1
ATOM 2344 C C . THR A 1 346 ? 28.208 -24.501 -6.555 1.00 13.14 349 THR A C 1
ATOM 2345 O O . THR A 1 346 ? 29.311 -24.167 -6.129 1.00 15.10 349 THR A O 1
ATOM 2349 N N . THR A 1 347 ? 27.882 -24.338 -7.832 1.00 14.97 350 THR A N 1
ATOM 2350 C CA . THR A 1 347 ? 28.684 -23.409 -8.600 1.00 13.12 350 THR A CA 1
ATOM 2351 C C . THR A 1 347 ? 28.404 -22.029 -8.008 1.00 15.50 350 THR A C 1
ATOM 2352 O O . THR A 1 347 ? 27.318 -21.807 -7.451 1.00 15.17 350 THR A O 1
ATOM 2356 N N . PRO A 1 348 ? 29.376 -21.114 -8.089 1.00 14.37 351 PRO A N 1
ATOM 2357 C CA . PRO A 1 348 ? 29.152 -19.746 -7.616 1.00 10.70 351 PRO A CA 1
ATOM 2358 C C . PRO A 1 348 ? 28.167 -19.033 -8.528 1.00 15.08 351 PRO A C 1
ATOM 2359 O O . PRO A 1 348 ? 28.020 -19.394 -9.698 1.00 16.99 351 PRO A O 1
ATOM 2363 N N . VAL A 1 349 ? 27.471 -18.060 -7.966 1.00 11.83 352 VAL A N 1
ATOM 2364 C CA . VAL A 1 349 ? 26.633 -17.165 -8.760 1.00 9.95 352 VAL A CA 1
ATOM 2365 C C . VAL A 1 349 ? 27.160 -15.762 -8.595 1.00 13.61 352 VAL A C 1
ATOM 2366 O O . VAL A 1 349 ? 27.643 -15.412 -7.520 1.00 11.55 352 VAL A O 1
ATOM 2370 N N . LEU A 1 350 ? 27.050 -14.966 -9.650 1.00 10.33 353 LEU A N 1
ATOM 2371 C CA . LEU A 1 350 ? 27.595 -13.611 -9.669 1.00 9.07 353 LEU A CA 1
ATOM 2372 C C . LEU A 1 350 ? 26.533 -12.569 -9.937 1.00 9.88 353 LEU A C 1
ATOM 2373 O O . LEU A 1 350 ? 25.559 -12.823 -10.673 1.00 11.14 353 LEU A O 1
ATOM 2378 N N . SER A 1 351 ? 26.721 -11.410 -9.310 1.00 10.02 354 SER A N 1
ATOM 2379 C CA . SER A 1 351 ? 26.070 -10.140 -9.680 1.00 10.00 354 SER A CA 1
ATOM 2380 C C . SER A 1 351 ? 27.188 -9.181 -10.105 1.00 10.75 354 SER A C 1
ATOM 2381 O O . SER A 1 351 ? 28.264 -9.161 -9.494 1.00 11.83 354 SER A O 1
ATOM 2384 N N . LYS A 1 352 ? 26.946 -8.416 -11.172 1.00 9.15 355 LYS A N 1
ATOM 2385 C CA . LYS A 1 352 ? 28.000 -7.552 -11.737 1.00 9.01 355 LYS A CA 1
ATOM 2386 C C . LYS A 1 352 ? 27.520 -6.104 -11.804 1.00 9.69 355 LYS A C 1
ATOM 2387 O O . LYS A 1 352 ? 26.547 -5.801 -12.482 1.00 9.52 355 LYS A O 1
ATOM 2393 N N . TYR A 1 353 ? 28.219 -5.216 -11.100 1.00 11.28 356 TYR A N 1
ATOM 2394 C CA . TYR A 1 353 ? 27.858 -3.800 -10.999 1.00 11.68 356 TYR A CA 1
ATOM 2395 C C . TYR A 1 353 ? 28.983 -2.952 -11.553 1.00 11.45 356 TYR A C 1
ATOM 2396 O O . TYR A 1 353 ? 30.165 -3.201 -11.274 1.00 12.26 356 TYR A O 1
ATOM 2405 N N . GLY A 1 354 ? 28.614 -1.948 -12.346 1.00 9.09 357 GLY A N 1
ATOM 2406 C CA . GLY A 1 354 ? 29.616 -1.088 -12.965 1.00 8.92 357 GLY A CA 1
ATOM 2407 C C . GLY A 1 354 ? 29.509 0.378 -12.579 1.00 11.13 357 GLY A C 1
ATOM 2408 O O . GLY A 1 354 ? 28.448 0.897 -12.242 1.00 11.52 357 GLY A O 1
ATOM 2409 N N . LYS A 1 355 ? 30.643 1.057 -12.627 1.00 10.62 358 LYS A N 1
ATOM 2410 C CA . LYS A 1 355 ? 30.699 2.512 -12.469 1.00 11.11 358 LYS A CA 1
ATOM 2411 C C . LYS A 1 355 ? 30.362 3.180 -13.778 1.00 11.05 358 LYS A C 1
ATOM 2412 O O . LYS A 1 355 ? 30.782 2.694 -14.826 1.00 12.59 358 LYS A O 1
ATOM 2418 N N . VAL A 1 356 ? 29.605 4.279 -13.740 1.00 11.62 359 VAL A N 1
ATOM 2419 C CA . VAL A 1 356 ? 29.403 5.105 -14.917 1.00 11.36 359 VAL A CA 1
ATOM 2420 C C . VAL A 1 356 ? 30.084 6.432 -14.653 1.00 12.65 359 VAL A C 1
ATOM 2421 O O . VAL A 1 356 ? 29.888 7.024 -13.594 1.00 13.32 359 VAL A O 1
ATOM 2425 N N . ILE A 1 357 ? 30.910 6.896 -15.588 1.00 9.37 360 ILE A N 1
ATOM 2426 C CA . ILE A 1 357 ? 31.447 8.260 -15.477 1.00 11.08 360 ILE A CA 1
ATOM 2427 C C . ILE A 1 357 ? 30.739 9.116 -16.511 1.00 11.91 360 ILE A C 1
ATOM 2428 O O . ILE A 1 357 ? 30.849 8.834 -17.711 1.00 11.24 360 ILE A O 1
ATOM 2433 N N . LEU A 1 358 ? 29.990 10.123 -16.056 1.00 11.67 361 LEU A N 1
ATOM 2434 C CA . LEU A 1 358 ? 29.235 10.975 -16.956 1.00 12.13 361 LEU A CA 1
ATOM 2435 C C . LEU A 1 358 ? 30.067 12.231 -17.166 1.00 16.42 361 LEU A C 1
ATOM 2436 O O . LEU A 1 358 ? 30.394 12.922 -16.196 1.00 15.20 361 LEU A O 1
ATOM 2441 N N . THR A 1 359 ? 30.410 12.518 -18.424 1.00 12.74 362 THR A N 1
ATOM 2442 C CA . THR A 1 359 ? 31.067 13.782 -18.772 1.00 15.71 362 THR A CA 1
ATOM 2443 C C . THR A 1 359 ? 30.080 14.699 -19.470 1.00 13.95 362 THR A C 1
ATOM 2444 O O . THR A 1 359 ? 29.431 14.312 -20.451 1.00 15.20 362 THR A O 1
ATOM 2448 N N . LYS A 1 360 ? 29.953 15.914 -18.955 1.00 15.73 363 LYS A N 1
ATOM 2449 C CA . LYS A 1 360 ? 29.042 16.886 -19.528 1.00 15.01 363 LYS A CA 1
ATOM 2450 C C . LYS A 1 360 ? 29.801 17.879 -20.390 1.00 15.99 363 LYS A C 1
ATOM 2451 O O . LYS A 1 360 ? 30.820 18.423 -19.978 1.00 16.62 363 LYS A O 1
ATOM 2457 N N . THR A 1 361 ? 29.295 18.109 -21.592 1.00 14.16 364 THR A N 1
ATOM 2458 C CA . THR A 1 361 ? 29.898 19.077 -22.490 1.00 15.82 364 THR A CA 1
ATOM 2459 C C . THR A 1 361 ? 28.805 19.832 -23.232 1.00 17.19 364 THR A C 1
ATOM 2460 O O . THR A 1 361 ? 27.635 19.765 -22.865 1.00 15.77 364 THR A O 1
ATOM 2464 N N . GLY A 1 362 ? 29.191 20.560 -24.270 1.00 14.40 365 GLY A N 1
ATOM 2465 C CA . GLY A 1 362 ? 28.238 21.320 -25.050 1.00 14.40 365 GLY A CA 1
ATOM 2466 C C . GLY A 1 362 ? 28.688 21.428 -26.489 1.00 17.10 365 GLY A C 1
ATOM 2467 O O . GLY A 1 362 ? 29.848 21.175 -26.798 1.00 18.97 365 GLY A O 1
ATOM 2468 N N . THR A 1 363 ? 27.768 21.797 -27.371 1.00 15.97 366 THR A N 1
ATOM 2469 C CA . THR A 1 363 ? 28.117 21.962 -28.780 1.00 18.60 366 THR A CA 1
ATOM 2470 C C . THR A 1 363 ? 29.135 23.070 -28.988 1.00 22.94 366 THR A C 1
ATOM 2471 O O . THR A 1 363 ? 29.816 23.086 -30.018 1.00 25.20 366 THR A O 1
ATOM 2475 N N . ASP A 1 364 ? 29.249 23.959 -28.000 1.00 19.91 367 ASP A N 1
ATOM 2476 C CA . ASP A 1 364 ? 30.231 25.049 -28.004 1.00 23.49 367 ASP A CA 1
ATOM 2477 C C . ASP A 1 364 ? 31.650 24.618 -27.603 1.00 27.08 367 ASP A C 1
ATOM 2478 O O . ASP A 1 364 ? 32.611 25.380 -27.741 1.00 26.49 367 ASP A O 1
ATOM 2483 N N . ASP A 1 365 ? 31.780 23.392 -27.119 1.00 19.63 368 ASP A N 1
ATOM 2484 C CA . ASP A 1 365 ? 33.067 22.827 -26.760 1.00 26.17 368 ASP A CA 1
ATOM 2485 C C . ASP A 1 365 ? 33.998 23.785 -26.004 1.00 27.99 368 ASP A C 1
ATOM 2486 O O . ASP A 1 365 ? 35.138 24.040 -26.442 1.00 28.73 368 ASP A O 1
ATOM 2491 N N . LEU A 1 366 ? 33.534 24.328 -24.881 1.00 24.41 369 LEU A N 1
ATOM 2492 C CA . LEU A 1 366 ? 34.364 25.264 -24.100 1.00 24.65 369 LEU A CA 1
ATOM 2493 C C . LEU A 1 366 ? 35.559 24.559 -23.417 1.00 27.83 369 LEU A C 1
ATOM 2494 O O . LEU A 1 366 ? 35.432 23.473 -22.863 1.00 30.09 369 LEU A O 1
ATOM 2499 N N . ALA A 1 367 ? 36.735 25.183 -23.462 1.00 35.29 370 ALA A N 1
ATOM 2500 C CA . ALA A 1 367 ? 37.905 24.610 -22.806 1.00 36.17 370 ALA A CA 1
ATOM 2501 C C . ALA A 1 367 ? 37.802 24.713 -21.281 1.00 29.98 370 ALA A C 1
ATOM 2502 O O . ALA A 1 367 ? 38.351 23.869 -20.562 1.00 37.16 370 ALA A O 1
ATOM 2504 N N . ASP A 1 368 ? 37.090 25.727 -20.808 1.00 29.44 371 ASP A N 1
ATOM 2505 C CA . ASP A 1 368 ? 36.756 25.849 -19.388 1.00 27.24 371 ASP A CA 1
ATOM 2506 C C . ASP A 1 368 ? 35.641 24.853 -19.038 1.00 24.55 371 ASP A C 1
ATOM 2507 O O . ASP A 1 368 ? 34.469 25.213 -19.075 1.00 24.63 371 ASP A O 1
ATOM 2512 N N . LYS A 1 369 ? 36.030 23.635 -18.686 1.00 27.54 372 LYS A N 1
ATOM 2513 C CA . LYS A 1 369 ? 35.071 22.559 -18.401 1.00 24.86 372 LYS A CA 1
ATOM 2514 C C . LYS A 1 369 ? 34.168 22.872 -17.206 1.00 23.78 372 LYS A C 1
ATOM 2515 O O . LYS A 1 369 ? 33.127 22.210 -17.022 1.00 19.90 372 LYS A O 1
ATOM 2521 N N . THR A 1 370 ? 34.559 23.824 -16.363 1.00 24.86 373 THR A N 1
ATOM 2522 C CA . THR A 1 370 ? 33.737 24.139 -15.192 1.00 20.95 373 THR A CA 1
ATOM 2523 C C . THR A 1 370 ? 32.395 24.761 -15.592 1.00 20.10 373 THR A C 1
ATOM 2524 O O . THR A 1 370 ? 31.451 24.763 -14.808 1.00 19.36 373 THR A O 1
ATOM 2528 N N . LYS A 1 371 ? 32.290 25.256 -16.824 1.00 23.20 374 LYS A N 1
ATOM 2529 C CA . LYS A 1 371 ? 31.030 25.783 -17.317 1.00 19.98 374 LYS A CA 1
ATOM 2530 C C . LYS A 1 371 ? 29.967 24.674 -17.475 1.00 18.71 374 LYS A C 1
ATOM 2531 O O . LYS A 1 371 ? 28.786 24.967 -17.646 1.00 19.71 374 LYS A O 1
ATOM 2537 N N . TYR A 1 372 ? 30.412 23.421 -17.430 1.00 20.47 375 TYR A N 1
ATOM 2538 C CA . TYR A 1 372 ? 29.490 22.272 -17.529 1.00 16.52 375 TYR A CA 1
ATOM 2539 C C . TYR A 1 372 ? 29.200 21.651 -16.162 1.00 15.22 375 TYR A C 1
ATOM 2540 O O . TYR A 1 372 ? 28.539 20.599 -16.078 1.00 13.57 375 TYR A O 1
ATOM 2549 N N . ASN A 1 373 ? 29.679 22.272 -15.082 1.00 15.14 376 ASN A N 1
ATOM 2550 C CA . ASN A 1 373 ? 29.283 21.863 -13.732 1.00 15.12 376 ASN A CA 1
ATOM 2551 C C . ASN A 1 373 ? 27.880 22.315 -13.370 1.00 15.35 376 ASN A C 1
ATOM 2552 O O . ASN A 1 373 ? 27.346 23.270 -13.945 1.00 17.29 376 ASN A O 1
ATOM 2557 N N . GLY A 1 374 ? 27.267 21.619 -12.413 1.00 15.85 377 GLY A N 1
ATOM 2558 C CA . GLY A 1 374 ? 25.943 21.943 -11.947 1.00 15.84 377 GLY A CA 1
ATOM 2559 C C . GLY A 1 374 ? 24.806 21.356 -12.762 1.00 15.45 377 GLY A C 1
ATOM 2560 O O . GLY A 1 374 ? 23.651 21.644 -12.502 1.00 16.71 377 GLY A O 1
ATOM 2561 N N . ALA A 1 375 ? 25.138 20.552 -13.762 1.00 15.82 378 ALA A N 1
ATOM 2562 C CA . ALA A 1 375 ? 24.122 19.807 -14.470 1.00 14.96 378 ALA A CA 1
ATOM 2563 C C . ALA A 1 375 ? 23.695 18.655 -13.566 1.00 13.91 378 ALA A C 1
ATOM 2564 O O . ALA A 1 375 ? 24.535 18.022 -12.925 1.00 16.36 378 ALA A O 1
ATOM 2566 N N . GLN A 1 376 ? 22.398 18.406 -13.490 1.00 10.91 379 GLN A N 1
ATOM 2567 C CA . GLN A 1 376 ? 21.889 17.303 -12.650 1.00 12.61 379 GLN A CA 1
ATOM 2568 C C . GLN A 1 376 ? 21.190 16.250 -13.489 1.00 11.75 379 GLN A C 1
ATOM 2569 O O . GLN A 1 376 ? 20.535 16.558 -14.502 1.00 10.49 379 GLN A O 1
ATOM 2575 N N . PHE A 1 377 ? 21.329 15.011 -13.056 1.00 12.08 380 PHE A N 1
ATOM 2576 C CA . PHE A 1 377 ? 20.737 13.884 -13.738 1.00 11.59 380 PHE A CA 1
ATOM 2577 C C . PHE A 1 377 ? 20.105 12.913 -12.780 1.00 10.69 380 PHE A C 1
ATOM 2578 O O . PHE A 1 377 ? 20.555 12.768 -11.642 1.00 11.70 380 PHE A O 1
ATOM 2586 N N . GLN A 1 378 ? 19.096 12.213 -13.269 1.00 9.72 381 GLN A N 1
ATOM 2587 C CA . GLN A 1 378 ? 18.569 11.051 -12.566 1.00 8.84 381 GLN A CA 1
ATOM 2588 C C . GLN A 1 378 ? 18.605 9.904 -13.568 1.00 10.70 381 GLN A C 1
ATOM 2589 O O . GLN A 1 378 ? 18.827 10.133 -14.765 1.00 11.19 381 GLN A O 1
ATOM 2595 N N . VAL A 1 379 ? 18.422 8.676 -13.072 1.00 10.01 382 VAL A N 1
ATOM 2596 C CA . VAL A 1 379 ? 18.582 7.482 -13.927 1.00 10.20 382 VAL A CA 1
ATOM 2597 C C . VAL A 1 379 ? 17.351 6.598 -13.824 1.00 10.77 382 VAL A C 1
ATOM 2598 O O . VAL A 1 379 ? 16.798 6.417 -12.722 1.00 12.03 382 VAL A O 1
ATOM 2602 N N . TYR A 1 380 ? 16.921 6.031 -14.957 1.00 9.72 383 TYR A N 1
ATOM 2603 C CA . TYR A 1 380 ? 15.802 5.094 -14.970 1.00 9.67 383 TYR A CA 1
ATOM 2604 C C . TYR A 1 380 ? 16.206 3.822 -15.726 1.00 8.64 383 TYR A C 1
ATOM 2605 O O . TYR A 1 380 ? 17.121 3.851 -16.552 1.00 10.68 383 TYR A O 1
ATOM 2614 N N . GLU A 1 381 ? 15.477 2.736 -15.468 1.00 9.85 384 GLU A N 1
ATOM 2615 C CA . GLU A 1 381 ? 15.426 1.672 -16.466 1.00 10.46 384 GLU A CA 1
ATOM 2616 C C . GLU A 1 381 ? 14.480 2.158 -17.554 1.00 12.71 384 GLU A C 1
ATOM 2617 O O . GLU A 1 381 ? 13.535 2.878 -17.254 1.00 13.51 384 GLU A O 1
ATOM 2623 N N . CYS A 1 382 ? 14.753 1.840 -18.817 1.00 13.23 385 CYS A N 1
ATOM 2624 C CA . CYS A 1 382 ? 13.889 2.373 -19.885 1.00 13.07 385 CYS A CA 1
ATOM 2625 C C . CYS A 1 382 ? 13.923 1.478 -21.094 1.00 15.21 385 CYS A C 1
ATOM 2626 O O . CYS A 1 382 ? 14.807 0.646 -21.256 1.00 13.77 385 CYS A O 1
ATOM 2629 N N . THR A 1 383 ? 12.937 1.703 -21.957 1.00 12.20 386 THR A N 1
ATOM 2630 C CA . THR A 1 383 ? 12.867 1.021 -23.228 1.00 14.34 386 THR A CA 1
ATOM 2631 C C . THR A 1 383 ? 13.197 2.060 -24.285 1.00 12.57 386 THR A C 1
ATOM 2632 O O . THR A 1 383 ? 12.553 3.128 -24.344 1.00 15.21 386 THR A O 1
ATOM 2636 N N . LYS A 1 384 ? 14.226 1.797 -25.080 1.00 12.17 387 LYS A N 1
ATOM 2637 C CA . LYS A 1 384 ? 14.614 2.688 -26.173 1.00 15.31 387 LYS A CA 1
ATOM 2638 C C . LYS A 1 384 ? 13.548 2.569 -27.242 1.00 18.91 387 LYS A C 1
ATOM 2639 O O . LYS A 1 384 ? 13.068 1.464 -27.540 1.00 18.92 387 LYS A O 1
ATOM 2645 N N . THR A 1 385 ? 13.138 3.716 -27.779 1.00 15.17 388 THR A N 1
ATOM 2646 C CA . THR A 1 385 ? 12.133 3.726 -28.835 1.00 14.62 388 THR A CA 1
ATOM 2647 C C . THR A 1 385 ? 12.543 4.684 -29.946 1.00 17.12 388 THR A C 1
ATOM 2648 O O . THR A 1 385 ? 13.520 5.406 -29.852 1.00 16.41 388 THR A O 1
ATOM 2652 N N . ALA A 1 386 ? 11.769 4.646 -31.020 1.00 19.39 389 ALA A N 1
ATOM 2653 C CA . ALA A 1 386 ? 12.026 5.480 -32.174 1.00 18.69 389 ALA A CA 1
ATOM 2654 C C . ALA A 1 386 ? 12.015 6.950 -31.809 1.00 20.44 389 ALA A C 1
ATOM 2655 O O . ALA A 1 386 ? 12.688 7.749 -32.441 1.00 20.95 389 ALA A O 1
ATOM 2657 N N . SER A 1 387 ? 11.237 7.292 -30.795 1.00 19.24 390 SER A N 1
ATOM 2658 C CA . SER A 1 387 ? 11.087 8.708 -30.460 1.00 18.14 390 SER A CA 1
ATOM 2659 C C . SER A 1 387 ? 11.886 9.120 -29.231 1.00 18.33 390 SER A C 1
ATOM 2660 O O . SER A 1 387 ? 11.727 10.231 -28.739 1.00 15.45 390 SER A O 1
ATOM 2663 N N . GLY A 1 388 ? 12.753 8.241 -28.745 1.00 18.04 391 GLY A N 1
ATOM 2664 C CA . GLY A 1 388 ? 13.568 8.548 -27.582 1.00 14.98 391 GLY A CA 1
ATOM 2665 C C . GLY A 1 388 ? 13.608 7.331 -26.674 1.00 15.33 391 GLY A C 1
ATOM 2666 O O . GLY A 1 388 ? 14.311 6.369 -26.963 1.00 16.05 391 GLY A O 1
ATOM 2667 N N . ALA A 1 389 ? 12.826 7.372 -25.605 1.00 15.05 392 ALA A N 1
ATOM 2668 C CA . ALA A 1 389 ? 12.725 6.256 -24.698 1.00 13.61 392 ALA A CA 1
ATOM 2669 C C . ALA A 1 389 ? 11.516 6.414 -23.827 1.00 16.88 392 ALA A C 1
ATOM 2670 O O . ALA A 1 389 ? 11.049 7.528 -23.578 1.00 18.80 392 ALA A O 1
ATOM 2672 N N . THR A 1 390 ? 11.000 5.280 -23.381 1.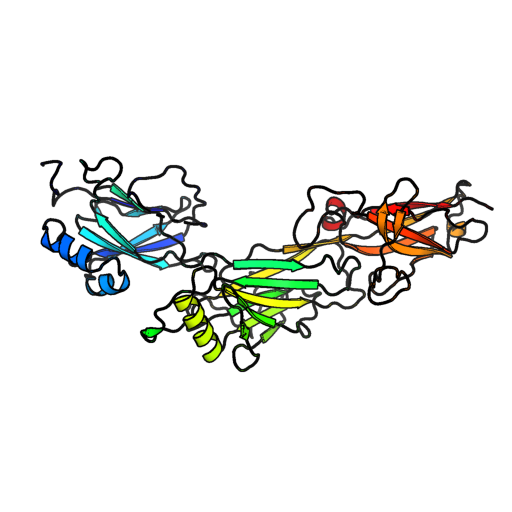00 14.96 393 THR A N 1
ATOM 2673 C CA . THR A 1 390 ? 9.927 5.231 -22.408 1.00 14.77 393 THR A CA 1
ATOM 2674 C C . THR A 1 390 ? 10.513 4.874 -21.030 1.00 14.85 393 THR A C 1
ATOM 2675 O O . THR A 1 390 ? 11.068 3.784 -20.831 1.00 16.00 393 THR A O 1
ATOM 2679 N N . LEU A 1 391 ? 10.389 5.786 -20.070 1.00 15.83 394 LEU A N 1
ATOM 2680 C CA . LEU A 1 391 ? 10.912 5.540 -18.729 1.00 15.67 394 LEU A CA 1
ATOM 2681 C C . LEU A 1 391 ? 10.063 4.523 -17.995 1.00 17.07 394 LEU A C 1
ATOM 2682 O O . LEU A 1 391 ? 8.825 4.541 -18.080 1.00 17.34 394 LEU A O 1
ATOM 2687 N N . ARG A 1 392 ? 10.726 3.616 -17.285 1.00 14.15 395 ARG A N 1
ATOM 2688 C CA . ARG A 1 392 ? 10.045 2.630 -16.451 1.00 17.44 395 ARG A CA 1
ATOM 2689 C C . ARG A 1 392 ? 10.008 3.157 -14.999 1.00 19.47 395 ARG A C 1
ATOM 2690 O O . ARG A 1 392 ? 10.987 3.671 -14.475 1.00 16.35 395 ARG A O 1
ATOM 2698 N N . ASP A 1 393 ? 8.872 3.018 -14.330 1.00 17.78 396 ASP A N 1
ATOM 2699 C CA . ASP A 1 393 ? 8.724 3.483 -12.969 1.00 17.39 396 ASP A CA 1
ATOM 2700 C C . ASP A 1 393 ? 9.492 2.573 -12.004 1.00 13.19 396 ASP A C 1
ATOM 2701 O O . ASP A 1 393 ? 9.257 1.372 -11.963 1.00 18.59 396 ASP A O 1
ATOM 2706 N N . SER A 1 394 ? 10.433 3.125 -11.251 1.00 15.30 397 SER A N 1
ATOM 2707 C CA . SER A 1 394 ? 11.256 2.307 -10.349 1.00 17.66 397 SER A CA 1
ATOM 2708 C C . SER A 1 394 ? 10.481 1.759 -9.153 1.00 19.80 397 SER A C 1
ATOM 2709 O O . SER A 1 394 ? 10.926 0.809 -8.520 1.00 22.21 397 SER A O 1
ATOM 2712 N N . ASP A 1 395 ? 9.340 2.368 -8.840 1.00 20.00 398 ASP A N 1
ATOM 2713 C CA . ASP A 1 395 ? 8.486 1.890 -7.745 1.00 24.11 398 ASP A CA 1
ATOM 2714 C C . ASP A 1 395 ? 7.019 1.875 -8.171 1.00 23.07 398 ASP A C 1
ATOM 2715 O O . ASP A 1 395 ? 6.295 2.848 -7.961 1.00 26.47 398 ASP A O 1
ATOM 2720 N N . PRO A 1 396 ? 6.582 0.759 -8.748 1.00 26.58 399 PRO A N 1
ATOM 2721 C CA . PRO A 1 396 ? 5.232 0.598 -9.301 1.00 28.25 399 PRO A CA 1
ATOM 2722 C C . PRO A 1 396 ? 4.102 0.733 -8.260 1.00 36.51 399 PRO A C 1
ATOM 2723 O O . PRO A 1 396 ? 2.936 0.786 -8.652 1.00 39.59 399 PRO A O 1
ATOM 2727 N N . SER A 1 397 ? 4.434 0.824 -6.977 1.00 34.14 400 SER A N 1
ATOM 2728 C CA . SER A 1 397 ? 3.403 0.974 -5.941 1.00 39.08 400 SER A CA 1
ATOM 2729 C C . SER A 1 397 ? 2.809 2.389 -5.914 1.00 40.94 400 SER A C 1
ATOM 2730 O O . SER A 1 397 ? 1.717 2.617 -5.385 1.00 40.47 400 SER A O 1
ATOM 2733 N N . THR A 1 398 ? 3.536 3.344 -6.482 1.00 30.93 401 THR A N 1
ATOM 2734 C CA . THR A 1 398 ? 3.088 4.728 -6.525 1.00 31.43 401 THR A CA 1
ATOM 2735 C C . THR A 1 398 ? 2.940 5.191 -7.974 1.00 37.61 401 THR A C 1
ATOM 2736 O O . THR A 1 398 ? 3.643 4.722 -8.872 1.00 32.26 401 THR A O 1
ATOM 2740 N N . GLN A 1 399 ? 1.997 6.092 -8.201 1.00 38.15 402 GLN A N 1
ATOM 2741 C CA . GLN A 1 399 ? 1.643 6.531 -9.545 1.00 42.72 402 GLN A CA 1
ATOM 2742 C C . GLN A 1 399 ? 2.756 7.344 -10.211 1.00 38.13 402 GLN A C 1
ATOM 2743 O O . GLN A 1 399 ? 2.964 7.252 -11.420 1.00 40.95 402 GLN A O 1
ATOM 2749 N N . THR A 1 400 ? 3.446 8.154 -9.420 1.00 30.74 403 THR A N 1
ATOM 2750 C CA . THR A 1 400 ? 4.545 8.963 -9.926 1.00 32.47 403 THR A CA 1
ATOM 2751 C C . THR A 1 400 ? 5.621 8.040 -10.490 1.00 27.91 403 THR A C 1
ATOM 2752 O O . THR A 1 400 ? 5.943 7.030 -9.882 1.00 24.79 403 THR A O 1
ATOM 2756 N N . VAL A 1 401 ? 6.145 8.361 -11.667 1.00 30.95 404 VAL A N 1
ATOM 2757 C CA . VAL A 1 401 ? 7.225 7.564 -12.255 1.00 26.29 404 VAL A CA 1
ATOM 2758 C C . VAL A 1 401 ? 8.546 7.906 -11.552 1.00 25.45 404 VAL A C 1
ATOM 2759 O O . VAL A 1 401 ? 9.069 9.008 -11.706 1.00 24.38 404 VAL A O 1
ATOM 2763 N N . ASP A 1 402 ? 9.073 6.973 -10.758 1.00 20.24 405 ASP A N 1
ATOM 2764 C CA . ASP A 1 402 ? 10.220 7.282 -9.908 1.00 19.12 405 ASP A CA 1
ATOM 2765 C C . ASP A 1 402 ? 11.516 6.849 -10.583 1.00 14.67 405 ASP A C 1
ATOM 2766 O O . ASP A 1 402 ? 11.538 5.810 -11.247 1.00 16.00 405 ASP A O 1
ATOM 2771 N N . PRO A 1 403 ? 12.587 7.616 -10.363 1.00 16.13 406 PRO A N 1
ATOM 2772 C CA . PRO A 1 403 ? 13.928 7.228 -10.809 1.00 14.17 406 PRO A CA 1
ATOM 2773 C C . PRO A 1 403 ? 14.509 6.172 -9.878 1.00 14.72 406 PRO A C 1
ATOM 2774 O O . PRO A 1 403 ? 13.972 5.862 -8.796 1.00 15.97 406 PRO A O 1
ATOM 2778 N N . LEU A 1 404 ? 15.623 5.599 -10.313 1.00 12.85 407 LEU A N 1
ATOM 2779 C CA . LEU A 1 404 ? 16.328 4.614 -9.511 1.00 12.18 407 LEU A CA 1
ATOM 2780 C C . LEU A 1 404 ? 17.081 5.217 -8.341 1.00 13.72 407 LEU A C 1
ATOM 2781 O O . LEU A 1 404 ? 17.657 6.320 -8.423 1.00 13.95 407 LEU A O 1
ATOM 2786 N N . THR A 1 405 ? 17.130 4.451 -7.246 1.00 13.10 408 THR A N 1
ATOM 2787 C CA . THR A 1 405 ? 18.014 4.790 -6.153 1.00 13.37 408 THR A CA 1
ATOM 2788 C C . THR A 1 405 ? 19.269 3.956 -6.339 1.00 11.71 408 THR A C 1
ATOM 2789 O O . THR A 1 405 ? 19.194 2.723 -6.416 1.00 11.43 408 THR A O 1
ATOM 2793 N N . ILE A 1 406 ? 20.405 4.632 -6.479 1.00 10.07 409 ILE A N 1
ATOM 2794 C CA . ILE A 1 406 ? 21.679 4.000 -6.832 1.00 10.29 409 ILE A CA 1
ATOM 2795 C C . ILE A 1 406 ? 22.653 4.441 -5.744 1.00 11.65 409 ILE A C 1
ATOM 2796 O O . ILE A 1 406 ? 22.944 5.634 -5.593 1.00 12.26 409 ILE A O 1
ATOM 2801 N N . GLY A 1 407 ? 23.151 3.486 -4.976 1.00 11.39 410 GLY A N 1
ATOM 2802 C CA . GLY A 1 407 ? 24.051 3.817 -3.876 1.00 13.26 410 GLY A CA 1
ATOM 2803 C C . GLY A 1 407 ? 23.391 4.748 -2.871 1.00 14.58 410 GLY A C 1
ATOM 2804 O O . GLY A 1 407 ? 24.067 5.586 -2.263 1.00 15.03 410 GLY A O 1
ATOM 2805 N N . GLY A 1 408 ? 22.082 4.614 -2.709 1.00 12.83 411 GLY A N 1
ATOM 2806 C CA . GLY A 1 408 ? 21.312 5.485 -1.826 1.00 14.76 411 GLY A CA 1
ATOM 2807 C C . GLY A 1 408 ? 21.022 6.884 -2.350 1.00 17.24 411 GLY A C 1
ATOM 2808 O O . GLY A 1 408 ? 20.483 7.698 -1.603 1.00 19.21 411 GLY A O 1
ATOM 2809 N N . GLU A 1 409 ? 21.360 7.164 -3.610 1.00 14.84 412 GLU A N 1
ATOM 2810 C CA . GLU A 1 409 ? 21.159 8.482 -4.178 1.00 15.46 412 GLU A CA 1
ATOM 2811 C C . GLU A 1 409 ? 20.258 8.451 -5.397 1.00 16.14 412 GLU A C 1
ATOM 2812 O O . GLU A 1 409 ? 20.218 7.438 -6.105 1.00 13.69 412 GLU A O 1
ATOM 2818 N N . LYS A 1 410 ? 19.554 9.555 -5.659 1.00 15.24 413 LYS A N 1
ATOM 2819 C CA . LYS A 1 410 ? 18.727 9.617 -6.852 1.00 10.91 413 LYS A CA 1
ATOM 2820 C C . LYS A 1 410 ? 19.177 10.687 -7.814 1.00 12.90 413 LYS A C 1
ATOM 2821 O O . LYS A 1 410 ? 18.753 10.648 -8.962 1.00 12.57 413 LYS A O 1
ATOM 2827 N N . THR A 1 411 ? 19.999 11.629 -7.365 1.00 12.12 414 THR A N 1
ATOM 2828 C CA . THR A 1 411 ? 20.356 12.788 -8.208 1.00 11.98 414 THR A CA 1
ATOM 2829 C C . THR A 1 411 ? 21.852 12.928 -8.281 1.00 13.79 414 THR A C 1
ATOM 2830 O O . THR A 1 411 ? 22.547 12.817 -7.256 1.00 15.46 414 THR A O 1
ATOM 2834 N N . PHE A 1 412 ? 22.386 13.140 -9.487 1.00 12.47 415 PHE A N 1
ATOM 2835 C CA . PHE A 1 412 ? 23.822 13.129 -9.682 1.00 12.18 415 PHE A CA 1
ATOM 2836 C C . PHE A 1 412 ? 24.206 14.452 -10.325 1.00 13.87 415 PHE A C 1
ATOM 2837 O O . PHE A 1 412 ? 23.636 14.811 -11.359 1.00 14.64 415 PHE A O 1
ATOM 2845 N N . THR A 1 413 ? 25.126 15.191 -9.693 1.00 13.38 416 THR A N 1
ATOM 2846 C CA . THR A 1 413 ? 25.440 16.549 -10.134 1.00 14.82 416 THR A CA 1
ATOM 2847 C C . THR A 1 413 ? 26.888 16.668 -10.631 1.00 14.12 416 THR A C 1
ATOM 2848 O O . THR A 1 413 ? 27.826 16.252 -9.912 1.00 15.08 416 THR A O 1
ATOM 2852 N N . THR A 1 414 ? 27.078 17.236 -11.840 1.00 13.53 417 THR A N 1
ATOM 2853 C CA . THR A 1 414 ? 28.431 17.396 -12.366 1.00 13.22 417 THR A CA 1
ATOM 2854 C C . THR A 1 414 ? 29.213 18.446 -11.557 1.00 14.63 417 THR A C 1
ATOM 2855 O O . THR A 1 414 ? 28.652 19.474 -11.130 1.00 16.96 417 THR A O 1
ATOM 2859 N N . ALA A 1 415 ? 30.490 18.151 -11.369 1.00 15.62 418 ALA A N 1
ATOM 2860 C CA . ALA A 1 415 ? 31.391 19.023 -10.604 1.00 17.00 418 ALA A CA 1
ATOM 2861 C C . ALA A 1 415 ? 32.812 18.830 -11.113 1.00 21.19 418 ALA A C 1
ATOM 2862 O O . ALA A 1 415 ? 33.096 17.968 -11.949 1.00 16.96 418 ALA A O 1
ATOM 2864 N N . GLY A 1 416 ? 33.751 19.622 -10.595 1.00 20.53 419 GLY A N 1
ATOM 2865 C CA . GLY A 1 416 ? 35.111 19.479 -11.059 1.00 21.07 419 GLY A CA 1
ATOM 2866 C C . GLY A 1 416 ? 35.265 19.961 -12.485 1.00 20.75 419 GLY A C 1
ATOM 2867 O O . GLY A 1 416 ? 35.079 21.143 -12.770 1.00 25.66 419 GLY A O 1
ATOM 2868 N N . GLN A 1 417 ? 35.603 19.034 -13.375 1.00 20.44 420 GLN A N 1
ATOM 2869 C CA . GLN A 1 417 ? 35.747 19.332 -14.783 1.00 20.85 420 GLN A CA 1
ATOM 2870 C C . GLN A 1 417 ? 34.526 18.851 -15.570 1.00 20.03 420 GLN A C 1
ATOM 2871 O O . GLN A 1 417 ? 34.664 18.208 -16.615 1.00 19.69 420 GLN A O 1
ATOM 2877 N N . GLY A 1 418 ? 33.342 19.126 -15.026 1.00 17.99 421 GLY A N 1
ATOM 2878 C CA . GLY A 1 418 ? 32.089 18.761 -15.672 1.00 16.63 421 GLY A CA 1
ATOM 2879 C C . GLY A 1 418 ? 31.774 17.285 -15.667 1.00 17.72 421 GLY A C 1
ATOM 2880 O O . GLY A 1 418 ? 31.235 16.771 -16.655 1.00 16.30 421 GLY A O 1
ATOM 2881 N N . THR A 1 419 ? 32.101 16.595 -14.583 1.00 14.68 422 THR A N 1
ATOM 2882 C CA . THR A 1 419 ? 31.861 15.140 -14.553 1.00 13.50 422 THR A CA 1
ATOM 2883 C C . THR A 1 419 ? 31.133 14.724 -13.295 1.00 17.61 422 THR A C 1
ATOM 2884 O O . THR A 1 419 ? 31.125 15.434 -12.292 1.00 15.24 422 THR A O 1
ATOM 2888 N N . VAL A 1 420 ? 30.527 13.545 -13.327 1.00 15.61 423 VAL A N 1
ATOM 2889 C CA . VAL A 1 420 ? 29.992 12.970 -12.093 1.00 13.68 423 VAL A CA 1
ATOM 2890 C C . VAL A 1 420 ? 30.029 11.466 -12.245 1.00 15.49 423 VAL A C 1
ATOM 2891 O O . VAL A 1 420 ? 29.831 10.949 -13.350 1.00 14.47 423 VAL A O 1
ATOM 2895 N N . GLU A 1 421 ? 30.316 10.771 -11.154 1.00 12.98 424 GLU A N 1
ATOM 2896 C CA . GLU A 1 421 ? 30.257 9.299 -11.182 1.00 12.24 424 GLU A CA 1
ATOM 2897 C C . GLU A 1 421 ? 28.909 8.831 -10.687 1.00 12.42 424 GLU A C 1
ATOM 2898 O O . GLU A 1 421 ? 28.359 9.371 -9.714 1.00 15.13 424 GLU A O 1
ATOM 2904 N N . ILE A 1 422 ? 28.369 7.827 -11.373 1.00 12.44 425 ILE A N 1
ATOM 2905 C CA . ILE A 1 422 ? 27.133 7.190 -10.945 1.00 11.54 425 ILE A CA 1
ATOM 2906 C C . ILE A 1 422 ? 27.537 5.774 -10.524 1.00 13.59 425 ILE A C 1
ATOM 2907 O O . ILE A 1 422 ? 27.834 4.902 -11.364 1.00 12.85 425 ILE A O 1
ATOM 2912 N N . ASN A 1 423 ? 27.602 5.563 -9.206 1.00 10.08 426 ASN A N 1
ATOM 2913 C CA . ASN A 1 423 ? 28.130 4.325 -8.646 1.00 12.16 426 ASN A CA 1
ATOM 2914 C C . ASN A 1 423 ? 27.085 3.632 -7.811 1.00 13.17 426 ASN A C 1
ATOM 2915 O O . ASN A 1 423 ? 26.705 4.195 -6.783 1.00 12.80 426 ASN A O 1
ATOM 2920 N N . TYR A 1 424 ? 26.618 2.431 -8.156 1.00 10.97 427 TYR A N 1
ATOM 2921 C CA . TYR A 1 424 ? 27.005 1.661 -9.328 1.00 9.60 427 TYR A CA 1
ATOM 2922 C C . TYR A 1 424 ? 25.734 1.033 -9.892 1.00 11.10 427 TYR A C 1
ATOM 2923 O O . TYR A 1 424 ? 24.748 0.888 -9.178 1.00 10.01 427 TYR A O 1
ATOM 2932 N N . LEU A 1 425 ? 25.765 0.653 -11.166 1.00 10.00 428 LEU A N 1
ATOM 2933 C CA . LEU A 1 425 ? 24.604 0.060 -11.818 1.00 8.34 428 LEU A CA 1
ATOM 2934 C C . LEU A 1 425 ? 24.862 -1.376 -12.263 1.00 10.53 428 LEU A C 1
ATOM 2935 O O . LEU A 1 425 ? 25.920 -1.683 -12.798 1.00 9.51 428 LEU A O 1
ATOM 2940 N N . ARG A 1 426 ? 23.883 -2.244 -12.039 1.00 8.34 429 ARG A N 1
ATOM 2941 C CA . ARG A 1 426 ? 23.994 -3.639 -12.445 1.00 8.39 429 ARG A CA 1
ATOM 2942 C C . ARG A 1 426 ? 24.020 -3.727 -13.964 1.00 9.15 429 ARG A C 1
ATOM 2943 O O . ARG A 1 426 ? 23.300 -3.005 -14.640 1.00 10.32 429 ARG A O 1
ATOM 2951 N N . ALA A 1 427 ? 24.852 -4.616 -14.495 1.00 9.77 430 ALA A N 1
ATOM 2952 C CA . ALA A 1 427 ? 24.967 -4.775 -15.937 1.00 8.96 430 ALA A CA 1
ATOM 2953 C C . ALA A 1 427 ? 23.614 -5.086 -16.562 1.00 9.44 430 ALA A C 1
ATOM 2954 O O . ALA A 1 427 ? 22.849 -5.877 -16.026 1.00 10.63 430 ALA A O 1
ATOM 2956 N N . ASN A 1 428 ? 23.325 -4.460 -17.698 1.00 9.97 431 ASN A N 1
ATOM 2957 C CA . ASN A 1 428 ? 22.079 -4.717 -18.406 1.00 10.58 431 ASN A CA 1
ATOM 2958 C C . ASN A 1 428 ? 22.071 -6.111 -19.011 1.00 10.93 431 ASN A C 1
ATOM 2959 O O . ASN A 1 428 ? 21.016 -6.701 -19.221 1.00 12.79 431 ASN A O 1
ATOM 2964 N N . ASP A 1 429 ? 23.259 -6.626 -19.300 1.00 9.72 432 ASP A N 1
ATOM 2965 C CA . ASP A 1 429 ? 23.384 -7.918 -19.965 1.00 10.87 432 ASP A CA 1
ATOM 2966 C C . ASP A 1 429 ? 23.804 -9.067 -19.052 1.00 12.41 432 ASP A C 1
ATOM 2967 O O . ASP A 1 429 ? 24.219 -10.114 -19.527 1.00 11.37 432 ASP A O 1
ATOM 2972 N N . TYR A 1 430 ? 23.691 -8.869 -17.747 1.00 9.86 433 TYR A N 1
ATOM 2973 C CA . TYR A 1 430 ? 23.995 -9.921 -16.790 1.00 9.61 433 TYR A CA 1
ATOM 2974 C C . TYR A 1 430 ? 23.073 -9.713 -15.606 1.00 8.84 433 TYR A C 1
ATOM 2975 O O . TYR A 1 430 ? 23.207 -8.749 -14.865 1.00 10.27 433 TYR A O 1
ATOM 2984 N N . VAL A 1 431 ? 22.116 -10.614 -15.455 1.00 9.44 434 VAL A N 1
ATOM 2985 C CA . VAL A 1 431 ? 21.108 -10.469 -14.427 1.00 8.96 434 VAL A CA 1
ATOM 2986 C C . VAL A 1 431 ? 20.663 -11.828 -13.918 1.00 12.25 434 VAL A C 1
ATOM 2987 O O . VAL A 1 431 ? 20.685 -12.813 -14.648 1.00 12.49 434 VAL A O 1
ATOM 2991 N N . ASN A 1 432 ? 20.265 -11.871 -12.656 1.00 9.51 435 ASN A N 1
ATOM 2992 C CA . ASN A 1 432 ? 19.805 -13.106 -12.045 1.00 10.68 435 ASN A CA 1
ATOM 2993 C C . ASN A 1 432 ? 20.793 -14.264 -12.199 1.00 12.58 435 ASN A C 1
ATOM 2994 O O . ASN A 1 432 ? 20.393 -15.421 -12.281 1.00 13.56 435 ASN A O 1
ATOM 2999 N N . GLY A 1 433 ? 22.083 -13.943 -12.235 1.00 10.37 436 GLY A N 1
ATOM 3000 C CA . GLY A 1 433 ? 23.108 -14.949 -12.181 1.00 9.93 436 GLY A CA 1
ATOM 3001 C C . GLY A 1 433 ? 23.505 -15.509 -13.519 1.00 12.05 436 GLY A C 1
ATOM 3002 O O . GLY A 1 433 ? 24.275 -16.479 -13.548 1.00 13.19 436 GLY A O 1
ATOM 3003 N N . ALA A 1 434 ? 23.013 -14.900 -14.592 1.00 11.43 437 ALA A N 1
ATOM 3004 C CA . ALA A 1 434 ? 23.394 -15.389 -15.915 1.00 13.92 437 ALA A CA 1
ATOM 3005 C C . ALA A 1 434 ? 23.563 -14.262 -16.892 1.00 13.10 437 ALA A C 1
ATOM 3006 O O . ALA A 1 434 ? 22.876 -13.249 -16.832 1.00 12.37 437 ALA A O 1
ATOM 3008 N N . LYS A 1 435 ? 24.483 -14.449 -17.830 1.00 12.36 438 LYS A N 1
ATOM 3009 C CA . LYS A 1 435 ? 24.579 -13.553 -18.982 1.00 11.64 438 LYS A CA 1
ATOM 3010 C C . LYS A 1 435 ? 23.293 -13.587 -19.782 1.00 14.62 438 LYS A C 1
ATOM 3011 O O . LYS A 1 435 ? 22.771 -14.688 -20.070 1.00 16.54 438 LYS A O 1
ATOM 3017 N N . LYS A 1 436 ? 22.778 -12.403 -20.137 1.00 12.30 439 LYS A N 1
ATOM 3018 C CA . LYS A 1 436 ? 21.597 -12.294 -20.966 1.00 12.26 439 LYS A CA 1
ATOM 3019 C C . LYS A 1 436 ? 22.162 -12.299 -22.374 1.00 16.53 439 LYS A C 1
ATOM 3020 O O . LYS A 1 436 ? 22.790 -11.345 -22.812 1.00 15.85 439 LYS A O 1
ATOM 3026 N N . ASP A 1 437 ? 21.970 -13.413 -23.061 1.00 13.37 440 ASP A N 1
ATOM 3027 C CA . ASP A 1 437 ? 22.656 -13.637 -24.297 1.00 11.88 440 ASP A CA 1
ATOM 3028 C C . ASP A 1 437 ? 22.118 -12.687 -25.360 1.00 12.54 440 ASP A C 1
ATOM 3029 O O . ASP A 1 437 ? 22.916 -12.053 -26.089 1.00 14.52 440 ASP A O 1
ATOM 3034 N N . GLN A 1 438 ? 20.805 -12.582 -25.431 1.00 9.47 441 GLN A N 1
ATOM 3035 C CA . GLN A 1 438 ? 20.199 -11.637 -26.370 1.00 11.16 441 GLN A CA 1
ATOM 3036 C C . GLN A 1 438 ? 19.663 -10.423 -25.631 1.00 12.18 441 GLN A C 1
ATOM 3037 O O . GLN A 1 438 ? 19.050 -10.547 -24.562 1.00 13.50 441 GLN A O 1
ATOM 3043 N N . LEU A 1 439 ? 19.858 -9.241 -26.215 1.00 11.11 442 LEU A N 1
ATOM 3044 C CA . LEU A 1 439 ? 19.356 -8.005 -25.646 1.00 12.04 442 LEU A CA 1
ATOM 3045 C C . LEU A 1 439 ? 18.326 -7.392 -26.548 1.00 14.47 442 LEU A C 1
ATOM 3046 O O . LEU A 1 439 ? 18.370 -7.536 -27.774 1.00 14.65 442 LEU A O 1
ATOM 3051 N N . THR A 1 440 ? 17.385 -6.685 -25.940 1.00 13.06 443 THR A N 1
ATOM 3052 C CA . THR A 1 440 ? 16.359 -6.000 -26.687 1.00 10.59 443 THR A CA 1
ATOM 3053 C C . THR A 1 440 ? 16.347 -4.526 -26.320 1.00 10.95 443 THR A C 1
ATOM 3054 O O . THR A 1 440 ? 17.117 -4.078 -25.463 1.00 10.75 443 THR A O 1
ATOM 3058 N N . ASP A 1 441 ? 15.446 -3.804 -26.946 1.00 12.44 444 ASP A N 1
ATOM 3059 C CA . ASP A 1 441 ? 15.351 -2.373 -26.633 1.00 14.51 444 ASP A CA 1
ATOM 3060 C C . ASP A 1 441 ? 14.854 -2.157 -25.205 1.00 12.91 444 ASP A C 1
ATOM 3061 O O . ASP A 1 441 ? 14.896 -1.020 -24.727 1.00 13.76 444 ASP A O 1
ATOM 3066 N N . GLU A 1 442 ? 14.384 -3.208 -24.528 1.00 13.09 445 GLU A N 1
ATOM 3067 C CA . GLU A 1 442 ? 13.972 -3.042 -23.139 1.00 15.39 445 GLU A CA 1
ATOM 3068 C C . GLU A 1 442 ? 15.177 -3.036 -22.183 1.00 11.05 445 GLU A C 1
ATOM 3069 O O . GLU A 1 442 ? 15.051 -2.637 -21.018 1.00 13.31 445 GLU A O 1
ATOM 3075 N N . ASP A 1 443 ? 16.340 -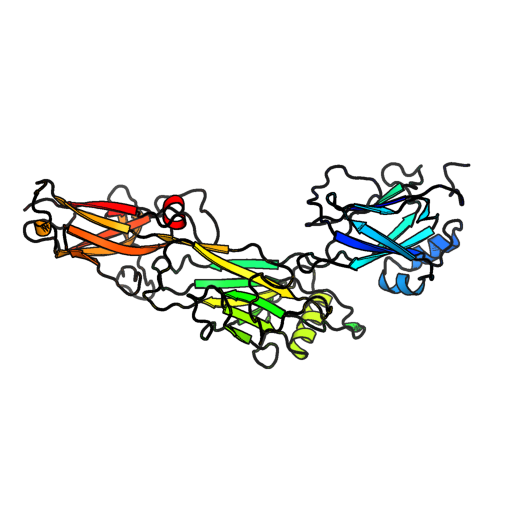3.446 -22.672 1.00 12.42 446 ASP A N 1
ATOM 3076 C CA . ASP A 1 443 ? 17.518 -3.677 -21.802 1.00 10.90 446 ASP A CA 1
ATOM 3077 C C . ASP A 1 443 ? 18.421 -2.445 -21.773 1.00 9.90 446 ASP A C 1
ATOM 3078 O O . ASP A 1 443 ? 19.587 -2.491 -22.151 1.00 10.56 446 ASP A O 1
ATOM 3083 N N . TYR A 1 444 ? 17.860 -1.331 -21.297 1.00 10.24 447 TYR A N 1
ATOM 3084 C CA . TYR A 1 444 ? 18.585 -0.065 -21.223 1.00 9.57 447 TYR A CA 1
ATOM 3085 C C . TYR A 1 444 ? 18.400 0.623 -19.877 1.00 8.86 447 TYR A C 1
ATOM 3086 O O . TYR A 1 444 ? 17.387 0.431 -19.189 1.00 10.01 447 TYR A O 1
ATOM 3095 N N . TYR A 1 445 ? 19.376 1.455 -19.538 1.00 9.44 448 TYR A N 1
ATOM 3096 C CA . TYR A 1 445 ? 19.136 2.540 -18.596 1.00 7.26 448 TYR A CA 1
ATOM 3097 C C . TYR A 1 445 ? 18.975 3.837 -19.393 1.00 10.19 448 TYR A C 1
ATOM 3098 O O . TYR A 1 445 ? 19.351 3.889 -20.563 1.00 11.27 448 TYR A O 1
ATOM 3107 N N . CYS A 1 446 ? 18.449 4.886 -18.758 1.00 8.95 449 CYS A N 1
ATOM 3108 C CA . CYS A 1 446 ? 18.310 6.205 -19.385 1.00 9.51 449 CYS A CA 1
ATOM 3109 C C . CYS A 1 446 ? 18.794 7.241 -18.404 1.00 10.90 449 CYS A C 1
ATOM 3110 O O . CYS A 1 446 ? 18.407 7.196 -17.233 1.00 11.35 449 CYS A O 1
ATOM 3113 N N . LEU A 1 447 ? 19.609 8.179 -18.865 1.00 10.96 450 LEU A N 1
ATOM 3114 C CA . LEU A 1 447 ? 19.821 9.419 -18.088 1.00 10.54 450 LEU A CA 1
ATOM 3115 C C . LEU A 1 447 ? 18.692 10.371 -18.392 1.00 13.32 450 LEU A C 1
ATOM 3116 O O . LEU A 1 447 ? 18.265 10.473 -19.529 1.00 14.32 450 LEU A O 1
ATOM 3121 N N . VAL A 1 448 ? 18.185 11.066 -17.378 1.00 10.35 451 VAL A N 1
ATOM 3122 C CA . VAL A 1 448 ? 17.320 12.213 -17.633 1.00 10.11 451 VAL A CA 1
ATOM 3123 C C . VAL A 1 448 ? 18.029 13.417 -17.059 1.00 10.42 451 VAL A C 1
ATOM 3124 O O . VAL A 1 448 ? 18.368 13.458 -15.880 1.00 11.18 451 VAL A O 1
ATOM 3128 N N . GLU A 1 449 ? 18.275 14.408 -17.911 1.00 10.68 452 GLU A N 1
ATOM 3129 C CA . GLU A 1 449 ? 18.854 15.658 -17.436 1.00 11.40 452 GLU A CA 1
ATOM 3130 C C . GLU A 1 449 ? 17.779 16.485 -16.722 1.00 11.26 452 GLU A C 1
ATOM 3131 O O . GLU A 1 449 ? 16.865 16.998 -17.337 1.00 12.27 452 GLU A O 1
ATOM 3137 N N . THR A 1 450 ? 17.898 16.548 -15.401 1.00 10.62 453 THR A N 1
ATOM 3138 C CA . THR A 1 450 ? 16.897 17.245 -14.589 1.00 11.76 453 THR A CA 1
ATOM 3139 C C . THR A 1 450 ? 17.237 18.690 -14.287 1.00 11.74 453 THR A C 1
ATOM 3140 O O . THR A 1 450 ? 16.339 19.402 -13.831 1.00 14.45 453 THR A O 1
ATOM 3144 N N . LYS A 1 451 ? 18.496 19.105 -14.479 1.00 10.69 454 LYS A N 1
ATOM 3145 C CA . LYS A 1 451 ? 18.803 20.531 -14.367 1.00 13.11 454 LYS A CA 1
ATOM 3146 C C . LYS A 1 451 ? 19.931 20.824 -15.322 1.00 12.16 454 LYS A C 1
ATOM 3147 O O . LYS A 1 451 ? 20.992 20.185 -15.266 1.00 11.71 454 LYS A O 1
ATOM 3153 N N . ALA A 1 452 ? 19.707 21.796 -16.211 1.00 12.72 455 ALA A N 1
ATOM 3154 C CA . ALA A 1 452 ? 20.759 22.167 -17.124 1.00 11.69 455 ALA A CA 1
ATOM 3155 C C . ALA A 1 452 ? 21.783 23.048 -16.451 1.00 14.13 455 ALA A C 1
ATOM 3156 O O . ALA A 1 452 ? 21.428 23.820 -15.538 1.00 14.70 455 ALA A O 1
ATOM 3158 N N . PRO A 1 453 ? 23.043 22.920 -16.872 1.00 13.31 456 PRO A N 1
ATOM 3159 C CA . PRO A 1 453 ? 24.062 23.860 -16.390 1.00 15.71 456 PRO A CA 1
ATOM 3160 C C . PRO A 1 453 ? 23.727 25.267 -16.892 1.00 18.26 456 PRO A C 1
ATOM 3161 O O . PRO A 1 453 ? 23.034 25.428 -17.903 1.00 16.47 456 PRO A O 1
ATOM 3165 N N . GLU A 1 454 ? 24.165 26.284 -16.151 1.00 15.95 457 GLU A N 1
ATOM 3166 C CA . GLU A 1 454 ? 23.825 27.674 -16.508 1.00 21.10 457 GLU A CA 1
ATOM 3167 C C . GLU A 1 454 ? 24.251 28.000 -17.950 1.00 16.59 457 GLU A C 1
ATOM 3168 O O . GLU A 1 454 ? 25.382 27.733 -18.337 1.00 18.21 457 GLU A O 1
ATOM 3174 N N . GLY A 1 455 ? 23.336 28.575 -18.728 1.00 15.68 458 GLY A N 1
ATOM 3175 C CA . GLY A 1 455 ? 23.626 28.944 -20.100 1.00 18.52 458 GLY A CA 1
ATOM 3176 C C . GLY A 1 455 ? 23.311 27.868 -21.119 1.00 17.71 458 GLY A C 1
ATOM 3177 O O . GLY A 1 455 ? 23.617 28.019 -22.309 1.00 17.52 458 GLY A O 1
ATOM 3178 N N . TYR A 1 456 ? 22.729 26.763 -20.652 1.00 15.83 459 TYR A N 1
ATOM 3179 C CA . TYR A 1 456 ? 22.384 25.634 -21.539 1.00 15.37 459 TYR A CA 1
ATOM 3180 C C . TYR A 1 456 ? 20.929 25.175 -21.419 1.00 14.31 459 TYR A C 1
ATOM 3181 O O . TYR A 1 456 ? 20.208 25.544 -20.491 1.00 14.84 459 TYR A O 1
ATOM 3190 N N . ASN A 1 457 ? 20.495 24.387 -22.404 1.00 13.57 460 ASN A N 1
ATOM 3191 C CA . ASN A 1 457 ? 19.150 23.857 -22.428 1.00 13.31 460 ASN A CA 1
ATOM 3192 C C . ASN A 1 457 ? 19.106 22.502 -21.739 1.00 13.18 460 ASN A C 1
ATOM 3193 O O . ASN A 1 457 ? 20.111 21.787 -21.636 1.00 14.43 460 ASN A O 1
ATOM 3198 N N . LEU A 1 458 ? 17.917 22.177 -21.258 1.00 10.03 461 LEU A N 1
ATOM 3199 C CA . LEU A 1 458 ? 17.594 20.796 -20.917 1.00 11.77 461 LEU A CA 1
ATOM 3200 C C . LEU A 1 458 ? 17.593 19.962 -22.207 1.00 12.47 461 LEU A C 1
ATOM 3201 O O . LEU A 1 458 ? 17.726 20.497 -23.301 1.00 13.32 461 LEU A O 1
ATOM 3206 N N . GLN A 1 459 ? 17.445 18.649 -22.073 1.00 13.07 462 GLN A N 1
ATOM 3207 C CA . GLN A 1 459 ? 17.381 17.744 -23.218 1.00 12.25 462 GLN A CA 1
ATOM 3208 C C . GLN A 1 459 ? 15.954 17.509 -23.704 1.00 13.57 462 GLN A C 1
ATOM 3209 O O . GLN A 1 459 ? 14.983 17.535 -22.925 1.00 14.54 462 GLN A O 1
ATOM 3215 N N . ALA A 1 460 ? 15.814 17.197 -24.993 1.00 11.11 463 ALA A N 1
ATOM 3216 C CA . ALA A 1 460 ? 14.529 16.834 -25.529 1.00 12.12 463 ALA A CA 1
ATOM 3217 C C . ALA A 1 460 ? 14.031 15.486 -25.005 1.00 13.80 463 ALA A C 1
ATOM 3218 O O . ALA A 1 460 ? 12.856 15.323 -24.722 1.00 12.93 463 ALA A O 1
ATOM 3220 N N . ASP A 1 461 ? 14.957 14.544 -24.881 1.00 12.45 464 ASP A N 1
ATOM 3221 C CA . ASP A 1 461 ? 14.649 13.154 -24.595 1.00 13.35 464 ASP A CA 1
ATOM 3222 C C . ASP A 1 461 ? 15.523 12.620 -23.465 1.00 11.43 464 ASP A C 1
ATOM 3223 O O . ASP A 1 461 ? 16.583 13.175 -23.186 1.00 11.77 464 ASP A O 1
ATOM 3228 N N . PRO A 1 462 ? 15.109 11.496 -22.857 1.00 13.05 465 PRO A N 1
ATOM 3229 C CA . PRO A 1 462 ? 16.048 10.714 -22.035 1.00 12.02 465 PRO A CA 1
ATOM 3230 C C . PRO A 1 462 ? 17.151 10.176 -22.923 1.00 12.07 465 PRO A C 1
ATOM 3231 O O . PRO A 1 462 ? 16.982 10.088 -24.158 1.00 12.78 465 PRO A O 1
ATOM 3235 N N . LEU A 1 463 ? 18.270 9.801 -22.299 1.00 12.31 466 LEU A N 1
ATOM 3236 C CA . LEU A 1 463 ? 19.448 9.373 -23.043 1.00 12.72 466 LEU A CA 1
ATOM 3237 C C . LEU A 1 463 ? 19.806 7.943 -22.668 1.00 11.35 466 LEU A C 1
ATOM 3238 O O . LEU A 1 463 ? 20.350 7.692 -21.589 1.00 13.69 466 LEU A O 1
ATOM 3243 N N . PRO A 1 464 ? 19.515 6.982 -23.550 1.00 11.04 467 PRO A N 1
ATOM 3244 C CA . PRO A 1 464 ? 19.736 5.566 -23.222 1.00 10.40 467 PRO A CA 1
ATOM 3245 C C . PRO A 1 464 ? 21.203 5.242 -23.206 1.00 11.77 467 PRO A C 1
ATOM 3246 O O . PRO A 1 464 ? 21.978 5.803 -23.993 1.00 13.01 467 PRO A O 1
ATOM 3250 N N . PHE A 1 465 ? 21.562 4.305 -22.340 1.00 10.64 468 PHE A N 1
ATOM 3251 C CA . PHE A 1 465 ? 22.916 3.750 -22.286 1.00 10.82 468 PHE A CA 1
ATOM 3252 C C . PHE A 1 465 ? 22.872 2.400 -21.623 1.00 10.50 468 PHE A C 1
ATOM 3253 O O . PHE A 1 465 ? 21.875 2.039 -20.995 1.00 10.50 468 PHE A O 1
ATOM 3261 N N . ARG A 1 466 ? 23.942 1.629 -21.791 1.00 10.36 469 ARG A N 1
ATOM 3262 C CA . ARG A 1 466 ? 24.052 0.316 -21.172 1.00 8.55 469 ARG A CA 1
ATOM 3263 C C . ARG A 1 466 ? 25.323 0.227 -20.359 1.00 11.08 469 ARG A C 1
ATOM 3264 O O . ARG A 1 466 ? 26.354 0.822 -20.718 1.00 11.02 469 ARG A O 1
ATOM 3272 N N . VAL A 1 467 ? 25.244 -0.528 -19.264 1.00 10.12 470 VAL A N 1
ATOM 3273 C CA . VAL A 1 467 ? 26.417 -0.969 -18.532 1.00 10.30 470 VAL A CA 1
ATOM 3274 C C . VAL A 1 467 ? 26.563 -2.423 -18.892 1.00 9.95 470 VAL A C 1
ATOM 3275 O O . VAL A 1 467 ? 25.665 -3.218 -18.666 1.00 11.43 470 VAL A O 1
ATOM 3279 N N . LEU A 1 468 ? 27.687 -2.758 -19.534 1.00 10.59 471 LEU A N 1
ATOM 3280 C CA . LEU A 1 468 ? 27.933 -4.130 -19.946 1.00 11.43 471 LEU A CA 1
ATOM 3281 C C . LEU A 1 468 ? 28.816 -4.895 -18.987 1.00 12.27 471 LEU A C 1
ATOM 3282 O O . LEU A 1 468 ? 29.758 -4.347 -18.419 1.00 13.79 471 LEU A O 1
ATOM 3287 N N . ALA A 1 469 ? 28.500 -6.165 -18.798 1.00 10.02 472 ALA A N 1
ATOM 3288 C CA . ALA A 1 469 ? 29.256 -7.040 -17.911 1.00 12.56 472 ALA A CA 1
ATOM 3289 C C . ALA A 1 469 ? 30.738 -7.012 -18.233 1.00 13.12 472 ALA A C 1
ATOM 3290 O O . ALA A 1 469 ? 31.573 -7.078 -17.324 1.00 15.04 472 ALA A O 1
ATOM 3292 N N . GLU A 1 470 ? 31.073 -6.945 -19.521 1.00 14.00 473 GLU A N 1
ATOM 3293 C CA . GLU A 1 470 ? 32.492 -6.967 -19.894 1.00 15.83 473 GLU A CA 1
ATOM 3294 C C . GLU A 1 470 ? 33.274 -5.839 -19.271 1.00 16.33 473 GLU A C 1
ATOM 3295 O O . GLU A 1 470 ? 34.475 -6.008 -19.009 1.00 17.16 473 GLU A O 1
ATOM 3301 N N . LYS A 1 471 ? 32.622 -4.695 -19.037 1.00 13.45 474 LYS A N 1
ATOM 3302 C CA . LYS A 1 471 ? 33.277 -3.588 -18.354 1.00 14.97 474 LYS A CA 1
ATOM 3303 C C . LYS A 1 471 ? 33.113 -3.756 -16.853 1.00 12.86 474 LYS A C 1
ATOM 3304 O O . LYS A 1 471 ? 34.093 -3.653 -16.110 1.00 12.86 474 LYS A O 1
ATOM 3310 N N . ALA A 1 472 ? 31.891 -4.015 -16.394 1.00 13.29 475 ALA A N 1
ATOM 3311 C CA . ALA A 1 472 ? 31.651 -4.046 -14.951 1.00 14.04 475 ALA A CA 1
ATOM 3312 C C . ALA A 1 472 ? 32.516 -5.074 -14.242 1.00 13.43 475 ALA A C 1
ATOM 3313 O O . ALA A 1 472 ? 33.072 -4.796 -13.182 1.00 11.84 475 ALA A O 1
ATOM 3315 N N . GLU A 1 473 ? 32.670 -6.255 -14.827 1.00 10.45 476 GLU A N 1
ATOM 3316 C CA . GLU A 1 473 ? 33.381 -7.319 -14.118 1.00 11.19 476 GLU A CA 1
ATOM 3317 C C . GLU A 1 473 ? 34.880 -7.030 -14.002 1.00 13.46 476 GLU A C 1
ATOM 3318 O O . GLU A 1 473 ? 35.551 -7.592 -13.144 1.00 16.25 476 GLU A O 1
ATOM 3324 N N . LYS A 1 474 ? 35.380 -6.142 -14.862 1.00 14.76 477 LYS A N 1
ATOM 3325 C CA . LYS A 1 474 ? 36.778 -5.703 -14.819 1.00 15.16 477 LYS A CA 1
ATOM 3326 C C . LYS A 1 474 ? 36.927 -4.401 -14.027 1.00 16.72 477 LYS A C 1
ATOM 3327 O O . LYS A 1 474 ? 38.014 -3.830 -13.963 1.00 16.29 477 LYS A O 1
ATOM 3333 N N . LYS A 1 475 ? 35.828 -3.914 -13.453 1.00 13.95 478 LYS A N 1
ATOM 3334 C CA . LYS A 1 475 ? 35.804 -2.612 -12.785 1.00 14.55 478 LYS A CA 1
ATOM 3335 C C . LYS A 1 475 ? 36.261 -1.507 -13.719 1.00 14.84 478 LYS A C 1
ATOM 3336 O O . LYS A 1 475 ? 36.952 -0.576 -13.284 1.00 15.73 478 LYS A O 1
ATOM 3342 N N . ALA A 1 476 ? 35.875 -1.631 -14.989 1.00 12.65 479 ALA A N 1
ATOM 3343 C CA . ALA A 1 476 ? 36.148 -0.592 -15.967 1.00 13.18 479 ALA A CA 1
ATOM 3344 C C . ALA A 1 476 ? 34.935 0.319 -16.008 1.00 11.69 479 ALA A C 1
ATOM 3345 O O . ALA A 1 476 ? 33.799 -0.165 -15.969 1.00 12.86 479 ALA A O 1
ATOM 3347 N N . ALA A 1 477 ? 35.180 1.609 -16.048 1.00 13.55 480 ALA A N 1
ATOM 3348 C CA . ALA A 1 477 ? 34.080 2.559 -16.140 1.00 11.93 480 ALA A CA 1
ATOM 3349 C C . ALA A 1 477 ? 33.368 2.514 -17.458 1.00 14.67 480 ALA A C 1
ATOM 3350 O O . ALA A 1 477 ? 33.977 2.310 -18.517 1.00 15.64 480 ALA A O 1
ATOM 3352 N N . THR A 1 478 ? 32.059 2.745 -17.379 1.00 12.78 481 THR A N 1
ATOM 3353 C CA . THR A 1 478 ? 31.248 2.984 -18.568 1.00 13.13 481 THR A CA 1
ATOM 3354 C C . THR A 1 478 ? 31.225 4.495 -18.721 1.00 12.88 481 THR A C 1
ATOM 3355 O O . THR A 1 478 ? 30.722 5.212 -17.851 1.00 13.60 481 THR A O 1
ATOM 3359 N N . GLU A 1 479 ? 31.799 4.994 -19.820 1.00 14.17 482 GLU A N 1
ATOM 3360 C CA . GLU A 1 479 ? 31.965 6.424 -20.015 1.00 13.55 482 GLU A CA 1
ATOM 3361 C C . GLU A 1 479 ? 30.882 6.944 -20.946 1.00 15.73 482 GLU A C 1
ATOM 3362 O O . GLU A 1 479 ? 30.740 6.474 -22.078 1.00 16.14 482 GLU A O 1
ATOM 3368 N N . VAL A 1 480 ? 30.075 7.863 -20.425 1.00 13.97 483 VAL A N 1
ATOM 3369 C CA . VAL A 1 480 ? 28.989 8.452 -21.190 1.00 15.48 483 VAL A CA 1
ATOM 3370 C C . VAL A 1 480 ? 29.199 9.943 -21.288 1.00 14.82 483 VAL A C 1
ATOM 3371 O O . VAL A 1 480 ? 29.466 10.618 -20.287 1.00 14.13 483 VAL A O 1
ATOM 3375 N N . THR A 1 481 ? 29.104 10.479 -22.504 1.00 13.89 484 THR A N 1
ATOM 3376 C CA . THR A 1 481 ? 29.173 11.925 -22.678 1.00 15.41 484 THR A CA 1
ATOM 3377 C C . THR A 1 481 ? 27.786 12.469 -22.996 1.00 14.16 484 THR A C 1
ATOM 3378 O O . THR A 1 481 ? 27.086 11.955 -23.841 1.00 14.59 484 THR A O 1
ATOM 3382 N N . VAL A 1 482 ? 27.383 13.500 -22.271 1.00 14.47 485 VAL A N 1
ATOM 3383 C CA . VAL A 1 482 ? 26.137 14.170 -22.552 1.00 12.50 485 VAL A CA 1
ATOM 3384 C C . VAL A 1 482 ? 26.464 15.541 -23.127 1.00 14.25 485 VAL A C 1
ATOM 3385 O O . VAL A 1 482 ? 27.192 16.323 -22.520 1.00 14.67 485 VAL A O 1
ATOM 3389 N N . THR A 1 483 ? 25.920 15.835 -24.301 1.00 12.78 486 THR A N 1
ATOM 3390 C CA . THR A 1 483 ? 26.182 17.108 -24.964 1.00 12.42 486 THR A CA 1
ATOM 3391 C C . THR A 1 483 ? 25.001 18.050 -24.849 1.00 12.93 486 THR A C 1
ATOM 3392 O O . THR A 1 483 ? 23.890 17.709 -25.257 1.00 14.30 486 THR A O 1
ATOM 3396 N N . ASP A 1 484 ? 25.240 19.219 -24.253 1.00 12.86 487 ASP A N 1
ATOM 3397 C CA . ASP A 1 484 ? 24.207 20.220 -24.064 1.00 15.10 487 ASP A CA 1
ATOM 3398 C C . ASP A 1 484 ? 24.170 21.207 -25.230 1.00 15.16 487 ASP A C 1
ATOM 3399 O O . ASP A 1 484 ? 25.182 21.490 -25.855 1.00 17.37 487 ASP A O 1
ATOM 3403 N N . ILE A 1 485 ? 22.994 21.736 -25.488 1.00 12.45 488 ILE A N 1
ATOM 3404 C CA . ILE A 1 485 ? 22.801 22.784 -26.482 1.00 15.31 488 ILE A CA 1
ATOM 3405 C C . ILE A 1 485 ? 22.816 24.147 -25.776 1.00 15.42 488 ILE A C 1
ATOM 3406 O O . ILE A 1 485 ? 21.968 24.413 -24.928 1.00 16.59 488 ILE A O 1
ATOM 3411 N N . PRO A 1 486 ? 23.722 25.046 -26.171 1.00 15.25 489 PRO A N 1
ATOM 3412 C CA . PRO A 1 486 ? 23.722 26.381 -25.555 1.00 18.42 489 PRO A CA 1
ATOM 3413 C C . PRO A 1 486 ? 22.454 27.184 -25.792 1.00 22.47 489 PRO A C 1
ATOM 3414 O O . PRO A 1 486 ? 21.745 26.990 -26.784 1.00 23.61 489 PRO A O 1
ATOM 3418 N N . LYS A 1 487 ? 22.158 28.004 -24.849 1.00 25.24 490 LYS A N 1
ATOM 3419 C CA . LYS A 1 487 ? 21.011 28.879 -25.075 1.00 26.93 490 LYS A CA 1
ATOM 3420 C C . LYS A 1 487 ? 21.304 29.953 -26.111 1.00 37.63 490 LYS A C 1
ATOM 3421 O O . LYS A 1 487 ? 20.378 30.346 -26.826 1.00 41.26 490 LYS A O 1
#

InterPro domains:
  IPR006311 Twin-arginine translocation pathway, signal sequence [PS51318] (1-31)
  IPR013783 Immunoglobulin-like fold [G3DSA:2.60.40.10] (35-184)
  IPR013783 Immunoglobulin-like fold [G3DSA:2.60.40.10] (351-491)
  IPR019931 LPXTG cell wall anchor motif [PF00746] (489-529)
  IPR019931 LPXTG cell wall anchor motif [PS50847] (496-533)
  IPR026466 Fimbrial isopeptide formation D2 domain [TIGR04226] (187-325)
  IPR032364 Gram-positive pilin subunit D1, N-terminal [PF16555] (45-184)
  IPR041033 SpaA-like, prealbumin fold domain subgroup 1 [PF17802] (368-477)
  IPR048052 Fimbrial subunit type 1-like [NF033902] (3-525)

Foldseek 3Di:
DDFQADDQFDQFKEKEFAFQADAQQDDDPDPDGQADFFWKKKKFFFPADRNDPVSVVVVVVCVFVLVVSVVRTDPLMDMATGHNRNMGMGGSVNDGFGKIWMFGDDDPQQGFTFDIGMDGQWPQRPVHNSGTRRYGYGYTHGQANDKAKWKFCPLPQFPQDKIKMKIKTWAGADPLVVPDWFPWKKKKKWAQPQWDLVAFPKWKWFDDDDIDTDDDPQFWHWFKEDEDRTTMIMTITDRNNRSVRNVQPNPGDNRGIMMMMTITGGQLQGQQFAKGKMKMAIDRHDPVVQVDDRHDCYHDDDHGGHMHDIFIWFKEKAKEAEAAPVGDPQLQLLWFWKKFKFQWFQDPVAIGGQASDVVDPDRATDQHSNDGMWTAHDSNITMGPIGTFLQQGGRGGNPDDHSSSWMWIAGPGGRPQWDGDPHTHTDGDHNVQRNVNHYHYHYDYTYGD